Protein 2V0H (pdb70)

InterPro domains:
  IPR001451 Hexapeptide repeat [PF00132] (395-429)
  IPR005882 Bifunctional protein GlmU [MF_01631] (5-452)
  IPR005882 Bifunctional protein GlmU [TIGR01173] (7-455)
  IPR011004 Trimeric LpxA-like superfamily [SSF51161] (254-438)
  IPR018357 Hexapeptide transferase, conserved site [PS00101] (403-431)
  IPR025877 MobA-like NTP transferase [PF12804] (8-128)
  IPR029044 Nucleotide-diphospho-sugar transferases [G3DSA:3.90.550.10] (1-227)
  IPR029044 Nucleotide-diphospho-sugar transferases [SSF53448] (6-252)
  IPR038009 GlmU, C-terminal LbH domain [cd03353] (251-443)
  IPR050065 Bifunctional protein GlmU-like [PTHR43584] (7-427)
  IPR056729 Mannose-1-phosphate guanyltransferase, C-terminal domain [PF25087] (270-333)

Radius of gyration: 30.75 Å; Cα contacts (8 Å, |Δi|>4): 1190; chains: 1; bounding box: 64×53×94 Å

Nearest PDB structures (foldseek):
  4e1k-assembly1_A  TM=9.979E-01  e=1.467E-76  Haemophilus influenzae Rd KW20
  4fce-assembly1_A  TM=9.773E-01  e=7.954E-59  Yersinia pestis CO92
  8cu9-assembly1_A  TM=9.817E-01  e=4.457E-58  Klebsiella pneumoniae subsp. pneumoniae
  2oi6-assembly2_B  TM=9.330E-01  e=7.916E-58  Escherichia coli
  5vmk-assembly1_A  TM=9.535E-01  e=2.829E-53  Acinetobacter baumannii

Solvent-accessible surface area: 22304 Å² total; per-residue (Å²): 156,45,14,0,0,0,0,21,3,9,18,130,11,91,136,4,185,41,145,53,3,29,3,4,6,68,0,10,55,67,25,0,0,50,14,0,6,40,13,0,119,96,24,51,13,109,54,9,3,0,0,16,19,71,31,18,113,61,0,119,87,96,4,78,143,32,156,22,56,57,14,100,10,131,98,95,63,12,47,2,37,8,0,69,58,0,6,103,107,6,93,72,114,2,7,0,0,0,1,40,0,31,14,5,10,8,23,63,112,1,0,76,114,0,36,154,36,26,24,154,89,0,0,0,0,0,0,8,69,36,140,110,6,83,51,115,6,3,4,25,120,115,168,38,45,0,49,36,25,25,70,58,155,103,15,76,83,136,39,57,105,52,96,15,2,24,34,10,9,0,0,0,9,0,39,4,0,70,88,0,7,74,103,14,40,63,158,54,90,112,38,63,76,65,2,31,54,0,3,53,14,0,46,122,51,150,21,78,0,31,13,17,91,13,106,55,59,46,3,28,69,27,0,51,39,122,147,74,19,48,50,0,24,106,48,39,1,71,99,32,0,48,131,9,66,164,84,47,2,92,7,115,39,43,67,111,0,19,11,80,36,81,23,103,43,21,131,92,1,46,0,43,28,73,0,45,0,38,21,102,4,99,2,13,36,101,0,102,4,14,31,17,0,38,0,80,50,2,67,2,19,57,52,1,74,1,89,45,116,0,63,1,59,75,4,88,3,18,75,110,2,38,0,10,43,98,3,115,1,70,58,28,0,80,4,34,24,69,0,76,2,8,46,111,3,52,0,40,136,2,56,3,16,111,22,0,88,0,45,84,111,7,58,1,6,25,4,79,8,14,32,91,3,48,3,10,30,16,0,76,9,46,44,132,159,62,101,121,140,105,127,1,50,4,16,53,86,2,94,0,2,49,90,0,62,2,12,2,81,3,127,3,38,70,26,1,51,0,17,69,42,6,80,7,60,204,94,6,34,119,117,75,112,38,114,65,232,108,106,126,204,121,105,154,83,197,137,188,126,199

Structure (mmCIF, N/CA/C/O backbone):
data_2V0H
#
_entry.id   2V0H
#
_cell.length_a   108.459
_cell.length_b   108.459
_cell.length_c   327.154
_cell.angle_alpha   90.00
_cell.angle_beta   90.00
_cell.angle_gamma   120.00
#
_symmetry.space_group_name_H-M   'H 3 2'
#
loop_
_entity.id
_entity.type
_entity.pdbx_description
1 polymer 'BIFUNCTIONAL PROTEIN GLMU'
2 non-polymer DI(HYDROXYETHYL)ETHER
3 non-polymer 'SULFATE ION'
4 non-polymer 'COBALT (II) ION'
5 water water
#
loop_
_atom_site.group_PDB
_atom_site.id
_atom_site.type_symbol
_atom_site.label_atom_id
_atom_site.label_alt_id
_atom_site.label_comp_id
_atom_site.label_asym_id
_atom_site.label_entity_id
_atom_site.label_seq_id
_atom_site.pdbx_PDB_ins_code
_atom_site.Cartn_x
_atom_site.Cartn_y
_atom_site.Cartn_z
_atom_site.occupancy
_atom_site.B_iso_or_equiv
_atom_site.auth_seq_id
_atom_site.auth_comp_id
_atom_site.auth_asym_id
_atom_site.auth_atom_id
_atom_site.pdbx_PDB_model_num
ATOM 1 N N . LYS A 1 4 ? 84.551 61.782 39.753 1.00 30.98 4 LYS A N 1
ATOM 2 C CA . LYS A 1 4 ? 85.827 61.255 39.183 1.00 30.68 4 LYS A CA 1
ATOM 3 C C . LYS A 1 4 ? 85.580 60.338 37.984 1.00 30.01 4 LYS A C 1
ATOM 4 O O . LYS A 1 4 ? 84.457 59.881 37.749 1.00 30.42 4 LYS A O 1
ATOM 10 N N . ALA A 1 5 ? 86.641 60.080 37.225 1.00 28.88 5 ALA A N 1
ATOM 11 C CA . ALA A 1 5 ? 86.560 59.236 36.041 1.00 27.94 5 ALA A CA 1
ATOM 12 C C . ALA A 1 5 ? 86.215 57.794 36.414 1.00 26.95 5 ALA A C 1
ATOM 13 O O . ALA A 1 5 ? 86.176 57.434 37.589 1.00 26.77 5 ALA A O 1
ATOM 15 N N . LEU A 1 6 ? 85.957 56.985 35.395 1.00 25.81 6 LEU A N 1
ATOM 16 C CA . LEU A 1 6 ? 85.574 55.588 35.574 1.00 24.89 6 LEU A CA 1
ATOM 17 C C . LEU A 1 6 ? 86.132 54.755 34.431 1.00 23.87 6 LEU A C 1
ATOM 18 O O . LEU A 1 6 ? 86.132 55.187 33.285 1.00 23.78 6 LEU A O 1
ATOM 23 N N . SER A 1 7 ? 86.629 53.569 34.751 1.00 22.78 7 SER A N 1
ATOM 24 C CA . SER A 1 7 ? 86.903 52.555 33.745 1.00 21.80 7 SER A CA 1
ATOM 25 C C . SER A 1 7 ? 86.330 51.234 34.237 1.00 20.92 7 SER A C 1
ATOM 26 O O . SER A 1 7 ? 86.052 51.074 35.425 1.00 20.91 7 SER A O 1
ATOM 29 N N . ALA A 1 8 ? 86.131 50.304 33.315 1.00 19.78 8 ALA A N 1
ATOM 30 C CA . ALA A 1 8 ? 85.552 49.008 33.630 1.00 18.91 8 ALA A CA 1
ATOM 31 C C . ALA A 1 8 ? 86.527 47.897 33.282 1.00 18.29 8 ALA A C 1
ATOM 32 O O . ALA A 1 8 ? 87.365 48.051 32.401 1.00 17.87 8 ALA A O 1
ATOM 34 N N . VAL A 1 9 ? 86.427 46.789 34.008 1.00 17.66 9 VAL A N 1
ATOM 35 C CA . VAL A 1 9 ? 87.093 45.546 33.653 1.00 17.34 9 VAL A CA 1
ATOM 36 C C . VAL A 1 9 ? 86.002 44.499 33.424 1.00 16.93 9 VAL A C 1
ATOM 37 O O . VAL A 1 9 ? 85.123 44.341 34.262 1.00 17.03 9 VAL A O 1
ATOM 41 N N . ILE A 1 10 ? 86.048 43.802 32.293 1.00 16.59 10 ILE A N 1
ATOM 42 C CA . ILE A 1 10 ? 85.069 42.761 31.984 1.00 16.47 10 ILE A CA 1
ATOM 43 C C . ILE A 1 10 ? 85.770 41.412 31.879 1.00 16.32 10 ILE A C 1
ATOM 44 O O . ILE A 1 10 ? 86.666 41.236 31.058 1.00 15.86 10 ILE A O 1
ATOM 49 N N . LEU A 1 11 ? 85.352 40.468 32.718 1.00 16.60 11 LEU A N 1
ATOM 50 C CA . LEU A 1 11 ? 85.933 39.131 32.750 1.00 17.12 11 LEU A CA 1
ATOM 51 C C . LEU A 1 11 ? 85.254 38.265 31.695 1.00 16.98 11 LEU A C 1
ATOM 52 O O . LEU A 1 11 ? 84.052 38.022 31.765 1.00 16.77 11 LEU A O 1
ATOM 57 N N . ALA A 1 12 ? 86.029 37.786 30.728 1.00 16.76 12 ALA A N 1
ATOM 58 C CA . ALA A 1 12 ? 85.459 37.162 29.530 1.00 16.81 12 ALA A CA 1
ATOM 59 C C . ALA A 1 12 ? 86.316 36.036 28.945 1.00 16.93 12 ALA A C 1
ATOM 60 O O . ALA A 1 12 ? 86.224 35.740 27.755 1.00 16.80 12 ALA A O 1
ATOM 62 N N . ALA A 1 13 ? 87.112 35.383 29.791 1.00 17.22 13 ALA A N 1
ATOM 63 C CA . ALA A 1 13 ? 88.121 34.422 29.338 1.00 17.63 13 ALA A CA 1
ATOM 64 C C . ALA A 1 13 ? 87.657 32.958 29.315 1.00 17.98 13 ALA A C 1
ATOM 65 O O . ALA A 1 13 ? 88.389 32.089 28.844 1.00 17.68 13 ALA A O 1
ATOM 67 N N . GLY A 1 14 ? 86.454 32.687 29.815 1.00 18.34 14 GLY A N 1
ATOM 68 C CA . GLY A 1 14 ? 86.010 31.322 30.053 1.00 18.81 14 GLY A CA 1
ATOM 69 C C . GLY A 1 14 ? 85.721 30.504 28.806 1.00 19.21 14 GLY A C 1
ATOM 70 O O . GLY A 1 14 ? 85.285 31.038 27.788 1.00 19.18 14 GLY A O 1
ATOM 71 N N . LYS A 1 15 ? 85.959 29.199 28.906 1.00 19.72 15 LYS A N 1
ATOM 72 C CA . LYS A 1 15 ? 85.690 28.248 27.833 1.00 20.24 15 LYS A CA 1
ATOM 73 C C . LYS A 1 15 ? 84.193 27.974 27.673 1.00 19.93 15 LYS A C 1
ATOM 74 O O . LYS A 1 15 ? 83.720 27.718 26.567 1.00 20.05 15 LYS A O 1
ATOM 80 N N . GLY A 1 16 ? 83.455 28.012 28.778 1.00 19.75 16 GLY A N 1
ATOM 81 C CA . GLY A 1 16 ? 82.029 27.729 28.753 1.00 19.62 16 GLY A CA 1
ATOM 82 C C . GLY A 1 16 ? 81.752 26.302 28.312 1.00 19.62 16 GLY A C 1
ATOM 83 O O . GLY A 1 16 ? 80.989 26.068 27.375 1.00 19.58 16 GLY A O 1
ATOM 84 N N . THR A 1 17 ? 82.392 25.352 28.988 1.00 19.57 17 THR A N 1
ATOM 85 C CA . THR A 1 17 ? 82.319 23.935 28.635 1.00 19.84 17 THR A CA 1
ATOM 86 C C . THR A 1 17 ? 80.894 23.380 28.578 1.00 19.59 17 THR A C 1
ATOM 87 O O . THR A 1 17 ? 80.582 22.564 27.713 1.00 19.57 17 THR A O 1
ATOM 91 N N . ARG A 1 18 ? 80.044 23.818 29.501 1.00 19.66 18 ARG A N 1
ATOM 92 C CA . ARG A 1 18 ? 78.682 23.286 29.617 1.00 19.85 18 ARG A CA 1
ATOM 93 C C . ARG A 1 18 ? 77.703 23.889 28.597 1.00 19.28 18 ARG A C 1
ATOM 94 O O . ARG A 1 18 ? 76.515 23.567 28.612 1.00 18.90 18 ARG A O 1
ATOM 102 N N . MET A 1 19 ? 78.208 24.767 27.731 1.00 18.69 19 MET A N 1
ATOM 103 C CA . MET A 1 19 ? 77.491 25.207 26.530 1.00 18.56 19 MET A CA 1
ATOM 104 C C . MET A 1 19 ? 77.645 24.200 25.389 1.00 18.37 19 MET A C 1
ATOM 105 O O . MET A 1 19 ? 76.879 24.232 24.425 1.00 18.47 19 MET A O 1
ATOM 110 N N . TYR A 1 20 ? 78.659 23.338 25.489 1.00 18.40 20 TYR A N 1
ATOM 111 C CA . TYR A 1 20 ? 78.966 22.320 24.478 1.00 18.60 20 TYR A CA 1
ATOM 112 C C . TYR A 1 20 ? 79.037 22.932 23.083 1.00 18.51 20 TYR A C 1
ATOM 113 O O . TYR A 1 20 ? 78.323 22.539 22.158 1.00 18.58 20 TYR A O 1
ATOM 122 N N . SER A 1 21 ? 79.942 23.897 22.968 1.00 18.30 21 SER A N 1
ATOM 123 C CA . SER A 1 21 ? 80.056 24.769 21.812 1.00 18.19 21 SER A CA 1
ATOM 124 C C . SER A 1 21 ? 81.513 24.985 21.427 1.00 18.27 21 SER A C 1
ATOM 125 O O . SER A 1 21 ? 82.409 24.891 22.267 1.00 18.14 21 SER A O 1
ATOM 128 N N . ASP A 1 22 ? 81.736 25.286 20.154 1.00 18.49 22 ASP A N 1
ATOM 129 C CA . ASP A 1 22 ? 83.047 25.713 19.676 1.00 19.01 22 ASP A CA 1
ATOM 130 C C . ASP A 1 22 ? 83.308 27.186 19.997 1.00 19.21 22 ASP A C 1
ATOM 131 O O . ASP A 1 22 ? 84.444 27.643 19.894 1.00 19.59 22 ASP A O 1
ATOM 136 N N . LEU A 1 23 ? 82.262 27.928 20.361 1.00 19.31 23 LEU A N 1
ATOM 137 C CA . LEU A 1 23 ? 82.414 29.311 20.817 1.00 19.61 23 LEU A CA 1
ATOM 138 C C . LEU A 1 23 ? 82.853 29.360 22.278 1.00 19.54 23 LEU A C 1
ATOM 139 O O . LEU A 1 23 ? 82.512 28.471 23.063 1.00 19.69 23 LEU A O 1
ATOM 144 N N . PRO A 1 24 ? 83.587 30.408 22.654 1.00 19.47 24 PRO A N 1
ATOM 145 C CA . PRO A 1 24 ? 83.861 30.670 24.067 1.00 19.38 24 PRO A CA 1
ATOM 146 C C . PRO A 1 24 ? 82.595 31.170 24.762 1.00 19.12 24 PRO A C 1
ATOM 147 O O . PRO A 1 24 ? 81.654 31.596 24.090 1.00 18.93 24 PRO A O 1
ATOM 151 N N . LYS A 1 25 ? 82.596 31.121 26.088 1.00 18.99 25 LYS A N 1
ATOM 152 C CA . LYS A 1 25 ? 81.399 31.334 26.904 1.00 18.98 25 LYS A CA 1
ATOM 153 C C . LYS A 1 25 ? 80.614 32.611 26.593 1.00 18.49 25 LYS A C 1
ATOM 154 O O . LYS A 1 25 ? 79.388 32.578 26.494 1.00 18.44 25 LYS A O 1
ATOM 160 N N . VAL A 1 26 ? 81.310 33.732 26.436 1.00 17.73 26 VAL A N 1
ATOM 161 C CA . VAL A 1 26 ? 80.632 35.030 26.411 1.00 17.44 26 VAL A CA 1
ATOM 162 C C . VAL A 1 26 ? 80.166 35.494 25.026 1.00 17.32 26 VAL A C 1
ATOM 163 O O . VAL A 1 26 ? 79.564 36.561 24.912 1.00 17.13 26 VAL A O 1
ATOM 167 N N . LEU A 1 27 ? 80.440 34.710 23.985 1.00 17.33 27 LEU A N 1
ATOM 168 C CA . LEU A 1 27 ? 80.017 35.065 22.627 1.00 17.49 27 LEU A CA 1
ATOM 169 C C . LEU A 1 27 ? 78.600 34.593 22.283 1.00 17.51 27 LEU A C 1
ATOM 170 O O . LEU A 1 27 ? 78.027 35.039 21.286 1.00 17.42 27 LEU A O 1
ATOM 175 N N . HIS A 1 28 ? 78.035 33.707 23.101 1.00 17.41 28 HIS A N 1
ATOM 176 C CA . HIS A 1 28 ? 76.650 33.267 22.909 1.00 17.56 28 HIS A CA 1
ATOM 177 C C . HIS A 1 28 ? 75.725 34.467 23.032 1.00 17.35 28 HIS A C 1
ATOM 178 O O . HIS A 1 28 ? 75.928 35.319 23.889 1.00 17.15 28 HIS A O 1
ATOM 185 N N . THR A 1 29 ? 74.719 34.541 22.166 1.00 17.49 29 THR A N 1
ATOM 186 C CA . THR A 1 29 ? 73.920 35.755 22.042 1.00 17.56 29 THR A CA 1
ATOM 187 C C . THR A 1 29 ? 72.692 35.790 22.944 1.00 17.67 29 THR A C 1
ATOM 188 O O . THR A 1 29 ? 72.095 34.758 23.251 1.00 17.74 29 THR A O 1
ATOM 192 N N . ILE A 1 30 ? 72.361 37.001 23.379 1.00 17.83 30 ILE A N 1
ATOM 193 C CA . ILE A 1 30 ? 71.070 37.350 23.953 1.00 17.98 30 ILE A CA 1
ATOM 194 C C . ILE A 1 30 ? 70.509 38.465 23.077 1.00 17.90 30 ILE A C 1
ATOM 195 O O . ILE A 1 30 ? 71.178 39.470 22.856 1.00 17.81 30 ILE A O 1
ATOM 200 N N . ALA A 1 31 ? 69.291 38.285 22.573 1.00 17.92 31 ALA A N 1
ATOM 201 C CA . ALA A 1 31 ? 68.645 39.285 21.727 1.00 17.96 31 ALA A CA 1
ATOM 202 C C . ALA A 1 31 ? 69.521 39.655 20.519 1.00 18.12 31 ALA A C 1
ATOM 203 O O . ALA A 1 31 ? 69.613 40.826 20.138 1.00 18.20 31 ALA A O 1
ATOM 205 N N . GLY A 1 32 ? 70.164 38.646 19.931 1.00 18.22 32 GLY A N 1
ATOM 206 C CA . GLY A 1 32 ? 70.967 38.811 18.727 1.00 18.64 32 GLY A CA 1
ATOM 207 C C . GLY A 1 32 ? 72.375 39.351 18.933 1.00 18.83 32 GLY A C 1
ATOM 208 O O . GLY A 1 32 ? 73.115 39.542 17.966 1.00 19.03 32 GLY A O 1
ATOM 209 N N . LYS A 1 33 ? 72.754 39.568 20.189 1.00 19.10 33 LYS A N 1
ATOM 210 C CA . LYS A 1 33 ? 73.991 40.262 20.541 1.00 19.40 33 LYS A CA 1
ATOM 211 C C . LYS A 1 33 ? 74.773 39.410 21.548 1.00 18.76 33 LYS A C 1
ATOM 212 O O . LYS A 1 33 ? 74.197 38.980 22.538 1.00 18.68 33 LYS A O 1
ATOM 218 N N . PRO A 1 34 ? 76.065 39.165 21.320 1.00 18.10 34 PRO A N 1
ATOM 219 C CA . PRO A 1 34 ? 76.874 38.406 22.289 1.00 17.60 34 PRO A CA 1
ATOM 220 C C . PRO A 1 34 ? 76.708 38.933 23.712 1.00 17.15 34 PRO A C 1
ATOM 221 O O . PRO A 1 34 ? 76.611 40.143 23.892 1.00 16.58 34 PRO A O 1
ATOM 225 N N . MET A 1 35 ? 76.683 38.042 24.701 1.00 16.98 35 MET A N 1
ATOM 226 C CA . MET A 1 35 ? 76.519 38.443 26.097 1.00 17.02 35 MET A CA 1
ATOM 227 C C . MET A 1 35 ? 77.517 39.538 26.472 1.00 16.82 35 MET A C 1
ATOM 228 O O . MET A 1 35 ? 77.162 40.518 27.121 1.00 16.78 35 MET A O 1
ATOM 233 N N . VAL A 1 36 ? 78.768 39.365 26.061 1.00 16.81 36 VAL A N 1
ATOM 234 C CA . VAL A 1 36 ? 79.816 40.320 26.410 1.00 16.80 36 VAL A CA 1
ATOM 235 C C . VAL A 1 36 ? 79.571 41.697 25.784 1.00 16.83 36 VAL A C 1
ATOM 236 O O . VAL A 1 36 ? 79.945 42.713 26.362 1.00 16.72 36 VAL A O 1
ATOM 240 N N . LYS A 1 37 ? 78.941 41.727 24.613 1.00 16.91 37 LYS A N 1
ATOM 241 C CA . LYS A 1 37 ? 78.597 42.988 23.951 1.00 17.05 37 LYS A CA 1
ATOM 242 C C . LYS A 1 37 ? 77.567 43.787 24.757 1.00 16.88 37 LYS A C 1
ATOM 243 O O . LYS A 1 37 ? 77.640 45.010 24.812 1.00 16.74 37 LYS A O 1
ATOM 249 N N . HIS A 1 38 ? 76.612 43.103 25.387 1.00 16.80 38 HIS A N 1
ATOM 250 C CA . HIS A 1 38 ? 75.684 43.765 26.304 1.00 16.71 38 HIS A CA 1
ATOM 251 C C . HIS A 1 38 ? 76.438 44.479 27.424 1.00 16.77 38 HIS A C 1
ATOM 252 O O . HIS A 1 38 ? 76.131 45.619 27.756 1.00 16.37 38 HIS A O 1
ATOM 259 N N . VAL A 1 39 ? 77.429 43.797 27.991 1.00 16.76 39 VAL A N 1
ATOM 260 C CA . VAL A 1 39 ? 78.183 44.330 29.126 1.00 16.97 39 VAL A CA 1
ATOM 261 C C . VAL A 1 39 ? 79.075 45.497 28.688 1.00 17.29 39 VAL A C 1
ATOM 262 O O . VAL A 1 39 ? 79.163 46.500 29.391 1.00 17.38 39 VAL A O 1
ATOM 266 N N . ILE A 1 40 ? 79.719 45.368 27.530 1.00 17.82 40 ILE A N 1
ATOM 267 C CA . ILE A 1 40 ? 80.523 46.457 26.965 1.00 18.32 40 ILE A CA 1
ATOM 268 C C . ILE A 1 40 ? 79.657 47.705 26.780 1.00 18.91 40 ILE A C 1
ATOM 269 O O . ILE A 1 40 ? 80.046 48.802 27.178 1.00 18.85 40 ILE A O 1
ATOM 274 N N . ASP A 1 41 ? 78.483 47.531 26.179 1.00 19.54 41 ASP A N 1
ATOM 275 C CA . ASP A 1 41 ? 77.580 48.652 25.919 1.00 20.13 41 ASP A CA 1
ATOM 276 C C . ASP A 1 41 ? 77.153 49.334 27.211 1.00 20.32 41 ASP A C 1
ATOM 277 O O . ASP A 1 41 ? 77.127 50.560 27.287 1.00 20.39 41 ASP A O 1
ATOM 282 N N . THR A 1 42 ? 76.842 48.539 28.230 1.00 20.57 42 THR A N 1
ATOM 283 C CA . THR A 1 42 ? 76.436 49.074 29.522 1.00 20.93 42 THR A CA 1
ATOM 284 C C . THR A 1 42 ? 77.575 49.859 30.164 1.00 21.48 42 THR A C 1
ATOM 285 O O . THR A 1 42 ? 77.354 50.930 30.723 1.00 21.44 42 THR A O 1
ATOM 289 N N . ALA A 1 43 ? 78.790 49.329 30.067 1.00 21.93 43 ALA A N 1
ATOM 290 C CA . ALA A 1 43 ? 79.969 50.010 30.590 1.00 22.63 43 ALA A CA 1
ATOM 291 C C . ALA A 1 43 ? 80.178 51.352 29.889 1.00 23.42 43 ALA A C 1
ATOM 292 O O . ALA A 1 43 ? 80.548 52.331 30.529 1.00 23.36 43 ALA A O 1
ATOM 294 N N . HIS A 1 44 ? 79.918 51.394 28.583 1.00 24.36 44 HIS A N 1
ATOM 295 C CA . HIS A 1 44 ? 80.092 52.614 27.797 1.00 25.34 44 HIS A CA 1
ATOM 296 C C . HIS A 1 44 ? 79.055 53.680 28.151 1.00 25.91 44 HIS A C 1
ATOM 297 O O . HIS A 1 44 ? 79.397 54.854 28.274 1.00 26.06 44 HIS A O 1
ATOM 304 N N . GLN A 1 45 ? 77.795 53.282 28.319 1.00 26.52 45 GLN A N 1
ATOM 305 C CA . GLN A 1 45 ? 76.742 54.243 28.660 1.00 27.12 45 GLN A CA 1
ATOM 306 C C . GLN A 1 45 ? 76.861 54.716 30.116 1.00 27.07 45 GLN A C 1
ATOM 307 O O . GLN A 1 45 ? 76.332 55.766 30.481 1.00 26.97 45 GLN A O 1
ATOM 313 N N . LEU A 1 46 ? 77.592 53.951 30.927 1.00 27.05 46 LEU A N 1
ATOM 314 C CA . LEU A 1 46 ? 77.903 54.329 32.303 1.00 27.22 46 LEU A CA 1
ATOM 315 C C . LEU A 1 46 ? 78.931 55.466 32.344 1.00 27.09 46 LEU A C 1
ATOM 316 O O . LEU A 1 46 ? 79.053 56.166 33.350 1.00 27.53 46 LEU A O 1
ATOM 321 N N . GLY A 1 47 ? 79.673 55.626 31.251 1.00 26.88 47 GLY A N 1
ATOM 322 C CA . GLY A 1 47 ? 80.660 56.681 31.109 1.00 26.68 47 GLY A CA 1
ATOM 323 C C . GLY A 1 47 ? 82.095 56.196 31.242 1.00 26.35 47 GLY A C 1
ATOM 324 O O . GLY A 1 47 ? 82.980 56.982 31.572 1.00 26.67 47 GLY A O 1
ATOM 325 N N . SER A 1 48 ? 82.335 54.915 30.968 1.00 25.87 48 SER A N 1
ATOM 326 C CA . SER A 1 48 ? 83.669 54.332 31.109 1.00 25.41 48 SER A CA 1
ATOM 327 C C . SER A 1 48 ? 84.636 54.915 30.082 1.00 25.26 48 SER A C 1
ATOM 328 O O . SER A 1 48 ? 84.341 54.942 28.889 1.00 25.22 48 SER A O 1
ATOM 331 N N . GLU A 1 49 ? 85.788 55.379 30.558 1.00 24.95 49 GLU A N 1
ATOM 332 C CA . GLU A 1 49 ? 86.833 55.921 29.698 1.00 24.89 49 GLU A CA 1
ATOM 333 C C . GLU A 1 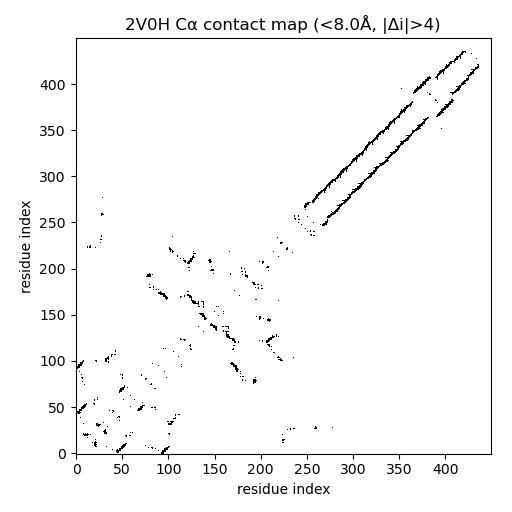49 ? 87.594 54.791 29.011 1.00 24.29 49 GLU A C 1
ATOM 334 O O . GLU A 1 49 ? 87.827 54.832 27.804 1.00 24.57 49 GLU A O 1
ATOM 340 N N . ASN A 1 50 ? 87.986 53.789 29.794 1.00 23.41 50 ASN A N 1
ATOM 341 C CA . ASN A 1 50 ? 88.580 52.567 29.266 1.00 22.73 50 ASN A CA 1
ATOM 342 C C . ASN A 1 50 ? 87.714 51.373 29.652 1.00 21.76 50 ASN A C 1
ATOM 343 O O . ASN A 1 50 ? 87.089 51.375 30.706 1.00 21.42 50 ASN A O 1
ATOM 348 N N . ILE A 1 51 ? 87.666 50.373 28.780 1.00 20.78 51 ILE A N 1
ATOM 349 C CA . ILE A 1 51 ? 87.039 49.093 29.092 1.00 20.24 51 ILE A CA 1
ATOM 350 C C . ILE A 1 51 ? 88.074 48.004 28.849 1.00 19.45 51 ILE A C 1
ATOM 351 O O . ILE A 1 51 ? 88.434 47.732 27.707 1.00 19.45 51 ILE A O 1
ATOM 356 N N . HIS A 1 52 ? 88.555 47.388 29.925 1.00 18.65 52 HIS A N 1
ATOM 357 C CA . HIS A 1 52 ? 89.573 46.352 29.832 1.00 18.25 52 HIS A CA 1
ATOM 358 C C . HIS A 1 52 ? 88.919 44.983 29.729 1.00 17.93 52 HIS A C 1
ATOM 359 O O . HIS A 1 52 ? 88.327 44.503 30.690 1.00 17.66 52 HIS A O 1
ATOM 366 N N . LEU A 1 53 ? 89.034 44.362 28.564 1.00 17.49 53 LEU A N 1
ATOM 367 C CA . LEU A 1 53 ? 88.421 43.063 28.310 1.00 17.36 53 LEU A CA 1
ATOM 368 C C . LEU A 1 53 ? 89.422 41.939 28.564 1.00 17.12 53 LEU A C 1
ATOM 369 O O . LEU A 1 53 ? 90.357 41.749 27.789 1.00 17.03 53 LEU A O 1
ATOM 374 N N . ILE A 1 54 ? 89.222 41.200 29.653 1.00 16.95 54 ILE A N 1
ATOM 375 C CA . ILE A 1 54 ? 90.055 40.040 29.962 1.00 17.11 54 ILE A CA 1
ATOM 376 C C . ILE A 1 54 ? 89.531 38.866 29.149 1.00 17.13 54 ILE A C 1
ATOM 377 O O . ILE A 1 54 ? 88.424 38.392 29.388 1.00 17.14 54 ILE A O 1
ATOM 382 N N . TYR A 1 55 ? 90.316 38.412 28.181 1.00 17.30 55 TYR A N 1
ATOM 383 C CA . TYR A 1 55 ? 89.910 37.304 27.321 1.00 17.39 55 TYR A CA 1
ATOM 384 C C . TYR A 1 55 ? 90.986 36.223 27.292 1.00 17.60 55 TYR A C 1
ATOM 385 O O . TYR A 1 55 ? 92.110 36.442 27.742 1.00 17.66 55 TYR A O 1
ATOM 394 N N . GLY A 1 56 ? 90.623 35.044 26.802 1.00 17.75 56 GLY A N 1
ATOM 395 C CA . GLY A 1 56 ? 91.538 33.919 26.762 1.00 18.12 56 GLY A CA 1
ATOM 396 C C . GLY A 1 56 ? 91.068 32.830 25.821 1.00 18.51 56 GLY A C 1
ATOM 397 O O . GLY A 1 56 ? 91.519 32.748 24.679 1.00 18.58 56 GLY A O 1
ATOM 398 N N . HIS A 1 57 ? 90.156 31.990 26.301 1.00 18.97 57 HIS A N 1
ATOM 399 C CA . HIS A 1 57 ? 89.623 30.904 25.479 1.00 19.34 57 HIS A CA 1
ATOM 400 C C . HIS A 1 57 ? 88.854 31.440 24.278 1.00 19.42 57 HIS A C 1
ATOM 401 O O . HIS A 1 57 ? 88.163 32.454 24.373 1.00 19.26 57 HIS A O 1
ATOM 408 N N . GLY A 1 58 ? 88.993 30.751 23.149 1.00 19.78 58 GLY A N 1
ATOM 409 C CA . GLY A 1 58 ? 88.395 31.179 21.898 1.00 20.01 58 GLY A CA 1
ATOM 410 C C . GLY A 1 58 ? 88.849 32.567 21.490 1.00 20.26 58 GLY A C 1
ATOM 411 O O . GLY A 1 58 ? 88.059 33.339 20.963 1.00 19.92 58 GLY A O 1
ATOM 412 N N . GLY A 1 59 ? 90.123 32.875 21.735 1.00 20.87 59 GLY A N 1
ATOM 41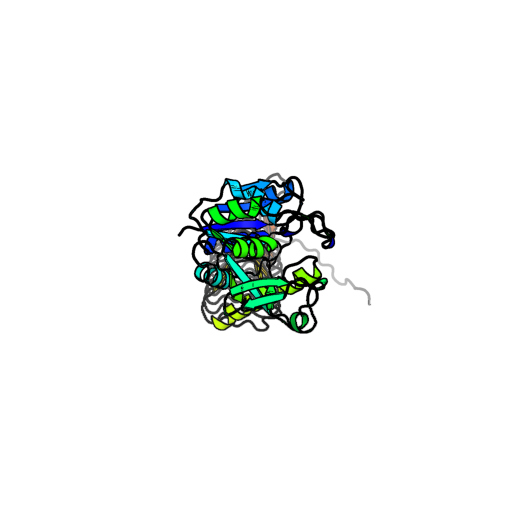3 C CA . GLY A 1 59 ? 90.670 34.203 21.507 1.00 21.18 59 GLY A CA 1
ATOM 414 C C . GLY A 1 59 ? 90.481 34.741 20.100 1.00 21.56 59 GLY A C 1
ATOM 415 O O . GLY A 1 59 ? 90.115 35.899 19.929 1.00 21.60 59 GLY A O 1
ATOM 416 N N . ASP A 1 60 ? 90.726 33.906 19.095 1.00 22.10 60 ASP A N 1
ATOM 417 C CA . ASP A 1 60 ? 90.582 34.323 17.701 1.00 22.65 60 ASP A CA 1
ATOM 418 C C . ASP A 1 60 ? 89.127 34.654 17.380 1.00 22.20 60 ASP A C 1
ATOM 419 O O . ASP A 1 60 ? 88.853 35.617 16.673 1.00 22.17 60 ASP A O 1
ATOM 424 N N . LEU A 1 61 ? 88.199 33.863 17.913 1.00 21.73 61 LEU A N 1
ATOM 425 C CA . LEU A 1 61 ? 86.772 34.114 17.723 1.00 21.53 61 LEU A CA 1
ATOM 426 C C . LEU A 1 61 ? 86.319 35.393 18.429 1.00 21.14 61 LEU A C 1
ATOM 427 O O . LEU A 1 61 ? 85.479 36.120 17.912 1.00 20.80 61 LEU A O 1
ATOM 432 N N . MET A 1 62 ? 86.878 35.666 19.605 1.00 21.01 62 MET A N 1
ATOM 433 C CA . MET A 1 62 ? 86.579 36.899 20.328 1.00 20.90 62 MET A CA 1
ATOM 434 C C . MET A 1 62 ? 87.000 38.103 19.491 1.00 21.31 62 MET A C 1
ATOM 435 O O . MET A 1 62 ? 86.266 39.075 19.375 1.00 21.13 62 MET A O 1
ATOM 440 N N . ARG A 1 63 ? 88.180 38.005 18.890 1.00 21.95 63 ARG A N 1
ATOM 441 C CA . ARG A 1 63 ? 88.763 39.099 18.121 1.00 22.71 63 ARG A CA 1
ATOM 442 C C . ARG A 1 63 ? 88.009 39.385 16.818 1.00 22.99 63 ARG A C 1
ATOM 443 O O . ARG A 1 63 ? 87.891 40.541 16.409 1.00 22.91 63 ARG A O 1
ATOM 451 N N . THR A 1 64 ? 87.498 38.337 16.177 1.00 23.34 64 THR A N 1
ATOM 452 C CA . THR A 1 64 ? 86.736 38.493 14.936 1.00 23.82 64 THR A CA 1
ATOM 453 C C . THR A 1 64 ? 85.314 38.982 15.217 1.00 23.77 64 THR A C 1
ATOM 454 O O . THR A 1 64 ? 84.789 39.828 14.494 1.00 24.05 64 THR A O 1
ATOM 458 N N . HIS A 1 65 ? 84.703 38.468 16.282 1.00 23.58 65 HIS A N 1
ATOM 459 C CA . HIS A 1 65 ? 83.314 38.792 16.611 1.00 23.60 65 HIS A CA 1
ATOM 460 C C . HIS A 1 65 ? 83.150 40.159 17.280 1.00 23.23 65 HIS A C 1
ATOM 461 O O . HIS A 1 65 ? 82.064 40.740 17.241 1.00 23.32 65 HIS A O 1
ATOM 468 N N . LEU A 1 66 ? 84.222 40.673 17.882 1.00 22.71 66 LEU A N 1
ATOM 469 C CA . LEU A 1 66 ? 84.174 41.940 18.614 1.00 22.40 66 LEU A CA 1
ATOM 470 C C . LEU A 1 66 ? 85.232 42.909 18.095 1.00 22.37 66 LEU A C 1
ATOM 471 O O . LEU A 1 66 ? 85.717 43.760 18.839 1.00 22.16 66 LEU A O 1
ATOM 476 N N . ALA A 1 67 ? 85.572 42.782 16.815 1.00 22.32 67 ALA A N 1
ATOM 477 C CA . ALA A 1 67 ? 86.679 43.531 16.222 1.00 22.37 67 ALA A CA 1
ATOM 478 C C . ALA A 1 67 ? 86.529 45.043 16.365 1.00 22.38 67 ALA A C 1
ATOM 479 O O . ALA A 1 67 ? 87.516 45.741 16.577 1.00 22.70 67 ALA A O 1
ATOM 481 N N . ASN A 1 68 ? 85.304 45.547 16.252 1.00 22.32 68 ASN A N 1
ATOM 482 C CA . ASN A 1 68 ? 85.061 46.989 16.306 1.00 22.46 68 ASN A CA 1
ATOM 483 C C . ASN A 1 68 ? 84.743 47.558 17.689 1.00 22.03 68 ASN A C 1
ATOM 484 O O . ASN A 1 68 ? 84.405 48.738 17.810 1.00 21.60 68 ASN A O 1
ATOM 489 N N . GLU A 1 69 ? 84.854 46.738 18.730 1.00 21.61 69 GLU A N 1
ATOM 490 C CA . GLU A 1 69 ? 84.555 47.195 20.081 1.00 21.46 69 GLU A CA 1
ATOM 491 C C . GLU A 1 69 ? 85.719 48.011 20.631 1.00 21.21 69 GLU A C 1
ATOM 492 O O . GLU A 1 69 ? 86.881 47.651 20.453 1.00 21.03 69 GLU A O 1
ATOM 498 N N . GLN A 1 70 ? 85.391 49.120 21.280 1.00 21.22 70 GLN A N 1
ATOM 499 C CA . GLN A 1 70 ? 86.392 50.006 21.854 1.00 21.46 70 GLN A CA 1
ATOM 500 C C . GLN A 1 70 ? 86.778 49.510 23.246 1.00 20.97 70 GLN A C 1
ATOM 501 O O . GLN A 1 70 ? 86.288 49.992 24.267 1.00 21.02 70 GLN A O 1
ATOM 507 N N . VAL A 1 71 ? 87.656 48.513 23.245 1.00 20.67 71 VAL A N 1
ATOM 508 C CA . VAL A 1 71 ? 88.152 47.883 24.463 1.00 20.43 71 VAL A CA 1
ATOM 509 C C . VAL A 1 71 ? 89.665 47.698 24.399 1.00 20.17 71 VAL A C 1
ATOM 510 O O . VAL A 1 71 ? 90.260 47.648 23.316 1.00 20.05 71 VAL A O 1
ATOM 514 N N . ASN A 1 72 ? 90.272 47.611 25.577 1.00 19.94 72 ASN A N 1
ATOM 515 C CA . ASN A 1 72 ? 91.659 47.217 25.747 1.00 19.89 72 ASN A CA 1
ATOM 516 C C . ASN A 1 72 ? 91.701 45.694 25.811 1.00 19.89 72 ASN A C 1
ATOM 517 O O . ASN A 1 72 ? 91.147 45.093 26.733 1.00 19.48 72 ASN A O 1
ATOM 522 N N . TRP A 1 73 ? 92.323 45.075 24.811 1.00 19.88 73 TRP A N 1
ATOM 523 C CA . TRP A 1 73 ? 92.410 43.619 24.720 1.00 20.12 73 TRP A CA 1
ATOM 524 C C . TRP A 1 73 ? 93.501 43.070 25.633 1.00 20.21 73 TRP A C 1
ATOM 525 O O . TRP A 1 73 ? 94.687 43.190 25.333 1.00 20.45 73 TRP A O 1
ATOM 536 N N . VAL A 1 74 ? 93.086 42.463 26.743 1.00 20.01 74 VAL A N 1
ATOM 537 C CA . VAL A 1 74 ? 94.006 41.928 27.745 1.00 19.97 74 VAL A CA 1
ATOM 538 C C . VAL A 1 74 ? 93.969 40.403 27.703 1.00 20.17 74 VAL A C 1
ATOM 539 O O . VAL A 1 74 ? 93.078 39.783 28.272 1.00 19.97 74 VAL A O 1
ATOM 543 N N . LEU A 1 75 ? 94.943 39.808 27.021 1.00 20.58 75 LEU A N 1
ATOM 544 C CA . LEU A 1 75 ? 94.979 38.365 26.807 1.00 21.08 75 LEU A CA 1
ATOM 545 C C . LEU A 1 75 ? 95.603 37.636 27.995 1.00 21.58 75 LEU A C 1
ATOM 546 O O . LEU A 1 75 ? 96.813 37.710 28.227 1.00 21.50 75 LEU A O 1
ATOM 551 N N . GLN A 1 76 ? 94.754 36.944 28.746 1.00 22.10 76 GLN A N 1
ATOM 552 C CA . GLN A 1 76 ? 95.160 36.155 29.901 1.00 22.67 76 GLN A CA 1
ATOM 553 C C . GLN A 1 76 ? 95.600 34.756 29.465 1.00 23.34 76 GLN A C 1
ATOM 554 O O . GLN A 1 76 ? 94.845 34.042 28.809 1.00 23.39 76 GLN A O 1
ATOM 560 N N . THR A 1 77 ? 96.818 34.367 29.842 1.00 24.07 77 THR A N 1
ATOM 561 C CA . THR A 1 77 ? 97.377 33.070 29.446 1.00 24.80 77 THR A CA 1
ATOM 562 C C . THR A 1 77 ? 96.857 31.913 30.301 1.00 25.05 77 THR A C 1
ATOM 563 O O . THR A 1 77 ? 96.782 30.786 29.824 1.00 25.17 77 THR A O 1
ATOM 567 N N . GLU A 1 78 ? 96.515 32.180 31.561 1.00 25.52 78 GLU A N 1
ATOM 568 C CA . GLU A 1 78 ? 95.919 31.150 32.419 1.00 25.84 78 GLU A CA 1
ATOM 569 C C . GLU A 1 78 ? 94.912 31.708 33.425 1.00 25.50 78 GLU A C 1
ATOM 570 O O . GLU A 1 78 ? 95.087 32.800 33.971 1.00 25.28 78 GLU A O 1
ATOM 576 N N . GLN A 1 79 ? 93.845 30.945 33.642 1.00 25.03 79 GLN A N 1
ATOM 577 C CA . GLN A 1 79 ? 92.810 31.297 34.602 1.00 24.84 79 GLN A CA 1
ATOM 578 C C . GLN A 1 79 ? 93.231 30.786 35.974 1.00 24.69 79 GLN A C 1
ATOM 579 O O . GLN A 1 79 ? 93.260 29.575 36.213 1.00 24.89 79 GLN A O 1
ATOM 585 N N . LEU A 1 80 ? 93.587 31.716 36.856 1.00 24.31 80 LEU A N 1
ATOM 586 C CA . LEU A 1 80 ? 94.011 31.398 38.216 1.00 24.05 80 LEU A CA 1
ATOM 587 C C . LEU A 1 80 ? 93.103 32.033 39.268 1.00 23.66 80 LEU A C 1
ATOM 588 O O . LEU A 1 80 ? 93.464 32.085 40.442 1.00 23.98 80 LEU A O 1
ATOM 593 N N . GLY A 1 81 ? 91.930 32.505 38.851 1.00 22.98 81 GLY A N 1
ATOM 594 C CA . GLY A 1 81 ? 90.966 33.117 39.752 1.00 22.46 81 GLY A CA 1
ATOM 595 C C . GLY A 1 81 ? 90.631 34.534 39.334 1.00 22.00 81 GLY A C 1
ATOM 596 O O . GLY A 1 81 ? 91.369 35.147 38.566 1.00 21.95 81 GLY A O 1
ATOM 597 N N . THR A 1 82 ? 89.523 35.057 39.850 1.00 21.42 82 THR A N 1
ATOM 598 C CA . THR A 1 82 ? 89.027 36.373 39.441 1.00 21.23 82 THR A CA 1
ATOM 599 C C . THR A 1 82 ? 89.967 37.520 39.813 1.00 20.86 82 THR A C 1
ATOM 600 O O . THR A 1 82 ? 90.070 38.491 39.071 1.00 20.59 82 THR A O 1
ATOM 604 N N . ALA A 1 83 ? 90.640 37.424 40.958 1.00 20.56 83 ALA A N 1
ATOM 605 C CA . ALA A 1 83 ? 91.610 38.450 41.351 1.00 20.47 83 ALA A CA 1
ATOM 606 C C . ALA A 1 83 ? 92.781 38.514 40.375 1.00 20.47 83 ALA A C 1
ATOM 607 O O . ALA A 1 83 ? 93.264 39.600 40.057 1.00 20.39 83 ALA A O 1
ATOM 609 N N . HIS A 1 84 ? 93.233 37.352 39.905 1.00 20.62 84 HIS A N 1
ATOM 610 C CA . HIS A 1 84 ? 94.299 37.287 38.907 1.00 20.83 84 HIS A CA 1
ATOM 611 C C . HIS A 1 84 ? 93.853 37.927 37.591 1.00 20.54 84 HIS A C 1
ATOM 612 O O . HIS A 1 84 ? 94.632 38.629 36.950 1.00 20.45 84 HIS A O 1
ATOM 619 N N . ALA A 1 85 ? 92.600 37.694 37.207 1.00 20.38 85 ALA A N 1
ATOM 620 C CA . ALA A 1 85 ? 92.044 38.249 35.972 1.00 20.08 85 ALA A CA 1
ATOM 621 C C . ALA A 1 85 ? 91.992 39.772 36.018 1.00 20.03 85 ALA A C 1
ATOM 622 O O . ALA A 1 85 ? 92.416 40.446 35.076 1.00 19.63 85 ALA A O 1
ATOM 624 N N . VAL A 1 86 ? 91.484 40.314 37.118 1.00 19.76 86 VAL A N 1
ATOM 625 C CA . VAL A 1 86 ? 91.397 41.761 37.275 1.00 19.90 86 VAL A CA 1
ATOM 626 C C . VAL A 1 86 ? 92.802 42.362 37.329 1.00 20.10 86 VAL A C 1
ATOM 627 O O . VAL A 1 86 ? 93.033 43.439 36.786 1.00 19.95 86 VAL A O 1
ATOM 631 N N . GLN A 1 87 ? 93.743 41.649 37.948 1.00 20.49 87 GLN A N 1
ATOM 632 C CA . GLN A 1 87 ? 95.114 42.140 38.076 1.00 20.94 87 GLN A CA 1
ATOM 633 C C . GLN A 1 87 ? 95.835 42.232 36.726 1.00 20.95 87 GLN A C 1
ATOM 634 O O . GLN A 1 87 ? 96.801 42.979 36.595 1.00 21.11 87 GLN A O 1
ATOM 640 N N . GLN A 1 88 ? 95.367 41.484 35.728 1.00 20.93 88 GLN A N 1
ATOM 641 C CA . GLN A 1 88 ? 95.914 41.583 34.371 1.00 21.00 88 GLN A CA 1
ATOM 642 C C . GLN A 1 88 ? 95.725 42.984 33.779 1.00 20.86 88 GLN A C 1
ATOM 643 O O . GLN A 1 88 ? 96.558 43.452 33.001 1.00 20.70 88 GLN A O 1
ATOM 649 N N . ALA A 1 89 ? 94.623 43.636 34.144 1.00 20.76 89 ALA A N 1
ATOM 650 C CA . ALA A 1 89 ? 94.325 44.999 33.695 1.00 20.85 89 ALA A CA 1
ATOM 651 C C . ALA A 1 89 ? 94.836 46.081 34.653 1.00 21.04 89 ALA A C 1
ATOM 652 O O . ALA A 1 89 ? 94.852 47.257 34.297 1.00 20.84 89 ALA A O 1
ATOM 654 N N . ALA A 1 90 ? 95.250 45.682 35.856 1.00 21.23 90 ALA A N 1
ATOM 655 C CA . ALA A 1 90 ? 95.633 46.624 36.916 1.00 21.52 90 ALA A CA 1
ATOM 656 C C . ALA A 1 90 ? 96.708 47.661 36.549 1.00 21.83 90 ALA A C 1
ATOM 657 O O . ALA A 1 90 ? 96.610 48.808 36.989 1.00 21.81 90 ALA A O 1
ATOM 659 N N . PRO A 1 91 ? 97.733 47.285 35.781 1.00 22.08 91 PRO A N 1
ATOM 660 C CA . PRO A 1 91 ? 98.757 48.254 35.356 1.00 22.36 91 PRO A CA 1
ATOM 661 C C . PRO A 1 91 ? 98.214 49.471 34.599 1.00 22.50 91 PRO A C 1
ATOM 662 O O . PRO A 1 91 ? 98.873 50.511 34.572 1.00 22.74 91 PRO A O 1
ATOM 666 N N . PHE A 1 92 ? 97.033 49.333 34.001 1.00 22.47 92 PHE A N 1
ATOM 667 C CA . PHE A 1 92 ? 96.409 50.393 33.220 1.00 22.64 92 PHE A CA 1
ATOM 668 C C . PHE A 1 92 ? 95.418 51.251 34.015 1.00 22.87 92 PHE A C 1
ATOM 669 O O . PHE A 1 92 ? 94.902 52.239 33.487 1.00 22.99 92 PHE A O 1
ATOM 677 N N . PHE A 1 93 ? 95.133 50.868 35.258 1.00 23.14 93 PHE A N 1
ATOM 678 C CA . PHE A 1 93 ? 94.242 51.646 36.118 1.00 23.44 93 PHE A CA 1
ATOM 679 C C . PHE A 1 93 ? 94.901 52.975 36.475 1.00 24.08 93 PHE A C 1
ATOM 680 O O . PHE A 1 93 ? 96.064 53.005 36.877 1.00 24.12 93 PHE A O 1
ATOM 688 N N . LYS A 1 94 ? 94.159 54.067 36.324 1.00 24.80 94 LYS A N 1
ATOM 689 C CA . LYS A 1 94 ? 94.571 55.354 36.875 1.00 25.46 94 LYS A CA 1
ATOM 690 C C . LYS A 1 94 ? 94.315 55.324 38.376 1.00 25.64 94 LYS A C 1
ATOM 691 O O . LYS A 1 94 ? 93.294 54.803 38.824 1.00 25.58 94 LYS A O 1
ATOM 697 N N . ASP A 1 95 ? 95.240 55.879 39.154 1.00 26.00 95 ASP A N 1
ATOM 698 C CA . ASP A 1 95 ? 95.132 55.851 40.611 1.00 26.31 95 ASP A CA 1
ATOM 699 C C . ASP A 1 95 ? 93.829 56.475 41.112 1.00 26.23 95 ASP A C 1
ATOM 700 O O . ASP A 1 95 ? 93.226 55.968 42.056 1.00 26.29 95 ASP A O 1
ATOM 705 N N . ASN A 1 96 ? 93.394 57.561 40.475 1.00 26.34 96 ASN A N 1
ATOM 706 C CA . ASN A 1 96 ? 92.247 58.329 40.957 1.00 26.47 96 ASN A CA 1
ATOM 707 C C . ASN A 1 96 ? 91.010 58.266 40.052 1.00 25.82 96 ASN A C 1
ATOM 708 O O . ASN A 1 96 ? 90.209 59.202 40.012 1.00 26.12 96 ASN A O 1
ATOM 713 N N . GLU A 1 97 ? 90.858 57.159 39.329 1.00 24.94 97 GLU A N 1
ATOM 714 C CA . GLU A 1 97 ? 89.591 56.829 38.683 1.00 24.10 97 GLU A CA 1
ATOM 715 C C . GLU A 1 97 ? 88.960 55.665 39.439 1.00 23.53 97 GLU A C 1
ATOM 716 O O . GLU A 1 97 ? 89.658 54.891 40.089 1.00 23.26 97 GLU A O 1
ATOM 722 N N . ASN A 1 98 ? 87.640 55.556 39.367 1.00 22.79 98 ASN A N 1
ATOM 723 C CA . ASN A 1 98 ? 86.946 54.376 39.862 1.00 22.39 98 ASN A CA 1
ATOM 724 C C . ASN A 1 98 ? 87.049 53.247 38.849 1.00 21.67 98 ASN A C 1
ATOM 725 O O . ASN A 1 98 ? 87.162 53.487 37.653 1.00 21.48 98 ASN A O 1
ATOM 730 N N . ILE A 1 99 ? 87.015 52.017 39.346 1.00 20.97 99 ILE A N 1
ATOM 731 C CA . ILE A 1 99 ? 87.034 50.829 38.506 1.00 20.41 99 ILE A CA 1
ATOM 732 C C . ILE A 1 99 ? 85.869 49.943 38.920 1.00 19.85 99 ILE A C 1
ATOM 733 O O . ILE A 1 99 ? 85.733 49.611 40.093 1.00 19.58 99 ILE A O 1
ATOM 738 N N . VAL A 1 100 ? 85.035 49.570 37.955 1.00 19.21 100 VAL A N 1
ATOM 739 C CA . VAL A 1 100 ? 83.940 48.635 38.189 1.00 18.67 100 VAL A CA 1
ATOM 740 C C . VAL A 1 100 ? 84.302 47.303 37.530 1.00 18.30 100 VAL A C 1
ATOM 741 O O . VAL A 1 100 ? 84.759 47.280 36.390 1.00 18.14 100 VAL A O 1
ATOM 745 N N . VAL A 1 101 ? 84.121 46.205 38.262 1.00 17.69 101 VAL A N 1
ATOM 746 C CA . VAL A 1 101 ? 84.405 44.869 37.749 1.00 17.65 101 VAL A CA 1
ATOM 747 C C . VAL A 1 101 ? 83.094 44.197 37.365 1.00 17.65 101 VAL A C 1
ATOM 748 O O . VAL A 1 101 ? 82.192 44.070 38.191 1.00 17.58 101 VAL A O 1
ATOM 752 N N . LEU A 1 102 ? 83.012 43.770 36.109 1.00 17.65 102 LEU A N 1
ATOM 753 C CA . LEU A 1 102 ? 81.816 43.152 35.547 1.00 17.86 102 LEU A CA 1
ATOM 754 C C . LEU A 1 102 ? 82.163 41.809 34.924 1.00 17.92 102 LEU A C 1
ATOM 755 O O . LEU A 1 102 ? 83.320 41.529 34.637 1.00 17.81 102 LEU A O 1
ATOM 760 N N . TYR A 1 103 ? 81.149 40.977 34.723 1.00 18.38 103 TYR A N 1
ATOM 761 C CA . TYR A 1 103 ? 81.340 39.640 34.172 1.00 18.70 103 TYR A CA 1
ATOM 762 C C . TYR A 1 103 ? 80.647 39.528 32.824 1.00 18.85 103 TYR A C 1
ATOM 763 O O . TYR A 1 103 ? 79.485 39.906 32.685 1.00 18.46 103 TYR A O 1
ATOM 772 N N . GLY A 1 104 ? 81.376 39.017 31.837 1.00 19.19 104 GLY A N 1
ATOM 773 C CA . GLY A 1 104 ? 80.896 38.924 30.469 1.00 19.75 104 GLY A CA 1
ATOM 774 C C . GLY A 1 104 ? 79.790 37.908 30.255 1.00 20.43 104 GLY A C 1
ATOM 775 O O . GLY A 1 104 ? 79.118 37.943 29.221 1.00 20.53 104 GLY A O 1
ATOM 776 N N . ASP A 1 105 ? 79.614 37.004 31.220 1.00 21.10 105 ASP A N 1
ATOM 777 C CA . ASP A 1 105 ? 78.527 36.016 31.195 1.00 22.16 105 ASP A CA 1
ATOM 778 C C . ASP A 1 105 ? 77.325 36.426 32.067 1.00 22.63 105 ASP A C 1
ATOM 779 O O . ASP A 1 105 ? 76.459 35.601 32.362 1.00 22.81 105 ASP A O 1
ATOM 784 N N . ALA A 1 106 ? 77.276 37.699 32.458 1.00 23.09 106 ALA A N 1
ATOM 785 C CA . ALA A 1 106 ? 76.150 38.272 33.203 1.00 23.62 106 ALA A CA 1
ATOM 786 C C . ALA A 1 106 ? 75.684 39.547 32.496 1.00 24.05 106 ALA A C 1
ATOM 787 O O . ALA A 1 106 ? 75.985 40.660 32.940 1.00 24.58 106 ALA A O 1
ATOM 789 N N . PRO A 1 107 ? 74.946 39.385 31.398 1.00 24.33 107 PRO A N 1
ATOM 790 C CA . PRO A 1 107 ? 74.660 40.487 30.469 1.00 24.53 107 PRO A CA 1
ATOM 791 C C . PRO A 1 107 ? 73.521 41.431 30.862 1.00 24.65 107 PRO A C 1
ATOM 792 O O . PRO A 1 107 ? 73.380 42.480 30.235 1.00 25.02 107 PRO A O 1
ATOM 796 N N . LEU A 1 108 ? 72.717 41.063 31.853 1.00 24.73 108 LEU A N 1
ATOM 797 C CA . LEU A 1 108 ? 71.519 41.825 32.203 1.00 24.89 108 LEU A CA 1
ATOM 798 C C . LEU A 1 108 ? 71.754 42.965 33.202 1.00 24.97 108 LEU A C 1
ATOM 799 O O . LEU A 1 108 ? 70.827 43.721 33.493 1.00 24.70 108 LEU A O 1
ATOM 804 N N . ILE A 1 109 ? 72.968 43.092 33.734 1.00 25.27 109 ILE A N 1
ATOM 805 C CA . ILE A 1 109 ? 73.264 44.171 34.679 1.00 25.60 109 ILE A CA 1
ATOM 806 C C . ILE A 1 109 ? 72.952 45.534 34.047 1.00 25.82 109 ILE A C 1
ATOM 807 O O . ILE A 1 109 ? 73.365 45.809 32.922 1.00 25.64 109 ILE A O 1
ATOM 812 N N . THR A 1 110 ? 72.216 46.371 34.774 1.00 26.33 110 THR A N 1
ATOM 813 C CA . THR A 1 110 ? 71.753 47.655 34.243 1.00 26.77 110 THR A CA 1
ATOM 814 C C . THR A 1 110 ? 72.659 48.809 34.649 1.00 27.21 110 THR A C 1
ATOM 815 O O . THR A 1 110 ? 73.304 48.775 35.697 1.00 26.83 110 THR A O 1
ATOM 819 N N . LYS A 1 111 ? 72.683 49.831 33.797 1.00 27.88 111 LYS A N 1
ATOM 820 C CA . LYS A 1 111 ? 73.376 51.087 34.067 1.00 28.49 111 LYS A CA 1
ATOM 821 C C . LYS A 1 111 ? 72.874 51.732 35.360 1.00 28.58 111 LYS A C 1
ATOM 822 O O . LYS A 1 111 ? 73.655 52.308 36.110 1.00 28.59 111 LYS A O 1
ATOM 828 N N . GLU A 1 112 ? 71.575 51.613 35.619 1.00 28.72 112 GLU A N 1
ATOM 829 C CA . GLU A 1 112 ? 70.946 52.259 36.771 1.00 28.92 112 GLU A CA 1
ATOM 830 C C . GLU A 1 112 ? 71.448 51.673 38.092 1.00 28.56 112 GLU A C 1
ATOM 831 O O . GLU A 1 112 ? 71.728 52.408 39.036 1.00 28.69 112 GLU A O 1
ATOM 837 N N . THR A 1 113 ? 71.561 50.350 38.151 1.00 28.11 113 THR A N 1
ATOM 838 C CA . THR A 1 113 ? 72.079 49.671 39.336 1.00 27.85 113 THR A CA 1
ATOM 839 C C . THR A 1 113 ? 73.558 49.984 39.550 1.00 27.77 113 THR A C 1
ATOM 840 O O . THR A 1 113 ? 73.996 50.172 40.684 1.00 27.60 113 THR A O 1
ATOM 844 N N . LEU A 1 114 ? 74.317 50.036 38.460 1.00 27.74 114 LEU A N 1
ATOM 845 C CA . LEU A 1 114 ? 75.753 50.291 38.533 1.00 27.90 114 LEU A CA 1
ATOM 846 C C . LEU A 1 114 ? 76.047 51.746 38.891 1.00 28.34 114 LEU A C 1
ATOM 847 O O . LEU A 1 114 ? 77.080 52.039 39.482 1.00 28.17 114 LEU A O 1
ATOM 852 N N . GLU A 1 115 ? 75.133 52.647 38.540 1.00 28.88 115 GLU A N 1
ATOM 853 C CA . GLU A 1 115 ? 75.246 54.056 38.921 1.00 29.50 115 GLU A CA 1
ATOM 854 C C . GLU A 1 115 ? 75.061 54.207 40.428 1.00 29.54 115 GLU A C 1
ATOM 855 O O . GLU A 1 115 ? 75.782 54.968 41.067 1.00 29.68 115 GLU A O 1
ATOM 861 N N . LYS A 1 116 ? 74.093 53.478 40.985 1.00 29.68 116 LYS A N 1
ATOM 862 C CA . LYS A 1 116 ? 73.862 53.456 42.432 1.00 29.97 116 LYS A CA 1
ATOM 863 C C . LYS A 1 116 ? 75.062 52.864 43.167 1.00 29.77 116 LYS A C 1
ATOM 864 O O . LYS A 1 116 ? 75.413 53.312 44.256 1.00 29.64 116 LYS A O 1
ATOM 870 N N . LEU A 1 117 ? 75.684 51.856 42.558 1.00 29.56 117 LEU A N 1
ATOM 871 C CA . LEU A 1 117 ? 76.836 51.180 43.144 1.00 29.51 117 LEU A CA 1
ATOM 872 C C . LEU A 1 117 ? 78.026 52.131 43.237 1.00 29.71 117 LEU A C 1
ATOM 873 O O . LEU A 1 117 ? 78.667 52.231 44.281 1.00 29.66 117 LEU A O 1
ATOM 878 N N . ILE A 1 118 ? 78.302 52.836 42.144 1.00 30.07 118 ILE A N 1
ATOM 879 C CA . ILE A 1 118 ? 79.424 53.773 42.076 1.00 30.56 118 ILE A CA 1
ATOM 880 C C . ILE A 1 118 ? 79.237 54.928 43.062 1.00 30.91 118 ILE A C 1
ATOM 881 O O . ILE A 1 118 ? 80.193 55.359 43.705 1.00 30.94 118 ILE A O 1
ATOM 886 N N . GLU A 1 119 ? 78.002 55.409 43.182 1.00 31.46 119 GLU A N 1
ATOM 887 C CA . GLU A 1 119 ? 77.681 56.548 44.045 1.00 31.92 119 GLU A CA 1
ATOM 888 C C . GLU A 1 119 ? 77.807 56.210 45.530 1.00 31.68 119 GLU A C 1
ATOM 889 O O . GLU A 1 119 ? 78.115 57.081 46.344 1.00 31.84 119 GLU A O 1
ATOM 895 N N . ALA A 1 120 ? 77.571 54.947 45.874 1.00 31.46 120 ALA A N 1
ATOM 896 C CA . ALA A 1 120 ? 77.629 54.488 47.260 1.00 31.29 120 ALA A CA 1
ATOM 897 C C . ALA A 1 120 ? 79.057 54.231 47.744 1.00 31.14 120 ALA A C 1
ATOM 898 O O . ALA A 1 120 ? 79.280 54.083 48.945 1.00 31.20 120 ALA A O 1
ATOM 900 N N . LYS A 1 121 ? 80.014 54.171 46.817 1.00 30.92 121 LYS A N 1
ATOM 901 C CA . LYS A 1 121 ? 81.406 53.874 47.154 1.00 30.76 121 LYS A CA 1
ATOM 902 C C . LYS A 1 121 ? 82.024 54.981 48.010 1.00 30.71 121 LYS A C 1
ATOM 903 O O . LYS A 1 121 ? 82.126 56.124 47.562 1.00 30.68 121 LYS A O 1
ATOM 909 N N . PRO A 1 122 ? 82.449 54.645 49.227 1.00 30.78 122 PRO A N 1
ATOM 910 C CA . PRO A 1 122 ? 83.119 55.621 50.092 1.00 30.92 122 PRO A CA 1
ATOM 911 C C . PRO A 1 122 ? 84.571 55.809 49.666 1.00 31.02 122 PRO A C 1
ATOM 912 O O . PRO A 1 122 ? 85.139 54.900 49.059 1.00 30.80 122 PRO A O 1
ATOM 916 N N . GLU A 1 123 ? 85.155 56.967 49.968 1.00 31.11 123 GLU A N 1
ATOM 917 C CA . GLU A 1 123 ? 86.542 57.246 49.589 1.00 31.13 123 GLU A CA 1
ATOM 918 C C . GLU A 1 123 ? 87.495 56.186 50.154 1.00 30.53 123 GLU A C 1
ATOM 919 O O . GLU A 1 123 ? 87.368 55.779 51.310 1.00 30.55 123 GLU A O 1
ATOM 925 N N . ASN A 1 124 ? 88.422 55.733 49.309 1.00 29.78 124 ASN A N 1
ATOM 926 C CA . ASN A 1 124 ? 89.382 54.671 49.637 1.00 29.16 124 ASN A CA 1
ATOM 927 C C . ASN A 1 124 ? 88.755 53.326 50.026 1.00 28.32 124 ASN A C 1
ATOM 928 O O . ASN A 1 124 ? 89.436 52.454 50.567 1.00 28.00 124 ASN A O 1
ATOM 933 N N . GLY A 1 125 ? 87.475 53.148 49.703 1.00 27.40 125 GLY A N 1
ATOM 934 C CA . GLY A 1 125 ? 86.723 51.968 50.091 1.00 26.68 125 GLY A CA 1
ATOM 935 C C . GLY A 1 125 ? 86.178 51.215 48.892 1.00 26.03 125 GLY A C 1
ATOM 936 O O . GLY A 1 125 ? 86.604 51.448 47.760 1.00 25.81 125 GLY A O 1
ATOM 937 N N . ILE A 1 126 ? 85.241 50.304 49.155 1.00 25.39 126 ILE A N 1
ATOM 938 C CA . ILE A 1 126 ? 84.620 49.477 48.122 1.00 24.93 126 ILE A CA 1
ATOM 939 C C . ILE A 1 126 ? 83.096 49.572 48.204 1.00 24.71 126 ILE A C 1
ATOM 940 O O . ILE A 1 126 ? 82.535 49.637 49.291 1.00 24.52 126 ILE A O 1
ATOM 945 N N . ALA A 1 127 ? 82.437 49.595 47.049 1.00 24.44 127 ALA A N 1
ATOM 946 C CA . ALA A 1 127 ? 80.998 49.378 46.965 1.00 24.23 127 ALA A CA 1
ATOM 947 C C . ALA A 1 127 ? 80.790 47.988 46.379 1.00 24.23 127 ALA A C 1
ATOM 948 O O . ALA A 1 127 ? 81.279 47.700 45.290 1.00 23.90 127 ALA A O 1
ATOM 950 N N . LEU A 1 128 ? 80.083 47.131 47.110 1.00 24.22 128 LEU A N 1
ATOM 951 C CA . LEU A 1 128 ? 79.861 45.747 46.712 1.00 24.50 128 LEU A CA 1
ATOM 952 C C . LEU A 1 128 ? 78.402 45.529 46.334 1.00 24.68 128 LEU A C 1
ATOM 953 O O . LEU A 1 128 ? 77.508 45.832 47.119 1.00 24.90 128 LEU A O 1
ATOM 958 N N . LEU A 1 129 ? 78.166 44.997 45.139 1.00 24.99 129 LEU A N 1
ATOM 959 C CA . LEU A 1 129 ? 76.818 44.649 44.698 1.00 25.26 129 LEU A CA 1
ATOM 960 C C . LEU A 1 129 ? 76.409 43.317 45.314 1.00 25.65 129 LEU A C 1
ATOM 961 O O . LEU A 1 129 ? 77.101 42.313 45.151 1.00 25.40 129 LEU A O 1
ATOM 966 N N . THR A 1 130 ? 75.288 43.322 46.030 1.00 26.34 130 THR A N 1
ATOM 967 C CA . THR A 1 130 ? 74.737 42.118 46.644 1.00 27.04 130 THR A CA 1
ATOM 968 C C . THR A 1 130 ? 73.361 41.816 46.066 1.00 27.84 130 THR A C 1
ATOM 969 O O . THR A 1 130 ? 72.801 42.618 45.323 1.00 27.81 130 THR A O 1
ATOM 973 N N . VAL A 1 131 ? 72.828 40.648 46.406 1.00 28.87 131 VAL A N 1
ATOM 974 C CA . VAL A 1 131 ? 71.495 40.250 45.971 1.00 29.73 131 VAL A CA 1
ATOM 975 C C . VAL A 1 131 ? 70.846 39.318 46.995 1.00 30.62 131 VAL A C 1
ATOM 976 O O . VAL A 1 131 ? 71.503 38.446 47.556 1.00 30.42 131 VAL A O 1
ATOM 980 N N . ASN A 1 132 ? 69.554 39.522 47.239 1.00 31.75 132 ASN A N 1
ATOM 981 C CA . ASN A 1 132 ? 68.794 38.671 48.146 1.00 32.73 132 ASN A CA 1
ATOM 982 C C . ASN A 1 132 ? 68.208 37.485 47.392 1.00 33.42 132 ASN A C 1
ATOM 983 O O . ASN A 1 132 ? 67.479 37.666 46.416 1.00 33.32 132 ASN A O 1
ATOM 988 N N . LEU A 1 133 ? 68.549 36.279 47.840 1.00 34.31 133 LEU A N 1
ATOM 989 C CA . LEU A 1 133 ? 67.998 35.043 47.296 1.00 35.13 133 LEU A CA 1
ATOM 990 C C . LEU A 1 133 ? 67.137 34.362 48.352 1.00 35.89 133 LEU A C 1
ATOM 991 O O . LEU A 1 133 ? 67.414 34.470 49.547 1.00 35.97 133 LEU A O 1
ATOM 996 N N . ASP A 1 134 ? 66.093 33.663 47.915 1.00 36.72 134 ASP A N 1
ATOM 997 C CA . ASP A 1 134 ? 65.248 32.909 48.842 1.00 37.36 134 ASP A CA 1
ATOM 998 C C . ASP A 1 134 ? 65.988 31.673 49.350 1.00 37.50 134 ASP A C 1
ATOM 999 O O . ASP A 1 134 ? 65.883 31.321 50.525 1.00 37.52 134 ASP A O 1
ATOM 1004 N N . ASN A 1 135 ? 66.727 31.023 48.452 1.00 37.77 135 ASN A N 1
ATOM 1005 C CA . ASN A 1 135 ? 67.641 29.945 48.813 1.00 37.98 135 ASN A CA 1
ATOM 1006 C C . ASN A 1 135 ? 69.086 30.363 48.505 1.00 37.94 135 ASN A C 1
ATOM 1007 O O . ASN A 1 135 ? 69.569 30.176 47.385 1.00 37.93 135 ASN A O 1
ATOM 1012 N N . PRO A 1 136 ? 69.774 30.927 49.498 1.00 37.94 136 PRO A N 1
ATOM 1013 C CA . PRO A 1 136 ? 71.149 31.406 49.317 1.00 37.88 136 PRO A CA 1
ATOM 1014 C C . PRO A 1 136 ? 72.219 30.323 49.512 1.00 37.90 136 PRO A C 1
ATOM 1015 O O . PRO A 1 136 ? 73.381 30.671 49.721 1.00 37.92 136 PRO A O 1
ATOM 1019 N N . THR A 1 137 ? 71.844 29.046 49.427 1.00 37.90 137 THR A N 1
ATOM 1020 C CA . THR A 1 137 ? 72.778 27.945 49.659 1.00 37.85 137 THR A CA 1
ATOM 1021 C C . THR A 1 137 ? 73.872 27.907 48.590 1.00 37.77 137 THR A C 1
ATOM 1022 O O . THR A 1 137 ? 73.577 27.882 47.394 1.00 37.75 137 THR A O 1
ATOM 1026 N N . GLY A 1 138 ? 75.130 27.906 49.033 1.00 37.59 138 GLY A N 1
ATOM 1027 C CA . GLY A 1 138 ? 76.280 27.838 48.144 1.00 37.44 138 GLY A CA 1
ATOM 1028 C C . GLY A 1 138 ? 77.015 29.157 47.961 1.00 37.30 138 GLY A C 1
ATOM 1029 O O . GLY A 1 138 ? 78.176 29.165 47.549 1.00 37.26 138 GLY A O 1
ATOM 1030 N N . TYR A 1 139 ? 76.346 30.266 48.273 1.00 37.09 139 TYR A N 1
ATOM 1031 C CA . TYR A 1 139 ? 76.884 31.606 48.040 1.00 37.05 139 TYR A CA 1
ATOM 1032 C C . TYR A 1 139 ? 77.371 32.252 49.336 1.00 36.77 139 TYR A C 1
ATOM 1033 O O . TYR A 1 139 ? 76.906 31.908 50.421 1.00 36.64 139 TYR A O 1
ATOM 1042 N N . GLY A 1 140 ? 78.317 33.182 49.215 1.00 36.43 140 GLY A N 1
ATOM 1043 C CA . GLY A 1 140 ? 78.864 33.890 50.360 1.00 36.23 140 GLY A CA 1
ATOM 1044 C C . GLY A 1 140 ? 77.878 34.871 50.969 1.00 36.12 140 GLY A C 1
ATOM 1045 O O . GLY A 1 140 ? 77.353 35.736 50.276 1.00 35.92 140 GLY A O 1
ATOM 1046 N N . ARG A 1 141 ? 77.632 34.737 52.268 1.00 35.96 141 ARG A N 1
ATOM 1047 C CA . ARG A 1 141 ? 76.675 35.581 52.978 1.00 36.00 141 ARG A CA 1
ATOM 1048 C C . ARG A 1 141 ? 77.302 36.918 53.355 1.00 36.19 141 ARG A C 1
ATOM 1049 O O . ARG A 1 141 ? 78.452 36.970 53.778 1.00 35.98 141 ARG A O 1
ATOM 1057 N N . ILE A 1 142 ? 76.530 37.991 53.220 1.00 36.49 142 ILE A N 1
ATOM 1058 C CA . ILE A 1 142 ? 76.984 39.327 53.585 1.00 36.88 142 ILE A CA 1
ATOM 1059 C C . ILE A 1 142 ? 76.720 39.557 55.070 1.00 37.42 142 ILE A C 1
ATOM 1060 O O . ILE A 1 142 ? 75.581 39.456 55.528 1.00 37.23 142 ILE A O 1
ATOM 1065 N N . ILE A 1 143 ? 77.785 39.856 55.810 1.00 38.13 143 ILE A N 1
ATOM 1066 C CA . ILE A 1 143 ? 77.697 40.156 57.232 1.00 38.81 143 ILE A CA 1
ATOM 1067 C C . ILE A 1 143 ? 77.829 41.661 57.400 1.00 39.56 143 ILE A C 1
ATOM 1068 O O . ILE A 1 143 ? 78.834 42.244 56.999 1.00 39.42 143 ILE A O 1
ATOM 1073 N N . ARG A 1 144 ? 76.812 42.279 57.990 1.00 40.47 144 ARG A N 1
ATOM 1074 C CA . ARG A 1 144 ? 76.791 43.719 58.197 1.00 41.34 144 ARG A CA 1
ATOM 1075 C C . ARG A 1 144 ? 76.854 44.038 59.685 1.00 41.92 144 ARG A C 1
ATOM 1076 O O . ARG A 1 144 ? 75.963 43.655 60.442 1.00 42.04 144 ARG A O 1
ATOM 1084 N N . GLU A 1 145 ? 77.924 44.716 60.098 1.00 42.69 145 GLU A N 1
ATOM 1085 C CA . GLU A 1 145 ? 78.032 45.273 61.445 1.00 43.24 145 GLU A CA 1
ATOM 1086 C C . GLU A 1 145 ? 77.814 46.778 61.330 1.00 43.56 145 GLU A C 1
ATOM 1087 O O . GLU A 1 145 ? 78.568 47.469 60.639 1.00 43.62 145 GLU A O 1
ATOM 1093 N N . ASN A 1 146 ? 76.789 47.272 62.027 1.00 43.94 146 ASN A N 1
ATOM 1094 C CA . ASN A 1 146 ? 76.159 48.565 61.715 1.00 44.16 146 ASN A CA 1
ATOM 1095 C C . ASN A 1 146 ? 75.584 48.905 60.330 1.00 44.02 146 ASN A C 1
ATOM 1096 O O . ASN A 1 146 ? 74.381 48.749 60.105 1.00 44.27 146 ASN A O 1
ATOM 1101 N N . GLY A 1 147 ? 76.439 49.361 59.413 1.00 43.67 147 GLY A N 1
ATOM 1102 C CA . GLY A 1 147 ? 76.037 49.600 58.034 1.00 43.27 147 GLY A CA 1
ATOM 1103 C C . GLY A 1 147 ? 77.107 49.299 56.995 1.00 42.82 147 GLY A C 1
ATOM 1104 O O . GLY A 1 147 ? 77.013 49.779 55.864 1.00 43.02 147 GLY A O 1
ATOM 1105 N N . ASN A 1 148 ? 78.116 48.509 57.367 1.00 42.18 148 ASN A N 1
ATOM 1106 C CA . ASN A 1 148 ? 79.215 48.154 56.463 1.00 41.57 148 ASN A CA 1
ATOM 1107 C C . ASN A 1 148 ? 79.442 46.645 56.404 1.00 40.75 148 ASN A C 1
ATOM 1108 O O . ASN A 1 148 ? 79.202 45.936 57.378 1.00 40.66 148 ASN A O 1
ATOM 1113 N N . VAL A 1 149 ? 79.914 46.167 55.255 1.00 39.69 149 VAL A N 1
ATOM 1114 C CA . VAL A 1 149 ? 80.247 44.758 55.070 1.00 38.80 149 VAL A CA 1
ATOM 1115 C C . VAL A 1 149 ? 81.593 44.454 55.723 1.00 38.08 149 VAL A C 1
ATOM 1116 O O . VAL A 1 149 ? 82.641 44.870 55.224 1.00 37.95 149 VAL A O 1
ATOM 1120 N N . VAL A 1 150 ? 81.553 43.738 56.844 1.00 37.16 150 VAL A N 1
ATOM 1121 C CA . VAL A 1 150 ? 82.762 43.339 57.566 1.00 36.55 150 VAL A CA 1
ATOM 1122 C C . VAL A 1 150 ? 83.281 41.963 57.144 1.00 35.86 150 VAL A C 1
ATOM 1123 O O . VAL A 1 150 ? 84.433 41.630 57.418 1.00 35.68 150 VAL A O 1
ATOM 1127 N N . ALA A 1 151 ? 82.434 41.165 56.495 1.00 35.07 151 ALA A N 1
ATOM 1128 C CA . ALA A 1 151 ? 82.838 39.836 56.035 1.00 34.55 151 ALA A CA 1
ATOM 1129 C C . ALA A 1 151 ? 81.894 39.238 54.990 1.00 34.13 151 ALA A C 1
ATOM 1130 O O . ALA A 1 151 ? 80.711 39.571 54.936 1.00 33.82 151 ALA A O 1
ATOM 1132 N N . ILE A 1 152 ? 82.447 38.355 54.164 1.00 33.68 152 ILE A N 1
ATOM 1133 C CA . ILE A 1 152 ? 81.675 37.504 53.270 1.00 33.53 152 ILE A CA 1
ATOM 1134 C C . ILE A 1 152 ? 81.961 36.068 53.695 1.00 33.56 152 ILE A C 1
ATOM 1135 O O . ILE A 1 152 ? 83.028 35.527 53.402 1.00 33.32 152 ILE A O 1
ATOM 1140 N N . VAL A 1 153 ? 81.011 35.466 54.406 1.00 33.71 153 VAL A N 1
ATOM 1141 C CA . VAL A 1 153 ? 81.181 34.129 54.960 1.00 33.90 153 VAL A CA 1
ATOM 1142 C C . VAL A 1 153 ? 80.628 33.092 53.991 1.00 34.19 153 VAL A C 1
ATOM 1143 O O . VAL A 1 153 ? 79.433 33.074 53.716 1.00 34.03 153 VAL A O 1
ATOM 1147 N N . GLU A 1 154 ? 81.500 32.224 53.486 1.00 34.65 154 GLU A N 1
ATOM 1148 C CA . GLU A 1 154 ? 81.097 31.193 52.534 1.00 35.15 154 GLU A CA 1
ATOM 1149 C C . GLU A 1 154 ? 80.214 30.138 53.214 1.00 35.50 154 GLU A C 1
ATOM 1150 O O . GLU A 1 154 ? 80.120 30.088 54.443 1.00 35.29 154 GLU A O 1
ATOM 1156 N N . GLN A 1 155 ? 79.572 29.310 52.394 1.00 35.98 155 GLN A N 1
ATOM 1157 C CA . GLN A 1 155 ? 78.618 28.294 52.848 1.00 36.46 155 GLN A CA 1
ATOM 1158 C C . GLN A 1 155 ? 79.150 27.417 53.984 1.00 36.76 155 GLN A C 1
ATOM 1159 O O . GLN A 1 155 ? 78.502 27.293 55.025 1.00 36.82 155 GLN A O 1
ATOM 1165 N N . LYS A 1 156 ? 80.327 26.825 53.791 1.00 37.21 156 LYS A N 1
ATOM 1166 C CA . LYS A 1 156 ? 80.826 25.806 54.731 1.00 37.60 156 LYS A CA 1
ATOM 1167 C C . LYS A 1 156 ? 81.462 26.380 56.005 1.00 37.62 156 LYS A C 1
ATOM 1168 O O . LYS A 1 156 ? 81.739 25.630 56.942 1.00 37.73 156 LYS A O 1
ATOM 1174 N N . ASP A 1 157 ? 81.683 27.693 56.038 1.00 37.63 157 ASP A N 1
ATOM 1175 C CA . ASP A 1 157 ? 82.186 28.377 57.235 1.00 37.73 157 ASP A CA 1
ATOM 1176 C C . ASP A 1 157 ? 81.066 28.939 58.116 1.00 37.81 157 ASP A C 1
ATOM 1177 O O . ASP A 1 157 ? 81.258 29.141 59.316 1.00 37.80 157 ASP A O 1
ATOM 1182 N N . ALA A 1 158 ? 79.902 29.194 57.524 1.00 37.90 158 ALA A N 1
ATOM 1183 C CA . ALA A 1 158 ? 78.819 29.882 58.221 1.00 38.05 158 ALA A CA 1
ATOM 1184 C C . ALA A 1 158 ? 78.228 29.039 59.351 1.00 38.22 158 ALA A C 1
ATOM 1185 O O . ALA A 1 158 ? 78.057 27.827 59.206 1.00 38.28 158 ALA A O 1
ATOM 1187 N N . ASN A 1 159 ? 77.931 29.691 60.474 1.00 38.45 159 ASN A N 1
ATOM 1188 C CA . ASN A 1 159 ? 77.191 29.058 61.565 1.00 38.68 159 ASN A CA 1
ATOM 1189 C C . ASN A 1 159 ? 75.696 29.023 61.229 1.00 38.89 159 ASN A C 1
ATOM 1190 O O . ASN A 1 159 ? 75.293 29.470 60.154 1.00 38.91 159 ASN A O 1
ATOM 1195 N N . ALA A 1 160 ? 74.883 28.492 62.139 1.00 39.11 160 ALA A N 1
ATOM 1196 C CA . ALA A 1 160 ? 73.459 28.269 61.881 1.00 39.33 160 ALA A CA 1
ATOM 1197 C C . ALA A 1 160 ? 72.695 29.532 61.481 1.00 39.41 160 ALA A C 1
ATOM 1198 O O . ALA A 1 160 ? 71.965 29.523 60.489 1.00 39.60 160 ALA A O 1
ATOM 1200 N N . GLU A 1 161 ? 72.861 30.609 62.247 1.00 39.48 161 GLU A N 1
ATOM 1201 C CA . GLU A 1 161 ? 72.121 31.850 62.000 1.00 39.62 161 GLU A CA 1
ATOM 1202 C C . GLU A 1 161 ? 72.617 32.603 60.757 1.00 39.31 161 GLU A C 1
ATOM 1203 O O . GLU A 1 161 ? 71.857 33.348 60.136 1.00 39.35 161 GLU A O 1
ATOM 1209 N N . GLN A 1 162 ? 73.882 32.397 60.398 1.00 38.96 162 GLN A N 1
ATOM 1210 C CA . GLN A 1 162 ? 74.479 33.051 59.233 1.00 38.56 162 GLN A CA 1
ATOM 1211 C C . GLN A 1 162 ? 73.983 32.432 57.929 1.00 38.40 162 GLN A C 1
ATOM 1212 O O . GLN A 1 162 ? 73.911 33.111 56.909 1.00 38.38 162 GLN A O 1
ATOM 1218 N N . LEU A 1 163 ? 73.637 31.147 57.966 1.00 38.17 163 LEU A N 1
ATOM 1219 C CA . LEU A 1 163 ? 73.083 30.466 56.797 1.00 38.03 163 LEU A CA 1
ATOM 1220 C C . LEU A 1 163 ? 71.680 30.983 56.453 1.00 37.64 163 LEU A C 1
ATOM 1221 O O . LEU A 1 163 ? 71.247 30.884 55.308 1.00 37.70 163 LEU A O 1
ATOM 1226 N N . ASN A 1 164 ? 70.981 31.539 57.442 1.00 37.22 164 ASN A N 1
ATOM 1227 C CA . ASN A 1 164 ? 69.666 32.145 57.214 1.00 36.86 164 ASN A CA 1
ATOM 1228 C C . ASN A 1 164 ? 69.721 33.535 56.571 1.00 36.23 164 ASN A C 1
ATOM 1229 O O . ASN A 1 164 ? 68.690 34.052 56.141 1.00 36.30 164 ASN A O 1
ATOM 1234 N N . ILE A 1 165 ? 70.908 34.143 56.518 1.00 35.43 165 ILE A N 1
ATOM 1235 C CA . ILE A 1 165 ? 71.089 35.413 55.809 1.00 34.73 165 ILE A CA 1
ATOM 1236 C C . ILE A 1 165 ? 70.838 35.192 54.318 1.00 34.01 165 ILE A C 1
ATOM 1237 O O . ILE A 1 165 ? 71.409 34.286 53.713 1.00 33.80 165 ILE A O 1
ATOM 1242 N N . LYS A 1 166 ? 69.974 36.024 53.743 1.00 33.21 166 LYS A N 1
ATOM 1243 C CA . LYS A 1 166 ? 69.559 35.895 52.348 1.00 32.64 166 LYS A CA 1
ATOM 1244 C C . LYS A 1 166 ? 70.439 36.716 51.407 1.00 31.84 166 LYS A C 1
ATOM 1245 O O . LYS A 1 166 ? 70.591 36.366 50.238 1.00 31.78 166 LYS A O 1
ATOM 1251 N N . GLU A 1 167 ? 71.008 37.804 51.919 1.00 30.83 167 GLU A N 1
ATOM 1252 C CA . GLU A 1 167 ? 71.875 38.669 51.125 1.00 30.06 167 GLU A CA 1
ATOM 1253 C C . GLU A 1 167 ? 73.192 37.958 50.832 1.00 29.23 167 GLU A C 1
ATOM 1254 O O . GLU A 1 167 ? 73.836 37.442 51.744 1.00 29.07 167 GLU A O 1
ATOM 1260 N N . VAL A 1 168 ? 73.587 37.933 49.560 1.00 28.24 168 VAL A N 1
ATOM 1261 C CA . VAL A 1 168 ? 74.805 37.242 49.142 1.00 27.38 168 VAL A CA 1
ATOM 1262 C C . VAL A 1 168 ? 75.668 38.086 48.203 1.00 26.60 168 VAL A C 1
ATOM 1263 O O . VAL A 1 168 ? 75.223 39.094 47.655 1.00 26.20 168 VAL A O 1
ATOM 1267 N N . ASN A 1 169 ? 76.906 37.640 48.024 1.00 25.61 169 ASN A N 1
ATOM 1268 C CA . ASN A 1 169 ? 77.897 38.335 47.211 1.00 25.01 169 ASN A CA 1
ATOM 1269 C C . ASN A 1 169 ? 77.707 37.999 45.736 1.00 24.57 169 ASN A C 1
ATOM 1270 O O . ASN A 1 169 ? 77.495 36.839 45.390 1.00 24.64 169 ASN A O 1
ATOM 1275 N N . THR A 1 170 ? 77.780 39.013 44.875 1.00 24.07 170 THR A N 1
ATOM 1276 C CA . THR A 1 170 ? 77.708 38.812 43.422 1.00 23.71 170 THR A CA 1
ATOM 1277 C C . THR A 1 170 ? 79.080 38.840 42.748 1.00 23.39 170 THR A C 1
ATOM 1278 O O . THR A 1 170 ? 79.218 38.385 41.617 1.00 23.53 170 THR A O 1
ATOM 1282 N N . GLY A 1 171 ? 80.078 39.411 43.421 1.00 23.06 171 GLY A N 1
ATOM 1283 C CA . GLY A 1 171 ? 81.412 39.554 42.854 1.00 22.72 171 GLY A CA 1
ATOM 1284 C C . GLY A 1 171 ? 81.614 40.854 42.087 1.00 22.42 171 GLY A C 1
ATOM 1285 O O . GLY A 1 171 ? 82.742 41.182 41.717 1.00 22.42 171 GLY A O 1
ATOM 1286 N N . VAL A 1 172 ? 80.528 41.583 41.838 1.00 21.95 172 VAL A N 1
ATOM 1287 C CA . VAL A 1 172 ? 80.587 42.881 41.172 1.00 21.69 172 VAL A CA 1
ATOM 1288 C C . VAL A 1 172 ? 80.902 43.944 42.214 1.00 21.54 172 VAL A C 1
ATOM 1289 O O . VAL A 1 172 ? 80.261 44.000 43.260 1.00 21.33 172 VAL A O 1
ATOM 1293 N N . MET A 1 173 ? 81.900 44.776 41.936 1.00 21.29 173 MET A N 1
ATOM 1294 C CA . MET A 1 173 ? 82.334 45.785 42.897 1.00 21.16 173 MET A CA 1
ATOM 1295 C C . MET A 1 173 ? 82.987 46.997 42.238 1.00 21.07 173 MET A C 1
ATOM 1296 O O . MET A 1 173 ? 83.401 46.942 41.081 1.00 20.77 173 MET A O 1
ATOM 1301 N N . VAL A 1 174 ? 83.064 48.088 42.998 1.00 20.93 174 VAL A N 1
ATOM 1302 C CA . VAL A 1 174 ? 83.703 49.324 42.566 1.00 21.04 174 VAL A CA 1
ATOM 1303 C C . VAL A 1 174 ? 84.695 49.791 43.630 1.00 21.14 174 VAL A C 1
ATOM 1304 O O . VAL A 1 174 ? 84.379 49.809 44.813 1.00 21.06 174 VAL A O 1
ATOM 1308 N N . SER A 1 175 ? 85.896 50.150 43.196 1.00 21.23 175 SER A N 1
ATOM 1309 C CA . SER A 1 175 ? 86.893 50.785 44.060 1.00 21.55 175 SER A CA 1
ATOM 1310 C C . SER A 1 175 ? 87.831 51.632 43.199 1.00 21.82 175 SER A C 1
ATOM 1311 O O . SER A 1 175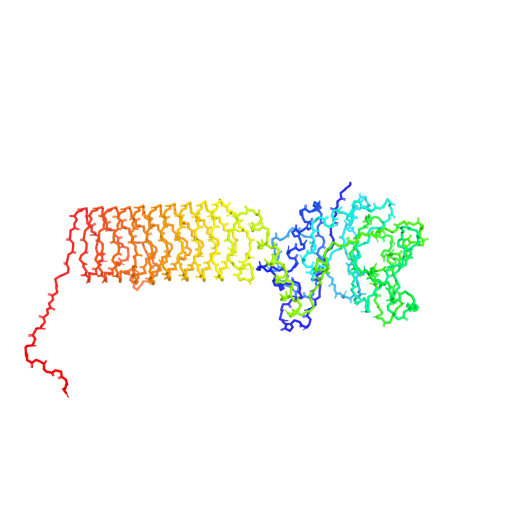 ? 87.850 51.487 41.982 1.00 21.96 175 SER A O 1
ATOM 1314 N N . ASP A 1 176 ? 88.608 52.514 43.821 1.00 22.09 176 ASP A N 1
ATOM 1315 C CA . ASP A 1 176 ? 89.538 53.354 43.065 1.00 22.32 176 ASP A CA 1
ATOM 1316 C C . ASP A 1 176 ? 90.734 52.530 42.580 1.00 22.23 176 ASP A C 1
ATOM 1317 O O . ASP A 1 176 ? 91.048 51.486 43.148 1.00 22.14 176 ASP A O 1
ATOM 1322 N N . GLY A 1 177 ? 91.390 53.006 41.527 1.00 22.19 177 GLY A N 1
ATOM 1323 C CA . GLY A 1 177 ? 92.445 52.260 40.866 1.00 22.23 177 GLY A CA 1
ATOM 1324 C C . GLY A 1 177 ? 93.638 51.967 41.755 1.00 22.28 177 GLY A C 1
ATOM 1325 O O . GLY A 1 177 ? 94.199 50.879 41.695 1.00 22.32 177 GLY A O 1
ATOM 1326 N N . ALA A 1 178 ? 94.021 52.932 42.586 1.00 22.40 178 ALA A N 1
ATOM 1327 C CA . ALA A 1 178 ? 95.152 52.754 43.494 1.00 22.42 178 ALA A CA 1
ATOM 1328 C C . ALA A 1 178 ? 94.858 51.675 44.537 1.00 22.37 178 ALA A C 1
ATOM 1329 O O . ALA A 1 178 ? 95.733 50.884 44.878 1.00 22.37 178 ALA A O 1
ATOM 1331 N N . SER A 1 179 ? 93.621 51.638 45.024 1.00 22.44 179 SER A N 1
ATOM 1332 C CA . SER A 1 179 ? 93.205 50.644 46.006 1.00 22.48 179 SER A CA 1
ATOM 1333 C C . SER A 1 179 ? 93.207 49.250 45.386 1.00 22.29 179 SER A C 1
ATOM 1334 O O . SER A 1 179 ? 93.607 48.288 46.031 1.00 22.03 179 SER A O 1
ATOM 1337 N N . PHE A 1 180 ? 92.769 49.149 44.133 1.00 22.17 180 PHE A N 1
ATOM 1338 C CA . PHE A 1 180 ? 92.788 47.871 43.421 1.00 22.16 180 PHE A CA 1
ATOM 1339 C C . PHE A 1 180 ? 94.217 47.354 43.266 1.00 22.32 180 PHE A C 1
ATOM 1340 O O . PHE A 1 180 ? 94.486 46.198 43.546 1.00 22.04 180 PHE A O 1
ATOM 1348 N N . LYS A 1 181 ? 95.132 48.217 42.836 1.00 22.84 181 LYS A N 1
ATOM 1349 C CA . LYS A 1 181 ? 96.535 47.830 42.669 1.00 23.42 181 LYS A CA 1
ATOM 1350 C C . LYS A 1 181 ? 97.136 47.310 43.980 1.00 23.53 181 LYS A C 1
ATOM 1351 O O . LYS A 1 181 ? 97.834 46.297 43.997 1.00 23.36 181 LYS A O 1
ATOM 1357 N N . LYS A 1 182 ? 96.833 48.006 45.073 1.00 23.90 182 LYS A N 1
ATOM 1358 C CA . LYS A 1 182 ? 97.349 47.675 46.403 1.00 24.07 182 LYS A CA 1
ATOM 1359 C C . LYS A 1 182 ? 96.842 46.315 46.883 1.00 23.92 182 LYS A C 1
ATOM 1360 O O . LYS A 1 182 ? 97.631 45.452 47.262 1.00 23.86 182 LYS A O 1
ATOM 1366 N N . TRP A 1 183 ? 95.524 46.134 46.853 1.00 23.70 183 TRP A N 1
ATOM 1367 C CA . TRP A 1 183 ? 94.881 44.950 47.424 1.00 23.61 183 TRP A CA 1
ATOM 1368 C C . TRP A 1 183 ? 95.030 43.697 46.565 1.00 23.43 183 TRP A C 1
ATOM 1369 O O . TRP A 1 183 ? 95.151 42.594 47.099 1.00 23.04 183 TRP A O 1
ATOM 1380 N N . LEU A 1 184 ? 95.014 43.851 45.244 1.00 23.44 184 LEU A N 1
ATOM 1381 C CA . LEU A 1 184 ? 95.180 42.702 44.348 1.00 23.54 184 LEU A CA 1
ATOM 1382 C C . LEU A 1 184 ? 96.539 42.030 44.557 1.00 23.83 184 LEU A C 1
ATOM 1383 O O . LEU A 1 184 ? 96.647 40.810 44.479 1.00 23.83 184 LEU A O 1
ATOM 1388 N N . ALA A 1 185 ? 97.566 42.829 44.839 1.00 24.35 185 ALA A N 1
ATOM 1389 C CA . ALA A 1 185 ? 98.907 42.306 45.112 1.00 24.76 185 ALA A CA 1
ATOM 1390 C C . ALA A 1 185 ? 98.997 41.535 46.436 1.00 25.14 185 ALA A C 1
ATOM 1391 O O . ALA A 1 185 ? 99.954 40.790 46.660 1.00 25.29 185 ALA A O 1
ATOM 1393 N N . ARG A 1 186 ? 98.008 41.723 47.307 1.00 25.43 186 ARG A N 1
ATOM 1394 C CA . ARG A 1 186 ? 97.957 41.041 48.599 1.00 25.73 186 ARG A CA 1
ATOM 1395 C C . ARG A 1 186 ? 96.975 39.863 48.649 1.00 25.60 186 ARG A C 1
ATOM 1396 O O . ARG A 1 186 ? 96.836 39.218 49.690 1.00 25.67 186 ARG A O 1
ATOM 1404 N N . VAL A 1 187 ? 96.300 39.568 47.540 1.00 25.29 187 VAL A N 1
ATOM 1405 C CA . VAL A 1 187 ? 95.428 38.396 47.486 1.00 25.22 187 VAL A CA 1
ATOM 1406 C C . VAL A 1 187 ? 96.276 37.135 47.330 1.00 25.38 187 VAL A C 1
ATOM 1407 O O . VAL A 1 187 ? 97.175 37.082 46.491 1.00 25.22 187 VAL A O 1
ATOM 1411 N N . GLY A 1 188 ? 95.991 36.135 48.160 1.00 25.65 188 GLY A N 1
ATOM 1412 C CA . GLY A 1 188 ? 96.644 34.841 48.086 1.00 25.94 188 GLY A CA 1
ATOM 1413 C C . GLY A 1 188 ? 95.711 33.782 47.533 1.00 26.31 188 GLY A C 1
ATOM 1414 O O . GLY A 1 188 ? 94.575 34.078 47.149 1.00 26.18 188 GLY A O 1
ATOM 1415 N N . ASN A 1 189 ? 96.190 32.542 47.504 1.00 26.64 189 ASN A N 1
ATOM 1416 C CA . ASN A 1 189 ? 95.425 31.425 46.952 1.00 27.06 189 ASN A CA 1
ATOM 1417 C C . ASN A 1 189 ? 95.309 30.247 47.92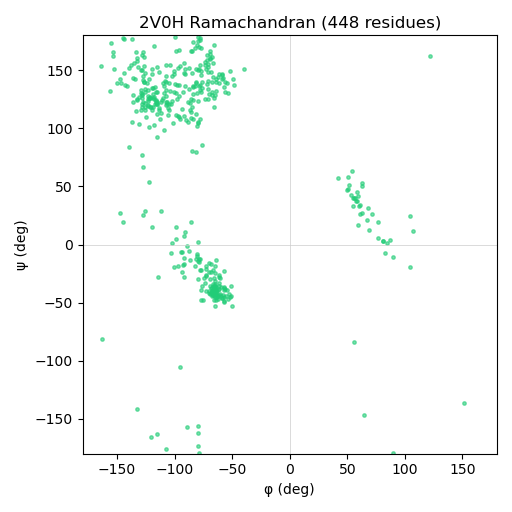2 1.00 27.25 189 ASN A C 1
ATOM 1418 O O . ASN A 1 189 ? 95.123 29.103 47.500 1.00 27.04 189 ASN A O 1
ATOM 1423 N N . ASN A 1 190 ? 95.414 30.533 49.218 1.00 27.42 190 ASN A N 1
ATOM 1424 C CA . ASN A 1 190 ? 95.317 29.499 50.243 1.00 27.63 190 ASN A CA 1
ATOM 1425 C C . ASN A 1 190 ? 93.861 29.160 50.555 1.00 27.85 190 ASN A C 1
ATOM 1426 O O . ASN A 1 190 ? 93.287 29.623 51.544 1.00 27.83 190 ASN A O 1
ATOM 1431 N N . ASN A 1 191 ? 93.278 28.348 49.680 1.00 28.25 191 ASN A N 1
ATOM 1432 C CA . ASN A 1 191 ? 91.907 27.863 49.822 1.00 28.57 191 ASN A CA 1
ATOM 1433 C C . ASN A 1 191 ? 91.754 26.538 49.070 1.00 28.86 191 ASN A C 1
ATOM 1434 O O . ASN A 1 191 ? 92.673 26.111 48.376 1.00 28.80 191 ASN A O 1
ATOM 1439 N N . ALA A 1 192 ? 90.602 25.889 49.202 1.00 29.44 192 ALA A N 1
ATOM 1440 C CA . ALA A 1 192 ? 90.407 24.544 48.651 1.00 29.84 192 ALA A CA 1
ATOM 1441 C C . ALA A 1 192 ? 90.558 24.470 47.127 1.00 30.22 192 ALA A C 1
ATOM 1442 O O . ALA A 1 192 ? 90.916 23.421 46.583 1.00 30.31 192 ALA A O 1
ATOM 1444 N N . GLN A 1 193 ? 90.297 25.584 46.447 1.00 30.55 193 GLN A N 1
ATOM 1445 C CA . GLN A 1 193 ? 90.359 25.645 44.989 1.00 30.77 193 GLN A CA 1
ATOM 1446 C C . GLN A 1 193 ? 91.739 26.071 44.478 1.00 30.54 193 GLN A C 1
ATO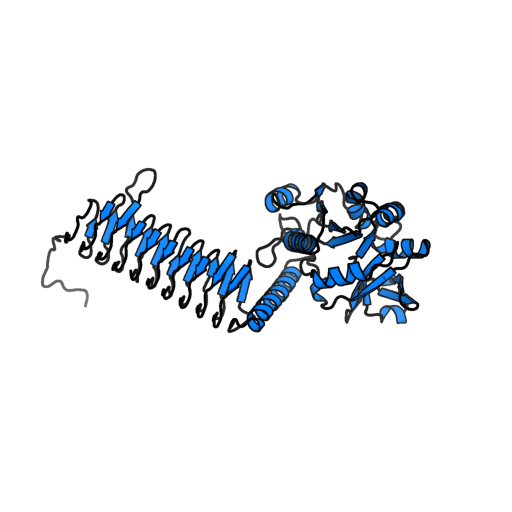M 1447 O O . GLN A 1 193 ? 92.053 25.881 43.303 1.00 30.71 193 GLN A O 1
ATOM 1453 N N . GLY A 1 194 ? 92.559 26.642 45.359 1.00 30.20 194 GLY A N 1
ATOM 1454 C CA . GLY A 1 194 ? 93.882 27.119 44.994 1.00 29.85 194 GLY A CA 1
ATOM 1455 C C . GLY A 1 194 ? 93.847 28.321 44.065 1.00 29.60 194 GLY A C 1
ATOM 1456 O O . GLY A 1 194 ? 94.748 28.496 43.245 1.00 29.48 194 GLY A O 1
ATOM 1457 N N . GLU A 1 195 ? 92.813 29.149 44.204 1.00 29.31 195 GLU A N 1
ATOM 1458 C CA . GLU A 1 195 ? 92.592 30.289 43.315 1.00 29.15 195 GLU A CA 1
ATOM 1459 C C . GLU A 1 195 ? 92.694 31.621 44.049 1.00 28.46 195 GLU A C 1
ATOM 1460 O O . GLU A 1 195 ? 92.432 31.706 45.251 1.00 28.20 195 GLU A O 1
ATOM 1466 N N . TYR A 1 196 ? 93.064 32.657 43.301 1.00 27.63 196 TYR A N 1
ATOM 1467 C CA . TYR A 1 196 ? 93.095 34.026 43.797 1.00 27.02 196 TYR A CA 1
ATOM 1468 C C . TYR A 1 196 ? 91.723 34.659 43.570 1.00 26.58 196 TYR A C 1
ATOM 1469 O O . TYR A 1 196 ? 91.372 34.996 42.441 1.00 26.15 196 TYR A O 1
ATOM 1478 N N . TYR A 1 197 ? 90.952 34.809 44.644 1.00 26.11 197 TYR A N 1
ATOM 1479 C CA . TYR A 1 197 ? 89.574 35.293 44.565 1.00 25.89 197 TYR A CA 1
ATOM 1480 C C . TYR A 1 197 ? 89.507 36.802 44.753 1.00 25.40 197 TYR A C 1
ATOM 1481 O O . TYR A 1 197 ? 90.079 37.344 45.700 1.00 25.10 197 TYR A O 1
ATOM 1490 N N . LEU A 1 198 ? 88.788 37.474 43.857 1.00 24.92 198 LEU A N 1
ATOM 1491 C CA . LEU A 1 198 ? 88.520 38.902 43.989 1.00 24.64 198 LEU A CA 1
ATOM 1492 C C . LEU A 1 198 ? 87.725 39.195 45.266 1.00 24.64 198 LEU A C 1
ATOM 1493 O O . LEU A 1 198 ? 87.832 40.279 45.828 1.00 24.50 198 LEU A O 1
ATOM 1498 N N . THR A 1 199 ? 86.938 38.217 45.711 1.00 24.71 199 THR A N 1
ATOM 1499 C CA . THR A 1 199 ? 86.158 38.310 46.948 1.00 24.99 199 THR A CA 1
ATOM 1500 C C . THR A 1 199 ? 86.987 38.746 48.157 1.00 24.76 199 THR A C 1
ATOM 1501 O O . THR A 1 199 ? 86.489 39.463 49.024 1.00 24.67 199 THR A O 1
ATOM 1505 N N . ASP A 1 200 ? 88.244 38.309 48.205 1.00 24.62 200 ASP A N 1
ATOM 1506 C CA . ASP A 1 200 ? 89.146 38.613 49.321 1.00 24.56 200 ASP A CA 1
ATOM 1507 C C . ASP A 1 200 ? 89.485 40.095 49.498 1.00 24.48 200 ASP A C 1
ATOM 1508 O O . ASP A 1 200 ? 90.030 40.477 50.532 1.00 24.18 200 ASP A O 1
ATOM 1513 N N . LEU A 1 201 ? 89.182 40.925 48.501 1.00 24.31 201 LEU A N 1
ATOM 1514 C CA . LEU A 1 201 ? 89.370 42.373 48.620 1.00 24.35 201 LEU A CA 1
ATOM 1515 C C . LEU A 1 201 ? 88.545 42.988 49.752 1.00 24.51 201 LEU A C 1
ATOM 1516 O O . LEU A 1 201 ? 88.937 44.006 50.312 1.00 24.37 201 LEU A O 1
ATOM 1521 N N . ILE A 1 202 ? 87.406 42.379 50.076 1.00 24.69 202 ILE A N 1
ATOM 1522 C CA . ILE A 1 202 ? 86.560 42.860 51.169 1.00 25.00 202 ILE A CA 1
ATOM 1523 C C . ILE A 1 202 ? 87.291 42.684 52.505 1.00 25.22 202 ILE A C 1
ATOM 1524 O O . ILE A 1 202 ? 87.290 43.589 53.340 1.00 25.35 202 ILE A O 1
ATOM 1529 N N . ALA A 1 203 ? 87.922 41.528 52.688 1.00 25.46 203 ALA A N 1
ATOM 1530 C CA . ALA A 1 203 ? 88.711 41.259 53.891 1.00 25.65 203 ALA A CA 1
ATOM 1531 C C . ALA A 1 203 ? 89.907 42.206 53.982 1.00 25.90 203 ALA A C 1
ATOM 1532 O O . ALA A 1 203 ? 90.192 42.749 55.048 1.00 25.92 203 ALA A O 1
ATOM 1534 N N . LEU A 1 204 ? 90.587 42.413 52.857 1.00 26.04 204 LEU A N 1
ATOM 1535 C CA . LEU A 1 204 ? 91.766 43.277 52.800 1.00 26.39 204 LEU A CA 1
ATOM 1536 C C . LEU A 1 204 ? 91.424 44.747 53.044 1.00 26.87 204 LEU A C 1
ATOM 1537 O O . LEU A 1 204 ? 92.217 45.483 53.632 1.00 27.10 204 LEU A O 1
ATOM 1542 N N . ALA A 1 205 ? 90.244 45.171 52.597 1.00 27.32 205 ALA A N 1
ATOM 1543 C CA . ALA A 1 205 ? 89.787 46.539 52.816 1.00 27.88 205 ALA A CA 1
ATOM 1544 C C . ALA A 1 205 ? 89.534 46.766 54.301 1.00 28.52 205 ALA A C 1
ATOM 1545 O O . ALA A 1 205 ? 89.932 47.786 54.851 1.00 28.58 205 ALA A O 1
ATOM 1547 N N . ASN A 1 206 ? 88.884 45.799 54.942 1.00 29.38 206 ASN A N 1
ATOM 1548 C CA . ASN A 1 206 ? 88.619 45.857 56.378 1.00 30.26 206 ASN A CA 1
ATOM 1549 C C . ASN A 1 206 ? 89.905 45.793 57.212 1.00 30.72 206 ASN A C 1
ATOM 1550 O O . ASN A 1 206 ? 89.955 46.338 58.313 1.00 30.98 206 ASN A O 1
ATOM 1555 N N . GLN A 1 207 ? 90.937 45.141 56.676 1.00 31.31 207 GLN A N 1
ATOM 1556 C CA . GLN A 1 207 ? 92.263 45.107 57.300 1.00 31.71 207 GLN A CA 1
ATOM 1557 C C . GLN A 1 207 ? 92.896 46.499 57.337 1.00 32.13 207 GLN A C 1
ATOM 1558 O O . GLN A 1 207 ? 93.625 46.833 58.272 1.00 32.17 207 GLN A O 1
ATOM 1564 N N . ASP A 1 208 ? 92.616 47.294 56.306 1.00 32.51 208 ASP A N 1
ATOM 1565 C CA . ASP A 1 208 ? 93.163 48.644 56.158 1.00 32.98 208 ASP A CA 1
ATOM 1566 C C . ASP A 1 208 ? 92.278 49.725 56.772 1.00 33.16 208 ASP A C 1
ATOM 1567 O O . ASP A 1 208 ? 92.518 50.914 56.559 1.00 33.39 208 ASP A O 1
ATOM 1572 N N . ASN A 1 209 ? 91.268 49.317 57.539 1.00 33.49 209 ASN A N 1
ATOM 1573 C CA . ASN A 1 209 ? 90.270 50.235 58.088 1.00 33.77 209 ASN A CA 1
ATOM 1574 C C . ASN A 1 209 ? 89.617 51.101 57.002 1.00 33.54 209 ASN A C 1
ATOM 1575 O O . ASN A 1 209 ? 89.405 52.305 57.174 1.00 33.67 209 ASN A O 1
ATOM 1580 N N . CYS A 1 210 ? 89.306 50.456 55.881 1.00 33.13 210 CYS A N 1
ATOM 1581 C CA . CYS A 1 210 ? 88.562 51.070 54.790 1.00 32.85 210 CYS A CA 1
ATOM 1582 C C . CYS A 1 210 ? 87.154 50.481 54.760 1.00 32.86 210 CYS A C 1
ATOM 1583 O O . CYS A 1 210 ? 86.955 49.299 55.044 1.00 33.01 210 CYS A O 1
ATOM 1586 N N . GLN A 1 211 ? 86.188 51.319 54.407 1.00 32.71 211 GLN A N 1
ATOM 1587 C CA . GLN A 1 211 ? 84.777 50.971 54.480 1.00 32.72 211 GLN A CA 1
ATOM 1588 C C . GLN A 1 211 ? 84.333 50.207 53.237 1.00 32.40 211 GLN A C 1
ATOM 1589 O O . GLN A 1 211 ? 84.699 50.571 52.124 1.00 31.99 211 GLN A O 1
ATOM 1595 N N . VAL A 1 212 ? 83.554 49.148 53.444 1.00 32.27 212 VAL A N 1
ATOM 1596 C CA . VAL A 1 212 ? 82.878 48.440 52.361 1.00 32.25 212 VAL A CA 1
ATOM 1597 C C . VAL A 1 212 ? 81.372 48.611 52.555 1.00 32.41 212 VAL A C 1
ATOM 1598 O O . VAL A 1 212 ? 80.840 48.241 53.596 1.00 32.38 212 VAL A O 1
ATOM 1602 N N . VAL A 1 213 ? 80.699 49.191 51.564 1.00 32.65 213 VAL A N 1
ATOM 1603 C CA . VAL A 1 213 ? 79.259 49.438 51.623 1.00 32.89 213 VAL A CA 1
ATOM 1604 C C . VAL A 1 213 ? 78.536 48.509 50.655 1.00 33.18 213 VAL A C 1
ATOM 1605 O O . VAL A 1 213 ? 78.972 48.338 49.522 1.00 33.08 213 VAL A O 1
ATOM 1609 N N . ALA A 1 214 ? 77.426 47.927 51.105 1.00 33.43 214 ALA A N 1
ATOM 1610 C CA . ALA A 1 214 ? 76.608 47.051 50.269 1.00 33.82 214 ALA A CA 1
ATOM 1611 C C . ALA A 1 214 ? 75.517 47.843 49.550 1.00 34.20 214 ALA A C 1
ATOM 1612 O O . ALA A 1 214 ? 74.867 48.705 50.142 1.00 34.23 214 ALA A O 1
ATOM 1614 N N . VAL A 1 215 ? 75.338 47.545 48.267 1.00 34.65 215 VAL A N 1
ATOM 1615 C CA . VAL A 1 215 ? 74.245 48.082 47.467 1.00 35.08 215 VAL A CA 1
ATOM 1616 C C . VAL A 1 215 ? 73.474 46.897 46.904 1.00 35.55 215 VAL A C 1
ATOM 1617 O O . VAL A 1 215 ? 74.034 46.081 46.180 1.00 35.25 215 VAL A O 1
ATOM 1621 N N . GLN A 1 216 ? 72.194 46.802 47.244 1.00 36.24 216 GLN A N 1
ATOM 1622 C CA . GLN A 1 216 ? 71.371 45.672 46.826 1.00 36.93 216 GLN A CA 1
ATOM 1623 C C . GLN A 1 216 ? 70.881 45.872 45.394 1.00 37.20 216 GLN A C 1
ATOM 1624 O O . GLN A 1 216 ? 70.501 46.979 45.005 1.00 37.31 216 GLN A O 1
ATOM 1630 N N . ALA A 1 217 ? 70.905 44.798 44.611 1.00 37.55 217 ALA A N 1
ATOM 1631 C CA . ALA A 1 217 ? 70.384 44.822 43.250 1.00 37.91 217 ALA A CA 1
ATOM 1632 C C . ALA A 1 217 ? 68.863 44.764 43.328 1.00 38.26 217 ALA A C 1
ATOM 1633 O O . ALA A 1 217 ? 68.309 44.119 44.219 1.00 38.32 217 ALA A O 1
ATOM 1635 N N . THR A 1 218 ? 68.196 45.434 42.393 1.00 38.73 218 THR A N 1
ATOM 1636 C CA . THR A 1 218 ? 66.733 45.550 42.428 1.00 39.06 218 THR A CA 1
ATOM 1637 C C . THR A 1 218 ? 66.100 44.232 41.989 1.00 38.98 218 THR A C 1
ATOM 1638 O O . THR A 1 218 ? 65.198 43.713 42.651 1.00 39.06 218 THR A O 1
ATOM 1642 N N . ASP A 1 219 ? 66.597 43.698 40.876 1.00 38.90 219 ASP A N 1
ATOM 1643 C CA . ASP A 1 219 ? 66.126 42.436 40.324 1.00 38.80 219 ASP A CA 1
ATOM 1644 C C . ASP A 1 219 ? 67.195 41.361 40.491 1.00 38.34 219 ASP A C 1
ATOM 1645 O O . ASP A 1 219 ? 68.381 41.627 40.295 1.00 38.46 219 ASP A O 1
ATOM 1650 N N . VAL A 1 220 ? 66.770 40.151 40.845 1.00 37.73 220 VAL A N 1
ATOM 1651 C CA . VAL A 1 220 ? 67.682 39.015 40.987 1.00 37.18 220 VAL A CA 1
ATOM 1652 C C . VAL A 1 220 ? 68.264 38.615 39.632 1.00 36.53 220 VAL A C 1
ATOM 1653 O O . VAL A 1 220 ? 69.445 38.278 39.530 1.00 36.42 220 VAL A O 1
ATOM 1657 N N . MET A 1 221 ? 67.428 38.657 38.595 1.00 35.65 221 MET A N 1
ATOM 1658 C CA . MET A 1 221 ? 67.844 38.278 37.244 1.00 35.05 221 MET A CA 1
ATOM 1659 C C . MET A 1 221 ? 68.909 39.211 36.675 1.00 34.29 221 MET A C 1
ATOM 1660 O O . MET A 1 221 ? 69.677 38.823 35.799 1.00 34.05 221 MET A O 1
ATOM 1665 N N . GLU A 1 222 ? 68.942 40.439 37.180 1.00 33.65 222 GLU A N 1
ATOM 1666 C CA . GLU A 1 222 ? 69.930 41.438 36.779 1.00 33.13 222 GLU A CA 1
ATOM 1667 C C . GLU A 1 222 ? 71.374 40.948 36.893 1.00 32.48 222 GLU A C 1
ATOM 1668 O O . GLU A 1 222 ? 72.193 41.199 36.007 1.00 32.36 222 GLU A O 1
ATOM 1674 N N . VAL A 1 223 ? 71.676 40.259 37.992 1.00 31.73 223 VAL A N 1
ATOM 1675 C CA . VAL A 1 223 ? 73.031 39.777 38.273 1.00 31.27 223 VAL A CA 1
ATOM 1676 C C . VAL A 1 223 ? 73.220 38.301 37.912 1.00 30.95 223 VAL A C 1
ATOM 1677 O O . VAL A 1 223 ? 74.279 37.724 38.161 1.00 31.03 223 VAL A O 1
ATOM 1681 N N . GLU A 1 224 ? 72.193 37.703 37.317 1.00 30.49 224 GLU A N 1
ATOM 1682 C CA . GLU A 1 224 ? 72.213 36.297 36.934 1.00 30.29 224 GLU A CA 1
ATOM 1683 C C . GLU A 1 224 ? 73.144 36.047 35.749 1.00 29.41 224 GLU A C 1
ATOM 1684 O O . GLU A 1 224 ? 73.107 36.774 34.758 1.00 29.53 224 GLU A O 1
ATOM 1690 N N . GLY A 1 225 ? 73.970 35.011 35.863 1.00 28.49 225 GLY A N 1
ATOM 1691 C CA . GLY A 1 225 ? 74.862 34.606 34.792 1.00 27.69 225 GLY A CA 1
ATOM 1692 C C . GLY A 1 225 ? 74.299 33.427 34.019 1.00 26.77 225 GLY A C 1
ATOM 1693 O O . GLY A 1 225 ? 73.219 32.924 34.340 1.00 26.75 225 GLY A O 1
ATOM 1694 N N . ALA A 1 226 ? 75.028 32.991 32.997 1.00 25.54 226 ALA A N 1
ATOM 1695 C CA . ALA A 1 226 ? 74.658 31.807 32.226 1.00 24.81 226 ALA A CA 1
ATOM 1696 C C . ALA A 1 226 ? 75.877 30.910 32.038 1.00 24.11 226 ALA A C 1
ATOM 1697 O O . ALA A 1 226 ? 76.838 31.302 31.380 1.00 23.90 226 ALA A O 1
ATOM 1699 N N . ASN A 1 227 ? 75.821 29.720 32.633 1.00 23.37 227 ASN A N 1
ATOM 1700 C CA . ASN A 1 227 ? 76.850 28.689 32.496 1.00 22.87 227 ASN A CA 1
ATOM 1701 C C . ASN A 1 227 ? 76.490 27.654 31.433 1.00 21.88 227 ASN A C 1
ATOM 1702 O O . ASN A 1 227 ? 77.349 26.918 30.954 1.00 21.58 227 ASN A O 1
ATOM 1707 N N . ASN A 1 228 ? 75.210 27.589 31.083 1.00 20.61 228 ASN A N 1
ATOM 1708 C CA . ASN A 1 228 ? 74.740 26.697 30.034 1.00 19.72 228 ASN A CA 1
ATOM 1709 C C . ASN A 1 228 ? 73.594 27.355 29.264 1.00 19.12 228 ASN A C 1
ATOM 1710 O O . ASN A 1 228 ? 73.170 28.456 29.599 1.00 18.99 228 ASN A O 1
ATOM 1715 N N . ARG A 1 229 ? 73.094 26.680 28.241 1.00 18.61 229 ARG A N 1
ATOM 1716 C CA . ARG A 1 229 ? 72.113 27.287 27.345 1.00 18.26 229 ARG A CA 1
ATOM 1717 C C . ARG A 1 229 ? 70.705 27.338 27.934 1.00 17.98 229 ARG A C 1
ATOM 1718 O O . ARG A 1 229 ? 69.882 28.137 27.490 1.00 17.58 229 ARG A O 1
ATOM 1726 N N . LEU A 1 230 ? 70.422 26.480 28.912 1.00 17.76 230 LEU A N 1
ATOM 1727 C CA . LEU A 1 230 ? 69.158 26.549 29.649 1.00 17.78 230 LEU A CA 1
ATOM 1728 C C . LEU A 1 230 ? 69.082 27.849 30.451 1.00 17.62 230 LEU A C 1
ATOM 1729 O O . LEU A 1 230 ? 68.064 28.538 30.445 1.00 17.29 230 LEU A O 1
ATOM 1734 N N . GLN A 1 231 ? 70.171 28.182 31.135 1.00 17.73 231 GLN A N 1
ATOM 1735 C CA . GLN A 1 231 ? 70.250 29.426 31.891 1.00 17.88 231 GLN A CA 1
ATOM 1736 C C . GLN A 1 231 ? 70.227 30.621 30.949 1.00 17.74 231 GLN A C 1
ATOM 1737 O O . GLN A 1 231 ? 69.624 31.645 31.261 1.00 17.72 231 GLN A O 1
ATOM 1743 N N . LEU A 1 232 ? 70.856 30.476 29.786 1.00 17.64 232 LEU A N 1
ATOM 1744 C CA . LEU A 1 232 ? 70.888 31.543 28.797 1.00 17.86 232 LEU A CA 1
ATOM 1745 C C . LEU A 1 232 ? 69.483 31.832 28.275 1.00 17.57 232 LEU A C 1
ATOM 1746 O O . LEU A 1 232 ? 69.110 32.986 28.112 1.00 17.31 232 LEU A O 1
ATOM 1751 N N . ALA A 1 233 ? 68.720 30.772 28.020 1.00 17.32 233 ALA A N 1
ATOM 1752 C CA . ALA A 1 233 ? 67.331 30.885 27.568 1.00 17.27 233 ALA A CA 1
ATOM 1753 C C . ALA A 1 233 ? 66.467 31.635 28.584 1.00 17.30 233 ALA A C 1
ATOM 1754 O O . ALA A 1 233 ? 65.573 32.393 28.206 1.00 17.08 233 ALA A O 1
ATOM 1756 N N . ALA A 1 234 ? 66.738 31.422 29.869 1.00 17.61 234 ALA A N 1
ATOM 1757 C CA . ALA A 1 234 ? 66.035 32.126 30.937 1.00 17.78 234 ALA A CA 1
ATOM 1758 C C . ALA A 1 234 ? 66.358 33.619 30.920 1.00 17.92 234 ALA A C 1
ATOM 1759 O O . ALA A 1 234 ? 65.473 34.449 31.127 1.00 17.79 234 ALA A O 1
ATOM 1761 N N . LEU A 1 235 ? 67.621 33.958 30.666 1.00 17.94 235 LEU A N 1
ATOM 1762 C CA . LEU A 1 235 ? 68.027 35.355 30.543 1.00 18.08 235 LEU A CA 1
ATOM 1763 C C . LEU A 1 235 ? 67.375 35.995 29.318 1.00 17.97 235 LEU A C 1
ATOM 1764 O O . LEU A 1 235 ? 66.941 37.140 29.381 1.00 17.76 235 LEU A O 1
ATOM 1769 N N . GLU A 1 236 ? 67.299 35.246 28.219 1.00 17.90 236 GLU A N 1
ATOM 1770 C CA . GLU A 1 236 ? 66.691 35.732 26.980 1.00 18.28 236 GLU A CA 1
ATOM 1771 C C . GLU A 1 236 ? 65.240 36.119 27.220 1.00 18.69 236 GLU A C 1
ATOM 1772 O O . GLU A 1 236 ? 64.794 37.176 26.793 1.00 18.30 236 GLU A O 1
ATOM 1778 N N . ARG A 1 237 ? 64.511 35.255 27.914 1.00 19.28 237 ARG A N 1
ATOM 1779 C CA . ARG A 1 237 ? 63.079 35.455 28.110 1.00 20.09 237 ARG A CA 1
ATOM 1780 C C . ARG A 1 237 ? 62.822 36.626 29.051 1.00 19.95 237 ARG A C 1
ATOM 1781 O O . ARG A 1 237 ? 61.916 37.423 28.814 1.00 19.89 237 ARG A O 1
ATOM 1789 N N . TYR A 1 238 ? 63.630 36.739 30.102 1.00 19.85 238 TYR A N 1
ATOM 1790 C CA . TYR A 1 238 ? 63.576 37.889 31.001 1.00 20.12 238 TYR A CA 1
ATOM 1791 C C . TYR A 1 238 ? 63.828 39.188 30.238 1.00 19.86 238 TYR A C 1
ATOM 1792 O O . TYR A 1 238 ? 63.107 40.172 30.415 1.00 19.77 238 TYR A O 1
ATOM 1801 N N . PHE A 1 239 ? 64.855 39.175 29.393 1.00 19.51 239 PHE A N 1
ATOM 1802 C CA . PHE A 1 239 ? 65.250 40.345 28.617 1.00 19.59 239 PHE A CA 1
ATOM 1803 C C . PHE A 1 239 ? 64.152 40.763 27.643 1.00 19.50 239 PHE A C 1
ATOM 1804 O O . PHE A 1 239 ? 63.825 41.946 27.546 1.00 19.50 239 PHE A O 1
ATOM 1812 N N . GLN A 1 240 ? 63.580 39.792 26.937 1.00 19.51 240 GLN A N 1
ATOM 1813 C CA . GLN A 1 240 ? 62.534 40.064 25.954 1.00 19.75 240 GLN A CA 1
ATOM 1814 C C . GLN A 1 240 ? 61.279 40.587 26.638 1.00 20.46 240 GLN A C 1
ATOM 1815 O O . GLN A 1 240 ? 60.600 41.458 26.106 1.00 20.17 240 GLN A O 1
ATOM 1821 N N . ASN A 1 241 ? 60.986 40.067 27.824 1.00 21.35 241 ASN A N 1
ATOM 1822 C CA . ASN A 1 241 ? 59.819 40.520 28.579 1.00 22.33 241 ASN A CA 1
ATOM 1823 C C . ASN A 1 241 ? 59.980 41.952 29.075 1.00 22.14 241 ASN A C 1
ATOM 1824 O O . ASN A 1 241 ? 59.017 42.718 29.079 1.00 22.24 241 ASN A O 1
ATOM 1829 N N . LYS A 1 242 ? 61.199 42.311 29.470 1.00 21.99 242 LYS A N 1
ATOM 1830 C CA . LYS A 1 242 ? 61.511 43.672 29.895 1.00 22.14 242 LYS A CA 1
ATOM 1831 C C . LYS A 1 242 ? 61.392 44.638 28.718 1.00 21.54 242 LYS A C 1
ATOM 1832 O O . LYS A 1 242 ? 60.859 45.733 28.868 1.00 21.54 242 LYS A O 1
ATOM 1838 N N . GLN A 1 243 ? 61.886 44.223 27.554 1.00 20.74 243 GLN A N 1
ATOM 1839 C CA . GLN A 1 243 ? 61.824 45.046 26.347 1.00 20.29 243 GLN A CA 1
ATOM 1840 C C . GLN A 1 243 ? 60.381 45.272 25.921 1.00 19.81 243 GLN A C 1
ATOM 1841 O O . GLN A 1 243 ? 59.995 46.389 25.586 1.00 19.57 243 GLN A O 1
ATOM 1847 N N . ALA A 1 244 ? 59.596 44.200 25.926 1.00 19.58 244 ALA A N 1
ATOM 1848 C CA . ALA A 1 244 ? 58.193 44.263 25.532 1.00 19.54 244 ALA A CA 1
ATOM 1849 C C . ALA A 1 244 ? 57.413 45.152 26.487 1.00 19.48 244 ALA A C 1
ATOM 1850 O O . ALA A 1 244 ? 56.582 45.943 26.058 1.00 19.46 244 ALA A O 1
ATOM 1852 N N . SER A 1 245 ? 57.698 45.029 27.780 1.00 19.47 245 SER A N 1
ATOM 1853 C CA . SER A 1 245 ? 57.010 45.816 28.807 1.00 19.68 245 SER A CA 1
ATOM 1854 C C . SER A 1 245 ? 57.305 47.306 28.662 1.00 19.45 245 SER A C 1
ATOM 1855 O O . SER A 1 245 ? 56.424 48.139 28.858 1.00 19.20 245 SER A O 1
ATOM 1858 N N . LYS A 1 246 ? 58.542 47.633 28.302 1.00 19.23 246 LYS A N 1
ATOM 1859 C CA . LYS A 1 246 ? 58.936 49.013 28.042 1.00 19.33 246 LYS A CA 1
ATOM 1860 C C . LYS A 1 246 ? 58.155 49.587 26.862 1.00 18.59 246 LYS A C 1
ATOM 1861 O O . LYS A 1 246 ? 57.681 50.718 26.920 1.00 18.37 246 LYS A O 1
ATOM 1867 N N . LEU A 1 247 ? 58.025 48.798 25.798 1.00 17.88 247 LEU A N 1
ATOM 1868 C CA . LEU A 1 247 ? 57.325 49.234 24.594 1.00 17.42 247 LEU A CA 1
ATOM 1869 C C . LEU A 1 247 ? 55.826 49.405 24.849 1.00 17.09 247 LEU A C 1
ATOM 1870 O O . LEU A 1 247 ? 55.220 50.363 24.369 1.00 16.88 247 LEU A O 1
ATOM 1875 N N . LEU A 1 248 ? 55.241 48.492 25.621 1.00 16.92 248 LEU A N 1
ATOM 1876 C CA . LEU A 1 248 ? 53.831 48.584 26.004 1.00 16.95 248 LEU A CA 1
ATOM 1877 C C . LEU A 1 248 ? 53.552 49.872 26.784 1.00 17.18 248 LEU A C 1
ATOM 1878 O O . LEU A 1 248 ? 52.569 50.563 26.521 1.00 16.87 248 LEU A O 1
ATOM 1883 N N . LEU A 1 249 ? 54.422 50.201 27.732 1.00 17.51 249 LEU A N 1
ATOM 1884 C CA . LEU A 1 249 ? 54.244 51.417 28.529 1.00 17.92 249 LEU A CA 1
ATOM 1885 C C . LEU A 1 249 ? 54.478 52.687 27.699 1.00 18.08 249 LEU A C 1
ATOM 1886 O O . LEU A 1 249 ? 53.964 53.751 28.044 1.00 18.22 249 LEU A O 1
ATOM 1891 N N . GLU A 1 250 ? 55.237 52.567 26.609 1.00 18.23 250 GLU A N 1
ATOM 1892 C CA . GLU A 1 250 ? 55.438 53.666 25.653 1.00 18.56 250 GLU A CA 1
ATOM 1893 C C . GLU A 1 250 ? 54.277 53.826 24.664 1.00 18.38 250 GLU A C 1
ATOM 1894 O O . GLU A 1 250 ? 54.253 54.780 23.888 1.00 18.76 250 GLU A O 1
ATOM 1900 N N . GLY A 1 251 ? 53.341 52.878 24.667 1.00 18.03 251 GLY A N 1
ATOM 1901 C CA . GLY A 1 251 ? 52.127 52.980 23.873 1.00 17.87 251 GLY A CA 1
ATOM 1902 C C . GLY A 1 251 ? 52.070 52.073 22.650 1.00 17.56 251 GLY A C 1
ATOM 1903 O O . GLY A 1 251 ? 51.195 52.239 21.804 1.00 17.59 251 GLY A O 1
ATOM 1904 N N . VAL A 1 252 ? 52.991 51.120 22.547 1.00 17.40 252 VAL A N 1
ATOM 1905 C CA . VAL A 1 252 ? 52.931 50.116 21.487 1.00 17.41 252 VAL A CA 1
ATOM 1906 C C . VAL A 1 252 ? 52.001 48.986 21.932 1.00 17.53 252 VAL A C 1
ATOM 1907 O O . VAL A 1 252 ? 52.188 48.417 23.005 1.00 17.08 252 VAL A O 1
ATOM 1911 N N . MET A 1 253 ? 50.983 48.681 21.127 1.00 18.09 253 MET A N 1
ATOM 1912 C CA . MET A 1 253 ? 50.111 47.539 21.403 1.00 18.68 253 MET A CA 1
ATOM 1913 C C . MET A 1 253 ? 50.792 46.254 20.951 1.00 18.80 253 MET A C 1
ATOM 1914 O O . MET A 1 253 ? 50.854 45.971 19.766 1.00 18.60 253 MET A O 1
ATOM 1919 N N . ILE A 1 254 ? 51.305 45.484 21.900 1.00 19.36 254 ILE A N 1
ATOM 1920 C CA . ILE A 1 254 ? 51.844 44.160 21.611 1.00 19.62 254 ILE A CA 1
ATOM 1921 C C . ILE A 1 254 ? 50.829 43.153 22.138 1.00 20.07 254 ILE A C 1
ATOM 1922 O O . ILE A 1 254 ? 50.627 43.050 23.348 1.00 20.30 254 ILE A O 1
ATOM 1927 N N . TYR A 1 255 ? 50.177 42.437 21.222 1.00 20.31 255 TYR A N 1
ATOM 1928 C CA . TYR A 1 255 ? 49.071 41.535 21.560 1.00 20.92 255 TYR A CA 1
ATOM 1929 C C . TYR A 1 255 ? 49.454 40.536 22.650 1.00 20.63 255 TYR A C 1
ATOM 1930 O O . TYR A 1 255 ? 48.697 40.331 23.598 1.00 20.84 255 TYR A O 1
ATOM 1939 N N . ASP A 1 256 ? 50.624 39.918 22.496 1.00 20.04 256 ASP A N 1
ATOM 1940 C CA . ASP A 1 256 ? 51.181 39.007 23.494 1.00 19.89 256 ASP A CA 1
ATOM 1941 C C . ASP A 1 256 ? 52.680 39.292 23.667 1.00 19.64 256 ASP A C 1
ATOM 1942 O O . ASP A 1 256 ? 53.473 38.927 22.800 1.00 19.39 256 ASP A O 1
ATOM 1947 N N . PRO A 1 257 ? 53.073 39.934 24.769 1.00 19.80 257 PRO A N 1
ATOM 1948 C CA . PRO A 1 257 ? 54.495 40.225 25.016 1.00 19.70 257 PRO A CA 1
ATOM 1949 C C . PRO A 1 257 ? 55.371 38.986 25.214 1.00 19.52 257 PRO A C 1
ATOM 1950 O O . PRO A 1 257 ? 56.588 39.104 25.095 1.00 19.88 257 PRO A O 1
ATOM 1954 N N . ALA A 1 258 ? 54.768 37.835 25.515 1.00 18.88 258 ALA A N 1
ATOM 1955 C CA . ALA A 1 258 ? 55.497 36.571 25.609 1.00 18.50 258 ALA A CA 1
ATOM 1956 C C . ALA A 1 258 ? 55.788 35.964 24.232 1.00 18.17 258 ALA A C 1
ATOM 1957 O O . ALA A 1 258 ? 56.575 35.021 24.121 1.00 18.20 258 ALA A O 1
ATOM 1959 N N . ARG A 1 259 ? 55.142 36.492 23.194 1.00 17.62 259 ARG A N 1
ATOM 1960 C CA . ARG A 1 259 ? 55.400 36.077 21.818 1.00 17.44 259 ARG A CA 1
ATOM 1961 C C . ARG A 1 259 ? 55.823 37.262 20.968 1.00 16.94 259 ARG A C 1
ATOM 1962 O O . ARG A 1 259 ? 55.259 37.539 19.918 1.00 16.99 259 ARG A O 1
ATOM 1970 N N . PHE A 1 260 ? 56.840 37.954 21.449 1.00 16.32 260 PHE A N 1
ATOM 1971 C CA . PHE A 1 260 ? 57.414 39.087 20.751 1.00 16.19 260 PHE A CA 1
ATOM 1972 C C . PHE A 1 260 ? 58.915 39.055 20.987 1.00 15.91 260 PHE A C 1
ATOM 1973 O O . PHE A 1 260 ? 59.361 38.793 22.101 1.00 16.01 260 PHE A O 1
ATOM 1981 N N . ASP A 1 261 ? 59.688 39.316 19.939 1.00 15.57 261 ASP A N 1
ATOM 1982 C CA . ASP A 1 261 ? 61.142 39.326 20.043 1.00 15.57 261 ASP A CA 1
ATOM 1983 C C . ASP A 1 261 ? 61.726 40.555 19.383 1.00 15.27 261 ASP A C 1
ATOM 1984 O O . ASP A 1 261 ? 61.442 40.827 18.225 1.00 15.23 261 ASP A O 1
ATOM 1989 N N . LEU A 1 262 ? 62.526 41.299 20.141 1.00 15.00 262 LEU A N 1
ATOM 1990 C CA . LEU A 1 262 ? 63.299 42.412 19.621 1.00 14.97 262 LEU A CA 1
ATOM 1991 C C . LEU A 1 262 ? 64.780 42.078 19.776 1.00 14.86 262 LEU A C 1
ATOM 1992 O O . LEU A 1 262 ? 65.253 41.806 20.880 1.00 14.34 262 LEU A O 1
ATOM 1997 N N . ARG A 1 263 ? 65.494 42.113 18.656 1.00 14.95 263 ARG A N 1
ATOM 1998 C CA . ARG A 1 263 ? 66.909 41.780 18.585 1.00 15.22 263 ARG A CA 1
ATOM 1999 C C . ARG A 1 263 ? 67.618 42.934 17.894 1.00 15.51 263 ARG A C 1
ATOM 2000 O O . ARG A 1 263 ? 68.111 42.802 16.776 1.00 15.15 263 ARG A O 1
ATOM 2008 N N . GLY A 1 264 ? 67.632 44.073 18.577 1.00 15.98 264 GLY A N 1
ATOM 2009 C CA . GLY A 1 264 ? 68.167 45.315 18.047 1.00 16.61 264 GLY A CA 1
ATOM 2010 C C . GLY A 1 264 ? 67.460 46.506 18.672 1.00 17.19 264 GLY A C 1
ATOM 2011 O O . GLY A 1 264 ? 67.238 46.530 19.884 1.00 17.30 264 GLY A O 1
ATOM 2012 N N . THR A 1 265 ? 67.109 47.494 17.851 1.00 17.92 265 THR A N 1
ATOM 2013 C CA . THR A 1 265 ? 66.405 48.685 18.326 1.00 18.71 265 THR A CA 1
ATOM 2014 C C . THR A 1 265 ? 65.113 48.926 17.549 1.00 18.96 265 THR A C 1
ATOM 2015 O O . THR A 1 265 ? 65.025 48.623 16.359 1.00 19.30 265 THR A O 1
ATOM 2019 N N . LEU A 1 266 ? 64.117 49.476 18.233 1.00 19.02 266 LEU A N 1
ATOM 2020 C CA . LEU A 1 266 ? 62.838 49.810 17.628 1.00 19.19 266 LEU A CA 1
ATOM 2021 C C . LEU A 1 266 ? 62.473 51.250 17.970 1.00 19.46 266 LEU A C 1
ATOM 2022 O O . LEU A 1 266 ? 62.293 51.578 19.144 1.00 19.95 266 LEU A O 1
ATOM 2027 N N . GLU A 1 267 ? 62.390 52.103 16.952 1.00 19.42 267 GLU A N 1
ATOM 2028 C CA . GLU A 1 267 ? 61.776 53.426 17.094 1.00 19.63 267 GLU A CA 1
ATOM 2029 C C . GLU A 1 267 ? 60.355 53.271 16.572 1.00 19.11 267 GLU A C 1
ATOM 2030 O O . GLU A 1 267 ? 60.134 52.615 15.561 1.00 18.73 267 GLU A O 1
ATOM 2040 N N . HIS A 1 268 ? 59.397 53.861 17.276 1.00 18.71 268 HIS A N 1
ATOM 2041 C CA . HIS A 1 268 ? 57.986 53.698 16.947 1.00 18.46 268 HIS A CA 1
ATOM 2042 C C . HIS A 1 268 ? 57.232 55.009 17.102 1.00 18.24 268 HIS A C 1
ATOM 2043 O O . HIS A 1 268 ? 57.596 55.859 17.929 1.00 18.14 268 HIS A O 1
ATOM 2050 N N . GLY A 1 269 ? 56.162 55.145 16.325 1.00 17.83 269 GLY A N 1
ATOM 2051 C CA . GLY A 1 269 ? 55.215 56.228 16.492 1.00 17.75 269 GLY A CA 1
ATOM 2052 C C . GLY A 1 269 ? 54.123 55.819 17.463 1.00 17.50 269 GLY A C 1
ATOM 2053 O O . GLY A 1 269 ? 54.314 54.924 18.292 1.00 17.47 269 GLY A O 1
ATOM 2054 N N . LYS A 1 270 ? 52.976 56.483 17.358 1.00 17.23 270 LYS A N 1
ATOM 2055 C CA . LYS A 1 270 ? 51.819 56.194 18.198 1.00 17.35 270 LYS A CA 1
ATOM 2056 C C . LYS A 1 270 ? 50.867 55.233 17.497 1.00 16.63 270 LYS A C 1
ATOM 2057 O O . LYS A 1 270 ? 50.832 55.173 16.275 1.00 16.39 270 LYS A O 1
ATOM 2063 N N . ASP A 1 271 ? 50.107 54.487 18.290 1.00 16.18 271 ASP A N 1
ATOM 2064 C CA . ASP A 1 271 ? 49.061 53.582 17.799 1.00 16.12 271 ASP A CA 1
ATOM 2065 C C . ASP A 1 271 ? 49.588 52.481 16.876 1.00 15.86 271 ASP A C 1
ATOM 2066 O O . ASP A 1 271 ? 48.901 52.045 15.955 1.00 15.88 271 ASP A O 1
ATOM 2071 N N . VAL A 1 272 ? 50.811 52.038 17.146 1.00 15.68 272 VAL A N 1
ATOM 2072 C CA . VAL A 1 272 ? 51.397 50.888 16.467 1.00 15.63 272 VAL A CA 1
ATOM 2073 C C . VAL A 1 272 ? 50.822 49.619 17.094 1.00 15.57 272 VAL A C 1
ATOM 2074 O O . VAL A 1 272 ? 50.699 49.535 18.312 1.00 15.51 272 VAL A O 1
ATOM 2078 N N . GLU A 1 273 ? 50.452 48.651 16.259 1.00 15.59 273 GLU A N 1
ATOM 2079 C CA . GLU A 1 273 ? 49.919 47.374 16.718 1.00 15.88 273 GLU A CA 1
ATOM 2080 C C . GLU A 1 273 ? 50.779 46.252 16.167 1.00 15.44 273 GLU A C 1
ATOM 2081 O O . GLU A 1 273 ? 51.028 46.197 14.968 1.00 15.59 273 GLU A O 1
ATOM 2087 N N . ILE A 1 274 ? 51.242 45.374 17.049 1.00 14.91 274 ILE A N 1
ATOM 2088 C CA . ILE A 1 274 ? 52.089 44.251 16.668 1.00 14.80 274 ILE A CA 1
ATOM 2089 C C . ILE A 1 274 ? 51.448 42.971 17.180 1.00 14.52 274 ILE A C 1
ATOM 2090 O O . ILE A 1 274 ? 51.334 42.767 18.389 1.00 14.54 274 ILE A O 1
ATOM 2095 N N . ASP A 1 275 ? 51.051 42.111 16.248 1.00 14.06 275 ASP A N 1
ATOM 2096 C CA . ASP A 1 275 ? 50.383 40.858 16.565 1.00 13.97 275 ASP A CA 1
ATOM 2097 C C . ASP A 1 275 ? 51.398 39.821 17.047 1.00 14.03 275 ASP A C 1
ATOM 2098 O O . ASP A 1 275 ? 52.604 40.077 17.084 1.00 13.75 275 ASP A O 1
ATOM 2103 N N . VAL A 1 276 ? 50.901 38.647 17.408 1.00 13.99 276 VAL A N 1
ATOM 2104 C CA . VAL A 1 276 ? 51.722 37.616 18.031 1.00 14.28 276 VAL A CA 1
ATOM 2105 C C . VAL A 1 276 ? 52.756 37.030 17.065 1.00 14.50 276 VAL A C 1
ATOM 2106 O O . VAL A 1 276 ? 52.530 36.963 15.859 1.00 14.32 276 VAL A O 1
ATOM 2110 N N . ASN A 1 277 ? 53.894 36.633 17.626 1.00 15.09 277 ASN A N 1
ATOM 2111 C CA . ASN A 1 277 ? 54.979 35.985 16.890 1.00 15.67 277 ASN A CA 1
ATOM 2112 C C . ASN A 1 277 ? 55.597 36.868 15.814 1.00 16.04 277 ASN A C 1
ATOM 2113 O O . ASN A 1 277 ? 55.751 36.464 14.662 1.00 17.66 277 ASN A O 1
ATOM 2118 N N . VAL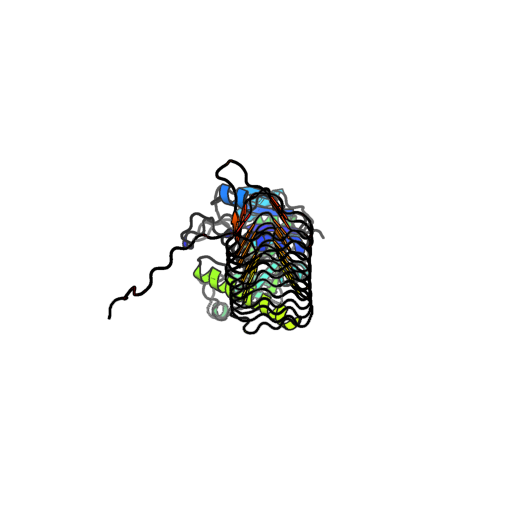 A 1 278 ? 55.955 38.082 16.206 1.00 15.55 278 VAL A N 1
ATOM 2119 C CA . VAL A 1 278 ? 56.702 38.983 15.344 1.00 15.25 278 VAL A CA 1
ATOM 2120 C C . VAL A 1 278 ? 58.127 39.085 15.876 1.00 15.12 278 VAL A C 1
ATOM 2121 O O . VAL A 1 278 ? 58.340 39.110 17.085 1.00 15.46 278 VAL A O 1
ATOM 2125 N N . ILE A 1 279 ? 59.095 39.116 14.962 1.00 15.02 279 ILE A N 1
ATOM 2126 C CA . ILE A 1 279 ? 60.500 39.300 15.300 1.00 14.99 279 ILE A CA 1
ATOM 2127 C C . ILE A 1 279 ? 60.994 40.583 14.642 1.00 15.06 279 ILE A C 1
ATOM 2128 O O . ILE A 1 279 ? 60.840 40.774 13.436 1.00 14.55 279 ILE A O 1
ATOM 2133 N N . ILE A 1 280 ? 61.573 41.458 15.454 1.00 15.40 280 ILE A N 1
ATOM 2134 C CA . ILE A 1 280 ? 62.150 42.715 15.003 1.00 15.83 280 ILE A CA 1
ATOM 2135 C C . ILE A 1 280 ? 63.657 42.589 15.196 1.00 15.96 280 ILE A C 1
ATOM 2136 O O . ILE A 1 280 ? 64.107 42.317 16.302 1.00 15.63 280 ILE A O 1
ATOM 2141 N N . GLU A 1 281 ? 64.426 42.766 14.123 1.00 16.13 281 GLU A N 1
ATOM 2142 C CA . GLU A 1 281 ? 65.876 42.569 14.148 1.00 16.53 281 GLU A CA 1
ATOM 2143 C C . GLU A 1 281 ? 66.599 43.778 13.569 1.00 16.27 281 GLU A C 1
ATOM 2144 O O . GLU A 1 281 ? 66.074 44.466 12.700 1.00 16.04 281 GLU A O 1
ATOM 2150 N N . GLY A 1 282 ? 67.809 44.034 14.055 1.00 16.28 282 GLY A N 1
ATOM 2151 C CA . GLY A 1 282 ? 68.577 45.184 13.619 1.00 16.52 282 GLY A CA 1
ATOM 2152 C C . GLY A 1 282 ? 67.897 46.479 14.018 1.00 16.88 282 GLY A C 1
ATOM 2153 O O . GLY A 1 282 ? 67.235 46.545 15.050 1.00 17.33 282 GLY A O 1
ATOM 2154 N N . ASN A 1 283 ? 68.049 47.503 13.188 1.00 17.28 283 ASN A N 1
ATOM 2155 C CA . ASN A 1 283 ? 67.457 48.807 13.443 1.00 17.55 283 ASN A CA 1
ATOM 2156 C C . ASN A 1 283 ? 66.163 48.972 12.652 1.00 17.23 283 ASN A C 1
ATOM 2157 O O . ASN A 1 283 ? 66.178 49.048 11.427 1.00 16.92 283 ASN A O 1
ATOM 2162 N N . VAL A 1 284 ? 65.042 49.013 13.365 1.00 16.97 284 VAL A N 1
ATOM 2163 C CA . VAL A 1 284 ? 63.733 49.128 12.740 1.00 16.91 284 VAL A CA 1
ATOM 2164 C C . VAL A 1 284 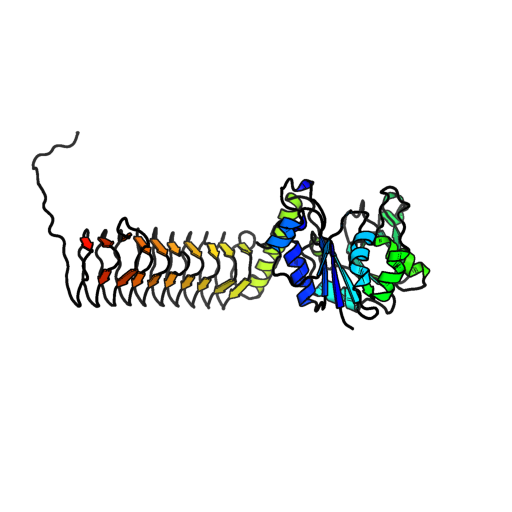? 63.035 50.398 13.218 1.00 17.11 284 VAL A C 1
ATOM 2165 O O . VAL A 1 284 ? 63.050 50.714 14.405 1.00 16.90 284 VAL A O 1
ATOM 2169 N N . LYS A 1 285 ? 62.445 51.123 12.273 1.00 17.44 285 LYS A N 1
ATOM 2170 C CA . LYS A 1 285 ? 61.670 52.322 12.553 1.00 17.94 285 LYS A CA 1
ATOM 2171 C C . LYS A 1 285 ? 60.262 52.119 12.009 1.00 17.66 285 LYS A C 1
ATOM 2172 O O . LYS A 1 285 ? 60.097 51.789 10.841 1.00 17.56 285 LYS A O 1
ATOM 2178 N N . LEU A 1 286 ? 59.260 52.302 12.865 1.00 17.53 286 LEU A N 1
ATOM 2179 C CA . LEU A 1 286 ? 57.856 52.208 12.476 1.00 17.61 286 LEU A CA 1
ATOM 2180 C C . LEU A 1 286 ? 57.168 53.550 12.716 1.00 17.73 286 LEU A C 1
ATOM 2181 O O . LEU A 1 286 ? 57.344 54.160 13.772 1.00 18.24 286 LEU A O 1
ATOM 2186 N N . GLY A 1 287 ? 56.381 53.998 11.743 1.00 17.59 287 GLY A N 1
ATOM 2187 C CA . GLY A 1 287 ? 55.651 55.248 11.855 1.00 17.62 287 GLY A CA 1
ATOM 2188 C C . GLY A 1 287 ? 54.385 55.086 12.678 1.00 17.42 287 GLY A C 1
ATOM 2189 O O . GLY A 1 287 ? 54.141 54.025 13.260 1.00 17.69 287 GLY A O 1
ATOM 2190 N N . ASP A 1 288 ? 53.582 56.146 12.728 1.00 17.07 288 ASP A N 1
ATOM 2191 C CA . ASP A 1 288 ? 52.288 56.121 13.404 1.00 16.82 288 ASP A CA 1
ATOM 2192 C C . ASP A 1 288 ? 51.326 55.145 12.728 1.00 16.34 288 ASP A C 1
ATOM 2193 O O . ASP A 1 288 ? 51.277 55.068 11.504 1.00 15.66 288 ASP A O 1
ATOM 2198 N N . ARG A 1 289 ? 50.565 54.413 13.539 1.00 16.00 289 ARG A N 1
ATOM 2199 C CA . ARG A 1 289 ? 49.459 53.577 13.079 1.00 16.17 289 ARG A CA 1
ATOM 2200 C C . ARG A 1 289 ? 49.902 52.443 12.155 1.00 16.00 289 ARG A C 1
ATOM 2201 O O . ARG A 1 289 ? 49.128 51.978 11.323 1.00 16.44 289 ARG A O 1
ATOM 2209 N N . VAL A 1 290 ? 51.144 51.994 12.313 1.00 15.73 290 VAL A N 1
ATOM 2210 C CA . VAL A 1 290 ? 51.608 50.810 11.603 1.00 15.47 290 VAL A CA 1
ATOM 2211 C C . VAL A 1 290 ? 51.020 49.581 12.288 1.00 15.33 290 VAL A C 1
ATOM 2212 O O . VAL A 1 290 ? 51.025 49.487 13.516 1.00 15.11 290 VAL A O 1
ATOM 2216 N N . LYS A 1 291 ? 50.502 48.655 11.486 1.00 15.15 291 LYS A N 1
ATOM 2217 C CA . LYS A 1 291 ? 49.974 47.390 11.980 1.00 15.39 291 LYS A CA 1
ATOM 2218 C C . LYS A 1 291 ? 50.798 46.261 11.382 1.00 14.96 291 LYS A C 1
ATOM 2219 O O . LYS A 1 291 ? 50.960 46.200 10.166 1.00 15.13 291 LYS A O 1
ATOM 2225 N N . ILE A 1 292 ? 51.319 45.385 12.236 1.00 14.49 292 ILE A N 1
ATOM 2226 C CA . ILE A 1 292 ? 52.103 44.231 11.811 1.00 14.32 292 ILE A CA 1
ATOM 2227 C C . ILE A 1 292 ? 51.338 42.971 12.190 1.00 14.06 292 ILE A C 1
ATOM 2228 O O . ILE A 1 292 ? 51.028 42.760 13.359 1.00 14.01 292 ILE A O 1
ATOM 2233 N N . GLY A 1 293 ? 51.042 42.140 11.197 1.00 13.93 293 GLY A N 1
ATOM 2234 C CA . GLY A 1 293 ? 50.291 40.920 11.402 1.00 13.88 293 GLY A CA 1
ATOM 2235 C C . GLY A 1 293 ? 51.155 39.809 11.959 1.00 13.65 293 GLY A C 1
ATOM 2236 O O . GLY A 1 293 ? 52.375 39.942 12.086 1.00 13.54 293 GLY A O 1
ATOM 2237 N N . THR A 1 294 ? 50.516 38.690 12.273 1.00 13.52 294 THR A N 1
ATOM 2238 C CA . THR A 1 294 ? 51.189 37.598 12.952 1.00 13.36 294 THR A CA 1
ATOM 2239 C C . THR A 1 294 ? 52.258 36.976 12.060 1.00 13.44 294 THR A C 1
ATOM 2240 O O . THR A 1 294 ? 52.104 36.910 10.846 1.00 12.84 294 THR A O 1
ATOM 2244 N N . GLY A 1 295 ? 53.358 36.563 12.671 1.00 13.49 295 GLY A N 1
ATOM 2245 C CA . GLY A 1 295 ? 54.391 35.824 11.969 1.00 13.77 295 GLY A CA 1
ATOM 2246 C C . GLY A 1 295 ? 55.421 36.638 11.208 1.00 14.08 295 GLY A C 1
ATOM 2247 O O . GLY A 1 295 ? 56.318 36.060 10.595 1.00 15.32 295 GLY A O 1
ATOM 2248 N N . CYS A 1 296 ? 55.334 37.962 11.250 1.00 13.74 296 CYS A N 1
ATOM 2249 C CA . CYS A 1 296 ? 56.212 38.786 10.428 1.00 13.45 296 CYS A CA 1
ATOM 2250 C C . CYS A 1 296 ? 57.616 38.878 11.012 1.00 13.35 296 CYS A C 1
ATOM 2251 O O . CYS A 1 296 ? 57.803 38.800 12.225 1.00 13.37 296 CYS A O 1
ATOM 2254 N N . VAL A 1 297 ? 58.593 39.028 10.124 1.00 13.31 297 VAL A N 1
ATOM 2255 C CA . VAL A 1 297 ? 59.984 39.249 10.494 1.00 13.59 297 VAL A CA 1
ATOM 2256 C C . VAL A 1 297 ? 60.441 40.517 9.782 1.00 13.81 297 VAL A C 1
ATOM 2257 O O . VAL A 1 297 ? 60.363 40.602 8.558 1.00 13.66 297 VAL A O 1
ATOM 2261 N N . LEU A 1 298 ? 60.887 41.502 10.556 1.00 13.91 298 LEU A N 1
ATOM 2262 C CA . LEU A 1 298 ? 61.368 42.773 10.028 1.00 14.34 298 LEU A CA 1
ATOM 2263 C C . LEU A 1 298 ? 62.803 42.961 10.496 1.00 14.28 298 LEU A C 1
ATOM 2264 O O . LEU A 1 298 ? 63.050 43.026 11.696 1.00 14.12 298 LEU A O 1
ATOM 2269 N N . LYS A 1 299 ? 63.741 43.039 9.557 1.00 14.44 299 LYS A N 1
ATOM 2270 C CA . LYS A 1 299 ? 65.153 43.245 9.875 1.00 14.84 299 LYS A CA 1
ATOM 2271 C C . LYS A 1 299 ? 65.686 44.452 9.113 1.00 14.84 299 LYS A C 1
ATOM 2272 O O . LYS A 1 299 ? 65.698 44.449 7.889 1.00 14.44 299 LYS A O 1
ATOM 2278 N N . ASN A 1 300 ? 66.131 45.476 9.839 1.00 14.98 300 ASN A N 1
ATOM 2279 C CA . ASN A 1 300 ? 66.704 46.674 9.230 1.00 15.37 300 ASN A CA 1
ATOM 2280 C C . ASN A 1 300 ? 65.761 47.291 8.201 1.00 15.43 300 ASN A C 1
ATOM 2281 O O . ASN A 1 300 ? 66.056 47.345 7.010 1.00 15.34 300 ASN A O 1
ATOM 2286 N N . VAL A 1 301 ? 64.608 47.743 8.678 1.00 15.84 301 VAL A N 1
ATOM 2287 C CA . VAL A 1 301 ? 63.597 48.329 7.806 1.00 15.96 301 VAL A CA 1
ATOM 2288 C C . VAL A 1 301 ? 63.089 49.655 8.355 1.00 16.08 301 VAL A C 1
ATOM 2289 O O . VAL A 1 301 ? 63.132 49.894 9.557 1.00 16.21 301 VAL A O 1
ATOM 2293 N N . VAL A 1 302 ? 62.629 50.514 7.452 1.00 16.05 302 VAL A N 1
ATOM 2294 C CA . VAL A 1 302 ? 61.913 51.732 7.806 1.00 16.18 302 VAL A CA 1
ATOM 2295 C C . VAL A 1 302 ? 60.516 51.624 7.201 1.00 15.99 302 VAL A C 1
ATOM 2296 O O . VAL A 1 302 ? 60.374 51.405 6.000 1.00 15.78 302 VAL A O 1
ATOM 2300 N N . ILE A 1 303 ? 59.498 51.777 8.041 1.00 15.79 303 ILE A N 1
ATOM 2301 C CA . ILE A 1 303 ? 58.103 51.648 7.639 1.00 15.76 303 ILE A CA 1
ATOM 2302 C C . ILE A 1 303 ? 57.387 52.955 7.954 1.00 15.82 303 ILE A C 1
ATOM 2303 O O . ILE A 1 303 ? 57.404 53.411 9.096 1.00 15.74 303 ILE A O 1
ATOM 2308 N N . GLY A 1 304 ? 56.736 53.534 6.950 1.00 15.83 304 GLY A N 1
ATOM 2309 C CA . GLY A 1 304 ? 56.077 54.821 7.092 1.00 16.00 304 GLY A CA 1
ATOM 2310 C C . GLY A 1 304 ? 54.744 54.738 7.811 1.00 16.09 304 GLY A C 1
ATOM 2311 O O . GLY A 1 304 ? 54.265 53.651 8.155 1.00 15.68 304 GLY A O 1
ATOM 2312 N N . ASN A 1 305 ? 54.137 55.902 8.033 1.00 16.17 305 ASN A N 1
ATOM 2313 C CA . ASN A 1 305 ? 52.847 55.988 8.713 1.00 16.39 305 ASN A CA 1
ATOM 2314 C C . ASN A 1 305 ? 51.781 55.187 7.973 1.00 16.08 305 ASN A C 1
ATOM 2315 O O . ASN A 1 305 ? 51.777 55.150 6.745 1.00 15.62 305 ASN A O 1
ATOM 2320 N N . ASP A 1 306 ? 50.891 54.547 8.726 1.00 15.78 306 ASP A N 1
ATOM 2321 C CA . ASP A 1 306 ? 49.664 53.948 8.186 1.00 16.03 306 ASP A CA 1
ATOM 2322 C C . ASP A 1 306 ? 49.890 52.751 7.267 1.00 16.02 306 ASP A C 1
ATOM 2323 O O . ASP A 1 306 ? 49.015 52.407 6.470 1.00 16.34 306 ASP A O 1
ATOM 2328 N N . VAL A 1 307 ? 51.051 52.115 7.389 1.00 15.73 307 VAL A N 1
ATOM 2329 C CA . VAL A 1 307 ? 51.344 50.900 6.638 1.00 15.61 307 VAL A CA 1
ATOM 2330 C C . VAL A 1 307 ? 50.768 49.702 7.381 1.00 15.79 307 VAL A C 1
ATOM 2331 O O . VAL A 1 307 ? 50.901 49.608 8.603 1.00 15.32 307 VAL A O 1
ATOM 2335 N N . GLU A 1 308 ? 50.123 48.796 6.652 1.00 16.15 308 GLU A N 1
ATOM 2336 C CA . GLU A 1 308 ? 49.736 47.510 7.215 1.00 16.64 308 GLU A CA 1
ATOM 2337 C C . GLU A 1 308 ? 50.576 46.426 6.561 1.00 16.37 308 GLU A C 1
ATOM 2338 O O . GLU A 1 308 ? 50.608 46.319 5.337 1.00 16.45 308 GLU A O 1
ATOM 2344 N N . ILE A 1 309 ? 51.267 45.646 7.386 1.00 15.91 309 ILE A N 1
ATOM 2345 C CA . ILE A 1 309 ? 51.972 44.452 6.945 1.00 15.64 309 ILE A CA 1
ATOM 2346 C C . ILE A 1 309 ? 51.145 43.268 7.415 1.00 15.34 309 ILE A C 1
ATOM 2347 O O . ILE A 1 309 ? 50.946 43.089 8.613 1.00 15.24 309 ILE A O 1
ATOM 2352 N N . LYS A 1 310 ? 50.651 42.478 6.467 1.00 14.96 310 LYS A N 1
ATOM 2353 C CA . LYS A 1 310 ? 49.757 41.362 6.755 1.00 14.90 310 LYS A CA 1
ATOM 2354 C C . LYS A 1 310 ? 50.595 40.123 7.086 1.00 14.18 310 LYS A C 1
ATOM 2355 O O . LYS A 1 310 ? 51.808 40.132 6.873 1.00 14.05 310 LYS A O 1
ATOM 2361 N N . PRO A 1 311 ? 49.973 39.085 7.647 1.00 13.64 311 PRO A N 1
ATOM 2362 C CA . PRO A 1 311 ? 50.718 37.949 8.212 1.00 13.39 311 PRO A CA 1
ATOM 2363 C C . PRO A 1 311 ? 51.772 37.280 7.322 1.00 13.15 311 PRO A C 1
ATOM 2364 O O . PRO A 1 311 ? 51.644 37.254 6.101 1.00 12.99 311 PRO A O 1
ATOM 2368 N N . TYR A 1 312 ? 52.811 36.752 7.966 1.00 13.39 312 TYR A N 1
ATOM 2369 C CA . TYR A 1 312 ? 53.831 35.928 7.317 1.00 13.53 312 TYR A CA 1
ATOM 2370 C C . TYR A 1 312 ? 54.521 36.667 6.177 1.00 13.53 312 TYR A C 1
ATOM 2371 O O . TYR A 1 312 ? 54.722 36.127 5.096 1.00 13.51 312 TYR A O 1
ATOM 2380 N N . SER A 1 313 ? 54.885 37.916 6.453 1.00 13.40 313 SER A N 1
ATOM 2381 C CA . SER A 1 313 ? 55.715 38.703 5.558 1.00 13.46 313 SER A CA 1
ATOM 2382 C C . SER A 1 313 ? 57.109 38.841 6.170 1.00 13.38 313 SER A C 1
ATOM 2383 O O . SER A 1 313 ? 57.242 39.022 7.378 1.00 13.02 313 SER A O 1
ATOM 2386 N N . VAL A 1 314 ? 58.131 38.740 5.327 1.00 13.22 314 VAL A N 1
ATOM 2387 C CA . VAL A 1 314 ? 59.527 38.808 5.750 1.00 13.64 314 VAL A CA 1
ATOM 2388 C C . VAL A 1 314 ? 60.212 39.928 4.976 1.00 13.74 314 VAL A C 1
ATOM 2389 O O . VAL A 1 314 ? 60.277 39.883 3.753 1.00 13.50 314 VAL A O 1
ATOM 2393 N N . LEU A 1 315 ? 60.716 40.925 5.702 1.00 13.85 315 LEU A N 1
ATOM 2394 C CA . LEU A 1 315 ? 61.291 42.131 5.121 1.00 14.37 315 LEU A CA 1
ATOM 2395 C C . LEU A 1 315 ? 62.700 42.341 5.665 1.00 14.51 315 LEU A C 1
ATOM 2396 O O . LEU A 1 315 ? 62.916 42.233 6.868 1.00 14.59 315 LEU A O 1
ATOM 2401 N N . GLU A 1 316 ? 63.650 42.648 4.788 1.00 14.82 316 GLU A N 1
ATOM 2402 C CA . GLU A 1 316 ? 65.017 42.956 5.213 1.00 15.26 316 GLU A CA 1
ATOM 2403 C C . GLU A 1 316 ? 65.616 44.090 4.389 1.00 15.37 316 GLU A C 1
ATOM 2404 O O . GLU A 1 316 ? 65.471 44.118 3.171 1.00 14.78 316 GLU A O 1
ATOM 2410 N N . ASP A 1 317 ? 66.298 45.017 5.066 1.00 15.97 317 ASP A N 1
ATOM 2411 C CA . ASP A 1 317 ? 67.042 46.090 4.405 1.00 16.61 317 ASP A CA 1
ATOM 2412 C C . ASP A 1 317 ? 66.164 46.809 3.388 1.00 16.34 317 ASP A C 1
ATOM 2413 O O . ASP A 1 317 ? 66.567 47.033 2.244 1.00 16.24 317 ASP A O 1
ATOM 2421 N N . SER A 1 318 ? 64.960 47.169 3.821 1.00 16.04 318 SER A N 1
ATOM 2422 C CA . SER A 1 318 ? 63.944 47.712 2.933 1.00 15.96 318 SER A CA 1
ATOM 2423 C C . SER A 1 318 ? 63.298 48.961 3.513 1.00 15.96 318 SER A C 1
ATOM 2424 O O . SER A 1 318 ? 63.334 49.188 4.718 1.00 16.06 318 SER A O 1
ATOM 2427 N N . ILE A 1 319 ? 62.721 49.769 2.634 1.00 16.10 319 ILE A N 1
ATOM 2428 C CA . ILE A 1 319 ? 61.986 50.966 3.021 1.00 16.66 319 ILE A CA 1
ATOM 2429 C C . ILE A 1 319 ? 60.584 50.872 2.431 1.00 16.45 319 ILE A C 1
ATOM 2430 O O . ILE A 1 319 ? 60.414 50.452 1.292 1.00 16.28 319 ILE A O 1
ATOM 2435 N N . VAL A 1 320 ? 59.585 51.269 3.213 1.00 16.38 320 VAL A N 1
ATOM 2436 C CA . VAL A 1 320 ? 58.188 51.196 2.802 1.00 16.39 320 VAL A CA 1
ATOM 2437 C C . VAL A 1 320 ? 57.517 52.531 3.113 1.00 16.62 320 VAL A C 1
ATOM 2438 O O . VAL A 1 320 ? 57.531 52.981 4.256 1.00 16.55 320 VAL A O 1
ATOM 2442 N N . GLY A 1 321 ? 56.926 53.148 2.094 1.00 16.74 321 GLY A N 1
ATOM 2443 C CA . GLY A 1 321 ? 56.342 54.473 2.218 1.00 17.14 321 GLY A CA 1
ATOM 2444 C C . GLY A 1 321 ? 54.980 54.446 2.880 1.00 17.44 321 GLY A C 1
ATOM 2445 O O . GLY A 1 321 ? 54.400 53.380 3.077 1.00 17.23 321 GLY A O 1
ATOM 2446 N N . GLU A 1 322 ? 54.463 55.626 3.214 1.00 17.75 322 GLU A N 1
ATOM 2447 C CA . GLU A 1 322 ? 53.211 55.735 3.959 1.00 18.18 322 GLU A CA 1
ATOM 2448 C C . GLU A 1 322 ? 52.020 55.149 3.200 1.00 17.76 322 GLU A C 1
ATOM 2449 O O . GLU A 1 322 ? 51.947 55.238 1.975 1.00 17.01 322 GLU A O 1
ATOM 2455 N N . LYS A 1 323 ? 51.109 54.529 3.947 1.00 17.40 323 LYS A N 1
ATOM 2456 C CA . LYS A 1 323 ? 49.850 53.992 3.426 1.00 17.69 323 LYS A CA 1
ATOM 2457 C C . LYS A 1 323 ? 50.023 52.785 2.496 1.00 17.33 323 LYS A C 1
ATOM 2458 O O . LYS A 1 323 ? 49.065 52.369 1.840 1.00 17.60 323 LYS A O 1
ATOM 2464 N N . ALA A 1 324 ? 51.224 52.208 2.462 1.00 16.80 324 ALA A N 1
ATOM 2465 C CA . ALA A 1 324 ? 51.460 50.993 1.689 1.00 16.27 324 ALA A CA 1
ATOM 2466 C C . ALA A 1 324 ? 50.780 49.804 2.365 1.00 16.01 324 ALA A C 1
ATOM 2467 O O . ALA A 1 324 ? 50.468 49.846 3.554 1.00 15.51 324 ALA A O 1
ATOM 2469 N N . ALA A 1 325 ? 50.530 48.762 1.579 1.00 15.74 325 ALA A N 1
ATOM 2470 C CA . ALA A 1 325 ? 49.953 47.516 2.066 1.00 15.61 325 ALA A CA 1
ATOM 2471 C C . ALA A 1 325 ? 50.844 46.381 1.587 1.00 15.46 325 ALA A C 1
ATOM 2472 O O . ALA A 1 325 ? 51.057 46.233 0.389 1.00 15.50 325 ALA A O 1
ATOM 2474 N N . ILE A 1 326 ? 51.376 45.604 2.526 1.00 15.10 326 ILE A N 1
ATOM 2475 C CA . ILE A 1 326 ? 52.272 44.489 2.231 1.00 15.02 326 ILE A CA 1
ATOM 2476 C C . ILE A 1 326 ? 51.689 43.211 2.807 1.00 14.50 326 ILE A C 1
ATOM 2477 O O . ILE A 1 326 ? 51.126 43.225 3.892 1.00 14.42 326 ILE A O 1
ATOM 2482 N N . GLY A 1 327 ? 51.838 42.104 2.091 1.00 13.98 327 GLY A N 1
ATOM 2483 C CA . GLY A 1 327 ? 51.434 40.807 2.600 1.00 13.84 327 GLY A CA 1
ATOM 2484 C C . GLY A 1 327 ? 49.999 40.439 2.271 1.00 13.73 327 GLY A C 1
ATOM 2485 O O . GLY A 1 327 ? 49.295 41.197 1.597 1.00 13.89 327 GLY A O 1
ATOM 2486 N N . PRO A 1 328 ? 49.555 39.269 2.725 1.00 13.26 328 PRO A N 1
ATOM 2487 C CA . PRO A 1 328 ? 50.379 38.316 3.483 1.00 12.95 328 PRO A CA 1
ATOM 2488 C C . PRO A 1 328 ? 51.333 37.550 2.572 1.00 12.78 328 PRO A C 1
ATOM 2489 O O . PRO A 1 328 ? 51.184 37.639 1.360 1.00 12.41 328 PRO A O 1
ATOM 2493 N N . PHE A 1 329 ? 52.292 36.825 3.143 1.00 12.57 329 PHE A N 1
ATOM 2494 C CA . PHE A 1 329 ? 53.239 36.018 2.371 1.00 12.74 329 PHE A CA 1
ATOM 2495 C C . PHE A 1 329 ? 54.048 36.849 1.372 1.00 12.67 329 PHE A C 1
ATOM 2496 O O . PHE A 1 329 ? 54.324 36.391 0.264 1.00 12.48 329 PHE A O 1
ATOM 2504 N N . SER A 1 330 ? 54.426 38.066 1.762 1.00 12.88 330 SER A N 1
ATOM 2505 C CA . SER A 1 330 ? 55.262 38.915 0.915 1.00 13.06 330 SER A CA 1
ATOM 2506 C C . SER A 1 330 ? 56.701 38.834 1.400 1.00 13.43 330 SER A C 1
ATOM 2507 O O . SER A 1 330 ? 56.957 38.695 2.594 1.00 13.06 330 SER A O 1
ATOM 2510 N N . ARG A 1 331 ? 57.640 38.929 0.470 1.00 13.78 331 ARG A N 1
ATOM 2511 C CA . ARG A 1 331 ? 59.041 38.938 0.828 1.00 14.65 331 ARG A CA 1
ATOM 2512 C C . ARG A 1 331 ? 59.756 40.119 0.200 1.00 14.42 331 ARG A C 1
ATOM 2513 O O . ARG A 1 331 ? 59.794 40.251 -1.017 1.00 14.20 331 ARG A O 1
ATOM 2521 N N . LEU A 1 332 ? 60.294 40.988 1.050 1.00 14.26 332 LEU A N 1
ATOM 2522 C CA . LEU A 1 332 ? 61.137 42.083 0.613 1.00 14.43 332 LEU A CA 1
ATOM 2523 C C . LEU A 1 332 ? 62.569 41.752 0.999 1.00 14.39 332 LEU A C 1
ATOM 2524 O O . LEU A 1 332 ? 62.879 41.542 2.168 1.00 14.11 332 LEU A O 1
ATOM 2529 N N . ARG A 1 333 ? 63.425 41.672 -0.010 1.00 14.67 333 ARG A N 1
ATOM 2530 C CA . ARG A 1 333 ? 64.835 41.379 0.167 1.00 14.93 333 ARG A CA 1
ATOM 2531 C C . ARG A 1 333 ? 65.603 42.694 0.125 1.00 14.98 333 ARG A C 1
ATOM 2532 O O . ARG A 1 333 ? 65.040 43.721 -0.262 1.00 14.70 333 ARG A O 1
ATOM 2540 N N . PRO A 1 334 ? 66.871 42.688 0.534 1.00 15.53 334 PRO A N 1
ATOM 2541 C CA . PRO A 1 334 ? 67.641 43.932 0.608 1.00 15.63 334 PRO A CA 1
ATOM 2542 C C . PRO A 1 334 ? 67.568 44.807 -0.646 1.00 15.66 334 PRO A C 1
ATOM 2543 O O . PRO A 1 334 ? 67.639 44.309 -1.771 1.00 15.67 334 PRO A O 1
ATOM 2547 N N . GLY A 1 335 ? 67.415 46.109 -0.428 1.00 15.62 335 GLY A N 1
ATOM 2548 C CA . GLY A 1 335 ? 67.303 47.080 -1.499 1.00 15.81 335 GLY A CA 1
ATOM 2549 C C . GLY A 1 335 ? 65.894 47.303 -2.025 1.00 15.76 335 GLY A C 1
ATOM 2550 O O . GLY A 1 335 ? 65.714 48.060 -2.978 1.00 16.00 335 GLY A O 1
ATOM 2551 N N . ALA A 1 336 ? 64.895 46.663 -1.419 1.00 15.76 336 ALA A N 1
ATOM 2552 C CA . ALA A 1 336 ? 63.504 46.911 -1.793 1.00 15.83 336 ALA A CA 1
ATOM 2553 C C . ALA A 1 336 ? 63.091 48.274 -1.244 1.00 16.04 336 ALA A C 1
ATOM 2554 O O . ALA A 1 336 ? 63.229 48.529 -0.046 1.00 15.89 336 ALA A O 1
ATOM 2556 N N . GLU A 1 337 ? 62.607 49.144 -2.126 1.00 16.22 337 GLU A N 1
ATOM 2557 C CA . GLU A 1 337 ? 62.156 50.484 -1.756 1.00 16.85 337 GLU A CA 1
ATOM 2558 C C . GLU A 1 337 ? 60.778 50.716 -2.354 1.00 16.76 337 GLU A C 1
ATOM 2559 O O . GLU A 1 337 ? 60.639 50.949 -3.553 1.00 16.73 337 GLU A O 1
ATOM 2565 N N . LEU A 1 338 ? 59.760 50.630 -1.508 1.00 16.54 338 LEU A N 1
ATOM 2566 C CA . LEU A 1 338 ? 58.382 50.792 -1.926 1.00 16.57 338 LEU A CA 1
ATOM 2567 C C . LEU A 1 338 ? 57.933 52.197 -1.573 1.00 16.31 338 LEU A C 1
ATOM 2568 O O . LEU A 1 338 ? 58.131 52.652 -0.448 1.00 16.10 338 LEU A O 1
ATOM 2573 N N . ALA A 1 339 ? 57.324 52.880 -2.534 1.00 15.99 339 ALA A N 1
ATOM 2574 C CA . ALA A 1 339 ? 56.847 54.240 -2.328 1.00 15.83 339 ALA A CA 1
ATOM 2575 C C . ALA A 1 339 ? 55.523 54.216 -1.576 1.00 15.76 339 ALA A C 1
ATOM 2576 O O . ALA A 1 339 ? 54.985 53.149 -1.262 1.00 15.38 339 ALA A O 1
ATOM 2578 N N . ALA A 1 340 ? 54.996 55.403 -1.297 1.00 15.72 340 ALA A N 1
ATOM 2579 C CA . ALA A 1 340 ? 53.700 55.539 -0.645 1.00 15.65 340 ALA A CA 1
ATOM 2580 C C . ALA A 1 340 ? 52.595 54.881 -1.462 1.00 15.61 340 ALA A C 1
ATOM 2581 O O . ALA A 1 340 ? 52.648 54.864 -2.689 1.00 15.61 340 ALA A O 1
ATOM 2583 N N . GLU A 1 341 ? 51.603 54.335 -0.766 1.00 15.71 341 GLU A N 1
ATOM 2584 C CA . GLU A 1 341 ? 50.381 53.815 -1.377 1.00 15.96 341 GLU A CA 1
ATOM 2585 C C . GLU A 1 341 ? 50.623 52.667 -2.370 1.00 15.72 341 GLU A C 1
ATOM 2586 O O . GLU A 1 341 ? 49.814 52.436 -3.266 1.00 15.71 341 GLU A O 1
ATOM 2592 N N . THR A 1 342 ? 51.724 51.936 -2.189 1.00 15.34 342 THR A N 1
ATOM 2593 C CA . THR A 1 342 ? 52.000 50.752 -3.001 1.00 15.00 342 THR A CA 1
ATOM 2594 C C . THR A 1 342 ? 51.297 49.538 -2.414 1.00 15.08 342 THR A C 1
ATOM 2595 O O . THR A 1 342 ? 50.822 49.574 -1.282 1.00 14.62 342 THR A O 1
ATOM 2599 N N . HIS A 1 343 ? 51.238 48.472 -3.204 1.00 15.24 343 HIS A N 1
ATOM 2600 C CA . HIS A 1 343 ? 50.579 47.227 -2.823 1.00 15.77 343 HIS A CA 1
ATOM 2601 C C . HIS A 1 343 ? 51.474 46.070 -3.239 1.00 15.16 343 HIS A C 1
ATOM 2602 O O . HIS A 1 343 ? 51.837 45.966 -4.399 1.00 15.31 343 HIS A O 1
ATOM 2609 N N . VAL A 1 344 ? 51.854 45.229 -2.287 1.00 14.69 344 VAL A N 1
ATOM 2610 C CA . VAL A 1 344 ? 52.617 44.015 -2.567 1.00 14.16 344 VAL A CA 1
ATOM 2611 C C . VAL A 1 344 ? 51.883 42.861 -1.897 1.00 13.75 344 VAL A C 1
ATOM 2612 O O . VAL A 1 344 ? 51.552 42.941 -0.714 1.00 13.75 344 VAL A O 1
ATOM 2616 N N . GLY A 1 345 ? 51.624 41.797 -2.655 1.00 13.30 345 GLY A N 1
ATOM 2617 C CA . GLY A 1 345 ? 50.705 40.752 -2.242 1.00 12.94 345 GLY A CA 1
ATOM 2618 C C . GLY A 1 345 ? 51.354 39.400 -2.032 1.00 12.69 345 GLY A C 1
ATOM 2619 O O . GLY A 1 345 ? 52.577 39.297 -1.908 1.00 12.70 345 GLY A O 1
ATOM 2620 N N . ASN A 1 346 ? 50.527 38.357 -1.993 1.00 12.11 346 ASN A N 1
ATOM 2621 C CA . ASN A 1 346 ? 51.008 37.033 -1.600 1.00 11.97 346 ASN A CA 1
ATOM 2622 C C . ASN A 1 346 ? 51.906 36.367 -2.634 1.00 11.63 346 ASN A C 1
ATOM 2623 O O . ASN A 1 346 ? 51.676 36.463 -3.846 1.00 11.29 346 ASN A O 1
ATOM 2628 N N . PHE A 1 347 ? 52.937 35.699 -2.123 1.00 11.42 347 PHE A N 1
ATOM 2629 C CA . PHE A 1 347 ? 53.893 34.969 -2.941 1.00 11.33 347 PHE A CA 1
ATOM 2630 C C . PHE A 1 347 ? 54.579 35.909 -3.937 1.00 11.41 347 PHE A C 1
ATOM 2631 O O . PHE A 1 347 ? 54.795 35.572 -5.097 1.00 11.29 347 PHE A O 1
ATOM 2639 N N . VAL A 1 348 ? 54.922 37.096 -3.449 1.00 11.68 348 VAL A N 1
ATOM 2640 C CA . VAL A 1 348 ? 55.659 38.079 -4.235 1.00 11.91 348 VAL A CA 1
ATOM 2641 C C . VAL A 1 348 ? 57.000 38.331 -3.559 1.00 11.99 348 VAL A C 1
ATOM 2642 O O . VAL A 1 348 ? 57.069 38.474 -2.337 1.00 11.83 348 VAL A O 1
ATOM 2646 N N . GLU A 1 349 ? 58.055 38.377 -4.369 1.00 12.26 349 GLU A N 1
ATOM 2647 C CA . GLU A 1 349 ? 59.424 38.598 -3.916 1.00 12.47 349 GLU A CA 1
ATOM 2648 C C . GLU A 1 349 ? 59.962 39.823 -4.643 1.00 12.77 349 GLU A C 1
ATOM 2649 O O . GLU A 1 349 ? 59.935 39.870 -5.868 1.00 12.35 349 GLU A O 1
ATOM 2655 N N . ILE A 1 350 ? 60.437 40.811 -3.888 1.00 13.31 350 ILE A N 1
ATOM 2656 C CA . ILE A 1 350 ? 61.010 42.024 -4.460 1.00 13.84 350 ILE A CA 1
ATOM 2657 C C . ILE A 1 350 ? 62.433 42.179 -3.920 1.00 14.21 350 ILE A C 1
ATOM 2658 O O . ILE A 1 350 ? 62.635 42.198 -2.711 1.00 13.94 350 ILE A O 1
ATOM 2663 N N . LYS A 1 351 ? 63.405 42.267 -4.824 1.00 14.76 351 LYS A N 1
ATOM 2664 C CA . LYS A 1 351 ? 64.824 42.343 -4.472 1.00 15.37 351 LYS A CA 1
ATOM 2665 C C . LYS A 1 351 ? 65.474 43.526 -5.180 1.00 15.36 351 LYS A C 1
ATOM 2666 O O . LYS A 1 351 ? 65.324 43.678 -6.386 1.00 15.20 351 LYS A O 1
ATOM 2672 N N . LYS A 1 352 ? 66.179 44.366 -4.426 1.00 15.59 352 LYS A N 1
ATOM 2673 C CA . LYS A 1 352 ? 66.964 45.464 -4.998 1.00 16.07 352 LYS A CA 1
ATOM 2674 C C . LYS A 1 352 ? 66.198 46.175 -6.117 1.00 15.65 352 LYS A C 1
ATOM 2675 O O . LYS A 1 352 ? 66.654 46.260 -7.258 1.00 15.33 352 LYS A O 1
ATOM 2681 N N . SER A 1 353 ? 65.012 46.666 -5.774 1.00 15.39 353 SER A N 1
ATOM 2682 C CA . SER A 1 353 ? 64.148 47.336 -6.736 1.00 15.21 353 SER A CA 1
ATOM 2683 C C . SER A 1 353 ? 63.407 48.492 -6.090 1.00 15.50 353 SER A C 1
ATOM 2684 O O . SER A 1 353 ? 63.090 48.441 -4.907 1.00 15.27 353 SER A O 1
ATOM 2687 N N . THR A 1 354 ? 63.138 49.534 -6.871 1.00 15.75 354 THR A N 1
ATOM 2688 C CA . THR A 1 354 ? 62.282 50.624 -6.426 1.00 16.17 354 THR A CA 1
ATOM 2689 C C . THR A 1 354 ? 60.923 50.483 -7.106 1.00 16.26 354 THR A C 1
ATOM 2690 O O . THR A 1 354 ? 60.846 50.133 -8.282 1.00 16.59 354 THR A O 1
ATOM 2694 N N . VAL A 1 355 ? 59.858 50.723 -6.346 1.00 16.01 355 VAL A N 1
ATOM 2695 C CA . VAL A 1 355 ? 58.491 50.632 -6.842 1.00 16.05 355 VAL A CA 1
ATOM 2696 C C . VAL A 1 355 ? 57.783 51.938 -6.505 1.00 15.96 355 VAL A C 1
ATOM 2697 O O . VAL A 1 355 ? 57.702 52.316 -5.344 1.00 15.70 355 VAL A O 1
ATOM 2701 N N . GLY A 1 356 ? 57.262 52.609 -7.528 1.00 16.01 356 GLY A N 1
ATOM 2702 C CA . GLY A 1 356 ? 56.745 53.957 -7.390 1.00 15.92 356 GLY A CA 1
ATOM 2703 C C . GLY A 1 356 ? 55.334 54.028 -6.845 1.00 15.71 356 GLY A C 1
ATOM 2704 O O . GLY A 1 356 ? 54.629 53.023 -6.754 1.00 15.34 356 GLY A O 1
ATOM 2705 N N . LYS A 1 357 ? 54.924 55.246 -6.507 1.00 15.76 357 LYS A N 1
ATOM 2706 C CA . LYS A 1 357 ? 53.678 55.505 -5.791 1.00 16.08 357 LYS A CA 1
ATOM 2707 C C . LYS A 1 357 ? 52.470 54.882 -6.474 1.00 15.73 357 LYS A C 1
ATOM 2708 O O . LYS A 1 357 ? 52.281 55.050 -7.673 1.00 15.62 357 LYS A O 1
ATOM 2714 N N . GLY A 1 358 ? 51.655 54.164 -5.705 1.00 15.61 358 GLY A N 1
ATOM 2715 C CA . GLY A 1 358 ? 50.397 53.635 -6.207 1.00 15.57 358 GLY A CA 1
ATOM 2716 C C . GLY A 1 358 ? 50.493 52.330 -6.979 1.00 15.43 358 GLY A C 1
ATOM 2717 O O . GLY A 1 358 ? 49.466 51.744 -7.313 1.00 15.62 358 GLY A O 1
ATOM 2718 N N . SER A 1 359 ? 51.708 51.865 -7.262 1.00 15.16 359 SER A N 1
ATOM 2719 C CA . SER A 1 359 ? 51.891 50.653 -8.060 1.00 14.98 359 SER A CA 1
ATOM 2720 C C . SER A 1 359 ? 51.512 49.415 -7.262 1.00 14.85 359 SER A C 1
ATOM 2721 O O . SER A 1 359 ? 51.631 49.400 -6.038 1.00 14.46 359 SER A O 1
ATOM 2724 N N . LYS A 1 360 ? 51.057 48.382 -7.962 1.00 14.85 360 LYS A N 1
ATOM 2725 C CA . LYS A 1 360 ? 50.680 4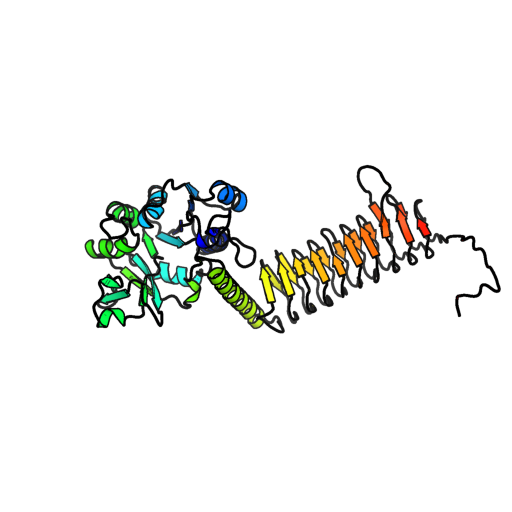7.133 -7.317 1.00 15.12 360 LYS A CA 1
ATOM 2726 C C . LYS A 1 360 ? 51.389 45.938 -7.946 1.00 14.58 360 LYS A C 1
ATOM 2727 O O . LYS A 1 360 ? 51.563 45.869 -9.160 1.00 13.97 360 LYS A O 1
ATOM 2733 N N . VAL A 1 361 ? 51.805 45.020 -7.079 1.00 14.22 361 VAL A N 1
ATOM 2734 C CA . VAL A 1 361 ? 52.466 43.771 -7.445 1.00 14.02 361 VAL A CA 1
ATOM 2735 C C . VAL A 1 361 ? 51.880 42.707 -6.514 1.00 13.94 361 VAL A C 1
ATOM 2736 O O . VAL A 1 361 ? 52.458 42.401 -5.477 1.00 14.20 361 VAL A O 1
ATOM 2740 N N . ASN A 1 362 ? 50.730 42.150 -6.885 1.00 14.14 362 ASN A N 1
ATOM 2741 C CA . ASN A 1 362 ? 49.866 41.451 -5.925 1.00 14.21 362 ASN A CA 1
ATOM 2742 C C . ASN A 1 362 ? 49.864 39.914 -5.928 1.00 13.90 362 ASN A C 1
ATOM 2743 O O . ASN A 1 362 ? 49.243 39.318 -5.053 1.00 13.56 362 ASN A O 1
ATOM 2748 N N . HIS A 1 363 ? 50.519 39.259 -6.887 1.00 13.59 363 HIS A N 1
ATOM 2749 C CA . HIS A 1 363 ? 50.543 37.781 -6.889 1.00 13.55 363 HIS A CA 1
ATOM 2750 C C . HIS A 1 363 ? 51.714 37.135 -7.617 1.00 13.13 363 HIS A C 1
ATOM 2751 O O . HIS A 1 363 ? 51.997 37.473 -8.758 1.00 13.25 363 HIS A O 1
ATOM 2758 N N . LEU A 1 364 ? 52.351 36.167 -6.957 1.00 12.66 364 LEU A N 1
ATOM 2759 C CA . LEU A 1 364 ? 53.142 35.138 -7.629 1.00 12.56 364 LEU A CA 1
ATOM 2760 C C . LEU A 1 364 ? 54.167 35.724 -8.601 1.00 12.43 364 LEU A C 1
ATOM 2761 O O . LEU A 1 364 ? 54.258 35.311 -9.753 1.00 12.63 364 LEU A O 1
ATOM 2766 N N . THR A 1 365 ? 54.949 36.676 -8.102 1.00 12.20 365 THR A N 1
ATOM 2767 C CA . THR A 1 365 ? 55.805 37.508 -8.934 1.00 12.42 365 THR A CA 1
ATOM 2768 C C . THR A 1 365 ? 57.196 37.673 -8.328 1.00 12.46 365 THR A C 1
ATOM 2769 O O . THR A 1 365 ? 57.342 37.736 -7.110 1.00 12.20 365 THR A O 1
ATOM 2773 N N . TYR A 1 366 ? 58.210 37.711 -9.190 1.00 12.45 366 TYR A N 1
ATOM 2774 C CA . TYR A 1 366 ? 59.562 38.100 -8.800 1.00 12.47 366 TYR A CA 1
ATOM 2775 C C . TYR A 1 366 ? 59.952 39.374 -9.536 1.00 12.48 366 TYR A C 1
ATOM 2776 O O . TYR A 1 366 ? 59.927 39.409 -10.765 1.00 12.04 366 TYR A O 1
ATOM 2785 N N . VAL A 1 367 ? 60.293 40.415 -8.781 1.00 12.46 367 VAL A N 1
ATOM 2786 C CA . VAL A 1 367 ? 60.852 41.645 -9.332 1.00 12.68 367 VAL A CA 1
ATOM 2787 C C . VAL A 1 367 ? 62.221 41.848 -8.702 1.00 12.97 367 VAL A C 1
ATOM 2788 O O . VAL A 1 367 ? 62.334 41.995 -7.489 1.00 12.69 367 VAL A O 1
ATOM 2792 N N . GLY A 1 368 ? 63.253 41.853 -9.537 1.00 13.32 368 GLY A N 1
ATOM 2793 C CA . GLY A 1 368 ? 64.626 41.975 -9.084 1.00 13.89 368 GLY A CA 1
ATOM 2794 C C . GLY A 1 368 ? 65.384 42.982 -9.925 1.00 14.29 368 GLY A C 1
ATOM 2795 O O . GLY A 1 368 ? 65.171 43.071 -11.137 1.00 14.46 368 GLY A O 1
ATOM 2796 N N . ASP A 1 369 ? 66.260 43.749 -9.283 1.00 14.94 369 ASP A N 1
ATOM 2797 C CA . ASP A 1 369 ? 67.126 44.700 -9.986 1.00 15.21 369 ASP A CA 1
ATOM 2798 C C . ASP A 1 369 ? 66.343 45.592 -10.944 1.00 15.44 369 ASP A C 1
ATOM 2799 O O . ASP A 1 369 ? 66.743 45.799 -12.092 1.00 15.38 369 ASP A O 1
ATOM 2804 N N . SER A 1 370 ? 65.230 46.127 -10.452 1.00 15.64 370 SER A N 1
ATOM 2805 C CA . SER A 1 370 ? 64.279 46.857 -11.278 1.00 16.06 370 SER A CA 1
ATOM 2806 C C . SER A 1 370 ? 63.963 48.240 -10.726 1.00 16.44 370 SER A C 1
ATOM 2807 O O . SER A 1 370 ? 64.077 48.487 -9.531 1.00 16.42 370 SER A O 1
ATOM 2810 N N . GLU A 1 371 ? 63.588 49.142 -11.625 1.00 17.01 371 GLU A N 1
ATOM 2811 C CA . GLU A 1 371 ? 62.956 50.399 -11.271 1.00 17.80 371 GLU A CA 1
ATOM 2812 C C . GLU A 1 371 ? 61.561 50.364 -11.875 1.00 17.61 371 GLU A C 1
ATOM 2813 O O . GLU A 1 371 ? 61.414 50.144 -13.072 1.00 18.46 371 GLU A O 1
ATOM 2819 N N . ILE A 1 372 ? 60.543 50.558 -11.049 1.00 17.10 372 ILE A N 1
ATOM 2820 C CA . ILE A 1 372 ? 59.158 50.593 -11.504 1.00 16.74 372 ILE A CA 1
ATOM 2821 C C . ILE A 1 372 ? 58.570 51.928 -11.081 1.00 16.45 372 ILE A C 1
ATOM 2822 O O . ILE A 1 372 ? 58.730 52.342 -9.938 1.00 16.19 372 ILE A O 1
ATOM 2827 N N . GLY A 1 373 ? 57.885 52.593 -12.005 1.00 16.53 373 GLY A N 1
ATOM 2828 C CA . GLY A 1 373 ? 57.359 53.925 -11.766 1.00 16.46 373 GLY A CA 1
ATOM 2829 C C . GLY A 1 373 ? 56.071 53.929 -10.970 1.00 16.48 373 GLY A C 1
ATOM 2830 O O . GLY A 1 373 ? 55.728 52.950 -10.303 1.00 16.39 373 GLY A O 1
ATOM 2831 N N . SER A 1 374 ? 55.357 55.050 -11.043 1.00 16.40 374 SER A N 1
ATOM 2832 C CA . SER A 1 374 ? 54.118 55.244 -10.302 1.00 16.50 374 SER A CA 1
ATOM 2833 C C . SER A 1 374 ? 52.920 54.667 -11.059 1.00 16.18 374 SER A C 1
ATOM 2834 O O . SER A 1 374 ? 52.899 54.652 -12.285 1.00 16.20 374 SER A O 1
ATOM 2837 N N . ASN A 1 375 ? 51.943 54.173 -10.304 1.00 16.18 375 ASN A N 1
ATOM 2838 C CA . ASN A 1 375 ? 50.664 53.711 -10.832 1.00 16.20 375 ASN A CA 1
ATOM 2839 C C . ASN A 1 375 ? 50.789 52.637 -11.917 1.00 15.97 375 ASN A C 1
ATOM 2840 O O . ASN A 1 375 ? 50.059 52.639 -12.905 1.00 16.12 375 ASN A O 1
ATOM 2845 N N . CYS A 1 376 ? 51.721 51.716 -11.706 1.00 15.47 376 CYS A N 1
ATOM 2846 C CA . CYS A 1 376 ? 51.878 50.558 -12.568 1.00 15.29 376 CYS A CA 1
ATOM 2847 C C . CYS A 1 376 ? 51.065 49.399 -12.025 1.00 15.04 376 CYS A C 1
ATOM 2848 O O . CYS A 1 376 ? 50.776 49.337 -10.833 1.00 15.17 376 CYS A O 1
ATOM 2851 N N . ASN A 1 377 ? 50.713 48.486 -12.920 1.00 14.93 377 ASN A N 1
ATOM 2852 C CA . ASN A 1 377 ? 49.964 47.279 -12.600 1.00 15.10 377 ASN A CA 1
ATOM 2853 C C . ASN A 1 377 ? 50.810 46.095 -13.055 1.00 14.74 377 ASN A C 1
ATOM 2854 O O . ASN A 1 377 ? 50.869 45.797 -14.242 1.00 14.46 377 ASN A O 1
ATOM 2859 N N . ILE A 1 378 ? 51.487 45.450 -12.110 1.00 14.50 378 ILE A N 1
ATOM 2860 C CA . ILE A 1 378 ? 52.326 44.290 -12.400 1.00 14.39 378 ILE A CA 1
ATOM 2861 C C . ILE A 1 378 ? 51.511 43.032 -12.138 1.00 14.20 378 ILE A C 1
ATOM 2862 O O . ILE A 1 378 ? 51.213 42.698 -10.991 1.00 14.38 378 ILE A O 1
ATOM 2867 N N . GLY A 1 379 ? 51.162 42.338 -13.214 1.00 13.81 379 GLY A N 1
ATOM 2868 C CA . GLY A 1 379 ? 50.228 41.233 -13.153 1.00 13.60 379 GLY A CA 1
ATOM 2869 C C . GLY A 1 379 ? 50.778 40.021 -12.436 1.00 13.34 379 GLY A C 1
ATOM 2870 O O . GLY A 1 379 ? 51.986 39.891 -12.227 1.00 12.66 379 GLY A O 1
ATOM 2871 N N . ALA A 1 380 ? 49.871 39.128 -12.058 1.00 13.12 380 ALA A N 1
ATOM 2872 C CA . ALA A 1 380 ? 50.234 37.856 -11.449 1.00 12.93 380 ALA A CA 1
ATOM 2873 C C . ALA A 1 380 ? 51.174 37.082 -12.359 1.00 12.87 380 ALA A C 1
ATOM 2874 O O . ALA A 1 380 ? 50.986 37.069 -13.566 1.00 12.69 380 ALA A O 1
ATOM 2876 N N . GLY A 1 381 ? 52.184 36.438 -11.782 1.00 12.66 381 GLY A N 1
ATOM 2877 C CA . GLY A 1 381 ? 53.071 35.577 -12.545 1.00 12.86 381 GLY A CA 1
ATOM 2878 C C . GLY A 1 381 ? 54.180 36.276 -13.307 1.00 12.98 381 GLY A C 1
ATOM 2879 O O . GLY A 1 381 ? 54.933 35.615 -14.021 1.00 12.99 381 GLY A O 1
ATOM 2880 N N . VAL A 1 382 ? 54.288 37.597 -13.171 1.00 13.02 382 VAL A N 1
ATOM 2881 C CA . VAL A 1 382 ? 55.335 38.352 -13.860 1.00 12.94 382 VAL A CA 1
ATOM 2882 C C . VAL A 1 382 ? 56.687 38.052 -13.216 1.00 13.06 382 VAL A C 1
ATOM 2883 O O . VAL A 1 382 ? 56.786 37.959 -12.003 1.00 12.65 382 VAL A O 1
ATOM 2887 N N . ILE A 1 383 ? 57.711 37.873 -14.044 1.00 13.22 383 ILE A N 1
ATOM 2888 C CA . ILE A 1 383 ? 59.057 37.559 -13.579 1.00 13.65 383 ILE A CA 1
ATOM 2889 C C . ILE A 1 383 ? 60.078 38.400 -14.340 1.00 13.98 383 ILE A C 1
ATOM 2890 O O . ILE A 1 383 ? 60.062 38.426 -15.569 1.00 13.58 383 ILE A O 1
ATOM 2895 N N . THR A 1 384 ? 60.962 39.073 -13.611 1.00 14.45 384 THR A N 1
ATOM 2896 C CA . THR A 1 384 ? 62.151 39.670 -14.211 1.00 14.98 384 THR A CA 1
ATOM 2897 C C . THR A 1 384 ? 63.255 38.621 -14.221 1.00 15.70 384 THR A C 1
ATOM 2898 O O . THR A 1 384 ? 63.489 37.941 -13.216 1.00 15.90 384 THR A O 1
ATOM 2902 N N . CYS A 1 385 ? 63.932 38.487 -15.354 1.00 16.42 385 CYS A N 1
ATOM 2903 C CA . CYS A 1 385 ? 64.986 37.495 -15.500 1.00 17.22 385 CYS A CA 1
ATOM 2904 C C . CYS A 1 385 ? 66.125 38.019 -16.369 1.00 17.59 385 CYS A C 1
ATOM 2905 O O . CYS A 1 385 ? 66.073 39.137 -16.881 1.00 17.30 385 CYS A O 1
ATOM 2908 N N . ASN A 1 386 ? 67.162 37.201 -16.506 1.00 18.33 386 ASN A N 1
ATOM 2909 C CA . ASN A 1 386 ? 68.352 37.556 -17.268 1.00 18.77 386 ASN A CA 1
ATOM 2910 C C . ASN A 1 386 ? 68.699 36.475 -18.275 1.00 19.04 386 ASN A C 1
ATOM 2911 O O . ASN A 1 386 ? 68.234 35.336 -18.178 1.00 19.10 386 ASN A O 1
ATOM 2916 N N . TYR A 1 387 ? 69.526 36.844 -19.244 1.00 19.29 387 TYR A N 1
ATOM 2917 C CA . TYR A 1 387 ? 70.152 35.874 -20.125 1.00 19.62 387 TYR A CA 1
ATOM 2918 C C . TYR A 1 387 ? 71.169 35.071 -19.329 1.00 20.14 387 TYR A C 1
ATOM 2919 O O . TYR A 1 387 ? 71.604 35.482 -18.249 1.00 19.58 387 TYR A O 1
ATOM 2928 N N . ASP A 1 388 ? 71.525 33.909 -19.862 1.00 20.94 388 ASP A N 1
ATOM 2929 C CA . ASP A 1 388 ? 72.602 33.107 -19.308 1.00 21.92 388 ASP A CA 1
ATOM 2930 C C . ASP A 1 388 ? 73.939 33.743 -19.704 1.00 22.83 388 ASP A C 1
ATOM 2931 O O . ASP A 1 388 ? 74.551 33.372 -20.707 1.00 23.77 388 ASP A O 1
ATOM 2936 N N . GLY A 1 389 ? 74.384 34.703 -18.906 1.00 23.97 389 GLY A N 1
ATOM 2937 C CA . GLY A 1 389 ? 75.583 35.469 -19.205 1.00 24.57 389 GLY A CA 1
ATOM 2938 C C . GLY A 1 389 ? 76.478 35.548 -17.990 1.00 25.07 389 GLY A C 1
ATOM 2939 O O . GLY A 1 389 ? 76.619 34.562 -17.267 1.00 25.41 389 GLY A O 1
ATOM 2940 N N . ALA A 1 390 ? 77.100 36.707 -17.787 1.00 25.47 390 ALA A N 1
ATOM 2941 C CA . ALA A 1 390 ? 77.903 36.973 -16.592 1.00 25.96 390 ALA A CA 1
ATOM 2942 C C . ALA A 1 390 ? 77.065 37.707 -15.536 1.00 26.27 390 ALA A C 1
ATOM 2943 O O . ALA A 1 390 ? 76.197 37.097 -14.906 1.00 26.61 390 ALA A O 1
ATOM 2945 N N . ASN A 1 391 ? 77.300 39.007 -15.348 1.00 26.51 391 ASN A N 1
ATOM 2946 C CA . ASN A 1 391 ? 76.518 39.790 -14.392 1.00 26.51 391 ASN A CA 1
ATOM 2947 C C . ASN A 1 391 ? 75.084 39.931 -14.856 1.00 26.24 391 ASN A C 1
ATOM 2948 O O . ASN A 1 391 ? 74.780 39.747 -16.037 1.00 26.19 391 ASN A O 1
ATOM 2953 N N . LYS A 1 392 ? 74.208 40.268 -13.914 1.00 25.88 392 LYS A N 1
ATOM 2954 C CA . LYS A 1 392 ? 72.804 40.489 -14.211 1.00 25.62 392 LYS A CA 1
ATOM 2955 C C . LYS A 1 392 ? 72.558 41.984 -14.417 1.00 24.86 392 LYS A C 1
ATOM 2956 O O . LYS A 1 392 ? 73.417 42.815 -14.099 1.00 25.08 392 LYS A O 1
ATOM 2962 N N . PHE A 1 393 ? 71.388 42.318 -14.950 1.00 23.42 393 PHE A N 1
ATOM 2963 C CA . PHE A 1 393 ? 71.124 43.665 -15.446 1.00 22.58 393 PHE A CA 1
ATOM 2964 C C . PHE A 1 393 ? 69.740 44.155 -15.029 1.00 21.62 393 PHE A C 1
ATOM 2965 O O . PHE A 1 393 ? 68.976 43.418 -14.408 1.00 21.08 393 PHE A O 1
ATOM 2973 N N . LYS A 1 394 ? 69.429 45.399 -15.381 1.00 20.82 394 LYS A N 1
ATOM 2974 C CA . LYS A 1 394 ? 68.283 46.100 -14.813 1.00 20.51 394 LYS A CA 1
ATOM 2975 C C . LYS A 1 394 ? 67.084 46.142 -15.753 1.00 19.71 394 LYS A C 1
ATOM 2976 O O . LYS A 1 394 ? 67.236 46.229 -16.972 1.00 19.29 394 LYS A O 1
ATOM 2982 N N . THR A 1 395 ? 65.896 46.071 -15.160 1.00 18.85 395 THR A N 1
ATOM 2983 C CA . THR A 1 395 ? 64.633 46.270 -15.858 1.00 18.42 395 THR A CA 1
ATOM 2984 C C . THR A 1 395 ? 64.099 47.622 -15.412 1.00 18.16 395 THR A C 1
ATOM 2985 O O . THR A 1 395 ? 63.927 47.846 -14.218 1.00 17.55 395 THR A O 1
ATOM 2989 N N . ILE A 1 396 ? 63.853 48.519 -16.364 1.00 17.69 396 ILE A N 1
ATOM 2990 C CA . ILE A 1 396 ? 63.341 49.850 -16.071 1.00 17.85 396 ILE A CA 1
ATOM 2991 C C . ILE A 1 396 ? 61.937 49.980 -16.638 1.00 17.55 396 ILE A C 1
ATOM 2992 O O . ILE A 1 396 ? 61.752 49.918 -17.845 1.00 17.71 396 ILE A O 1
ATOM 2997 N N . ILE A 1 397 ? 60.959 50.155 -15.756 1.00 17.16 397 ILE A N 1
ATOM 2998 C CA . ILE A 1 397 ? 59.567 50.357 -16.133 1.00 17.02 397 ILE A CA 1
ATOM 2999 C C . ILE A 1 397 ? 59.154 51.763 -15.697 1.00 16.84 397 ILE A C 1
ATOM 3000 O O . ILE A 1 397 ? 59.394 52.162 -14.555 1.00 16.55 397 ILE A O 1
ATOM 3005 N N . GLY A 1 398 ? 58.531 52.505 -16.607 1.00 16.80 398 GLY A N 1
ATOM 3006 C CA . GLY A 1 398 ? 58.124 53.874 -16.349 1.00 16.81 398 GLY A CA 1
ATOM 3007 C C . GLY A 1 398 ? 56.835 53.953 -15.555 1.00 16.78 398 GLY A C 1
ATOM 3008 O O . GLY A 1 398 ? 56.481 53.019 -14.842 1.00 16.82 398 GLY A O 1
ATOM 3009 N N . ASP A 1 399 ? 56.141 55.081 -15.681 1.00 16.50 399 ASP A N 1
ATOM 3010 C CA . ASP A 1 399 ? 54.884 55.330 -14.982 1.00 16.54 399 ASP A CA 1
ATOM 3011 C C . ASP A 1 399 ? 53.703 54.809 -15.796 1.00 16.03 399 ASP A C 1
ATOM 3012 O O . ASP A 1 399 ? 53.765 54.762 -17.017 1.00 15.76 399 ASP A O 1
ATOM 3017 N N . ASP A 1 400 ? 52.629 54.429 -15.109 1.00 15.80 400 ASP A N 1
ATOM 3018 C CA . ASP A 1 400 ? 51.361 54.065 -15.737 1.00 15.76 400 ASP A CA 1
ATOM 3019 C C . ASP A 1 400 ? 51.493 52.937 -16.760 1.00 15.41 400 ASP A C 1
ATOM 3020 O O . ASP A 1 400 ? 50.864 52.969 -17.816 1.00 15.35 400 ASP A O 1
ATOM 3025 N N . VAL A 1 401 ? 52.309 51.943 -16.430 1.00 14.86 401 VAL A N 1
ATOM 3026 C CA . VAL A 1 401 ? 52.507 50.775 -17.283 1.00 14.64 401 VAL A CA 1
ATOM 3027 C C . VAL A 1 401 ? 51.669 49.607 -16.772 1.00 14.56 401 VAL A C 1
ATOM 3028 O O . VAL A 1 401 ? 51.594 49.375 -15.571 1.00 14.62 401 VAL A O 1
ATOM 3032 N N . PHE A 1 402 ? 51.041 48.886 -17.698 1.00 14.36 402 PHE A N 1
ATOM 3033 C CA . PHE A 1 402 ? 50.317 47.657 -17.402 1.00 14.38 402 PHE A CA 1
ATOM 3034 C C . PHE A 1 402 ? 51.158 46.496 -17.922 1.00 14.23 402 PHE A C 1
ATOM 3035 O O . PHE A 1 402 ? 51.486 46.454 -19.103 1.00 14.29 402 PHE A O 1
ATOM 3043 N N . VAL A 1 403 ? 51.539 45.579 -17.037 1.00 13.99 403 VAL A N 1
ATOM 3044 C CA . VAL A 1 403 ? 52.224 44.358 -17.445 1.00 13.84 403 VAL A CA 1
ATOM 3045 C C . VAL A 1 403 ? 51.302 43.171 -17.204 1.00 13.66 403 VAL A C 1
ATOM 3046 O O . VAL A 1 403 ? 50.991 42.835 -16.060 1.00 13.51 403 VAL A O 1
ATOM 3050 N N . GLY A 1 404 ? 50.878 42.541 -18.293 1.00 13.78 404 GLY A N 1
ATOM 3051 C CA . GLY A 1 404 ? 49.926 41.449 -18.245 1.00 13.71 404 GLY A CA 1
ATOM 3052 C C . GLY A 1 404 ? 50.503 40.228 -17.560 1.00 13.83 404 GLY A C 1
ATOM 3053 O O . GLY A 1 404 ? 51.720 40.042 -17.513 1.00 13.72 404 GLY A O 1
ATOM 3054 N N . SER A 1 405 ? 49.612 39.391 -17.042 1.00 13.86 405 SER A N 1
ATOM 3055 C CA . SER A 1 405 ? 49.992 38.244 -16.225 1.00 14.08 405 SER A CA 1
ATOM 3056 C C . SER A 1 405 ? 50.915 37.261 -16.939 1.00 13.87 405 SER A C 1
ATOM 3057 O O . SER A 1 405 ? 50.813 37.068 -18.145 1.00 13.72 405 SER A O 1
ATOM 3060 N N . ASP A 1 406 ? 51.821 36.655 -16.173 1.00 13.67 406 ASP A N 1
ATOM 3061 C CA . ASP A 1 406 ? 52.714 35.610 -16.662 1.00 13.64 406 ASP A CA 1
ATOM 3062 C C . ASP A 1 406 ? 53.634 36.088 -17.787 1.00 13.97 406 ASP A C 1
ATOM 3063 O O . ASP A 1 406 ? 53.982 35.325 -18.686 1.00 14.67 406 ASP A O 1
ATOM 3068 N N . THR A 1 407 ? 54.032 37.353 -17.710 1.00 14.04 407 THR A N 1
ATOM 3069 C CA . THR A 1 407 ? 54.975 37.942 -18.650 1.00 14.13 407 THR A CA 1
ATOM 3070 C C . THR A 1 407 ? 56.375 37.885 -18.054 1.00 14.37 407 THR A C 1
ATOM 3071 O O . THR A 1 407 ? 56.554 38.150 -16.866 1.00 14.53 407 THR A O 1
ATOM 3075 N N . GLN A 1 408 ? 57.361 37.532 -18.873 1.00 14.59 408 GLN A N 1
ATOM 3076 C CA . GLN A 1 408 ? 58.760 37.614 -18.469 1.00 14.72 408 GLN A CA 1
ATOM 3077 C C . GLN A 1 408 ? 59.362 38.893 -19.023 1.00 14.77 408 GLN A C 1
ATOM 3078 O O . GLN A 1 408 ? 59.222 39.183 -20.206 1.00 15.11 408 GLN A O 1
ATOM 3084 N N . LEU A 1 409 ? 60.021 39.654 -18.159 1.00 14.79 409 LEU A N 1
ATOM 3085 C CA . LEU A 1 409 ? 60.759 40.844 -18.555 1.00 15.09 409 LEU A CA 1
ATOM 3086 C C . LEU A 1 409 ? 62.236 40.477 -18.521 1.00 15.08 409 LEU A C 1
ATOM 3087 O O . LEU A 1 409 ? 62.768 40.171 -17.461 1.00 15.05 409 LEU A O 1
ATOM 3092 N N . VAL A 1 410 ? 62.885 40.495 -19.683 1.00 15.19 410 VAL A N 1
ATOM 3093 C CA . VAL A 1 410 ? 64.251 39.996 -19.828 1.00 15.34 410 VAL A CA 1
ATOM 3094 C C . VAL A 1 410 ? 65.230 41.167 -19.864 1.00 15.44 410 VAL A C 1
ATOM 3095 O O . VAL A 1 410 ? 65.335 41.871 -20.869 1.00 15.36 410 VAL A O 1
ATOM 3099 N N . ALA A 1 411 ? 65.929 41.372 -18.752 1.00 15.66 411 ALA A N 1
ATOM 3100 C CA . ALA A 1 411 ? 66.876 42.474 -18.606 1.00 16.08 411 ALA A CA 1
ATOM 3101 C C . ALA A 1 411 ? 68.125 42.232 -19.459 1.00 16.41 411 ALA A C 1
ATOM 3102 O O . ALA A 1 411 ? 68.460 41.076 -19.730 1.00 16.57 411 ALA A O 1
ATOM 3104 N N . PRO A 1 412 ? 68.809 43.292 -19.897 1.00 16.63 412 PRO A N 1
ATOM 3105 C CA . PRO A 1 412 ? 68.394 44.686 -19.694 1.00 16.73 412 PRO A CA 1
ATOM 3106 C C . PRO A 1 412 ? 67.285 45.099 -20.660 1.00 16.79 412 PRO A C 1
ATOM 3107 O O . PRO A 1 412 ? 67.372 44.834 -21.860 1.00 16.63 412 PRO A O 1
ATOM 3111 N N . VAL A 1 413 ? 66.248 45.737 -20.132 1.00 16.93 413 VAL A N 1
ATOM 3112 C CA . VAL A 1 413 ? 65.139 46.200 -20.957 1.00 17.11 413 VAL A CA 1
ATOM 3113 C C . VAL A 1 413 ? 64.458 47.405 -20.316 1.00 17.26 413 VAL A C 1
ATOM 3114 O O . VAL A 1 413 ? 64.470 47.564 -19.096 1.00 17.05 413 VAL A O 1
ATOM 3118 N N . LYS A 1 414 ? 63.881 48.251 -21.163 1.00 17.63 414 LYS A N 1
ATOM 3119 C CA . LYS A 1 414 ? 63.216 49.473 -20.738 1.00 18.02 414 LYS A CA 1
ATOM 3120 C C . LYS A 1 414 ? 61.800 49.487 -21.293 1.00 17.80 414 LYS A C 1
ATOM 3121 O O . LYS A 1 414 ? 61.600 49.242 -22.478 1.00 17.72 414 LYS A O 1
ATOM 3127 N N . VAL A 1 415 ? 60.829 49.764 -20.430 1.00 17.63 415 VAL A N 1
ATOM 3128 C CA . VAL A 1 415 ? 59.430 49.904 -20.821 1.00 17.46 415 VAL A CA 1
ATOM 3129 C C . VAL A 1 415 ? 59.005 51.319 -20.456 1.00 17.36 415 VAL A C 1
ATOM 3130 O O . VAL A 1 415 ? 58.992 51.678 -19.287 1.00 17.64 415 VAL A O 1
ATOM 3134 N N . ALA A 1 416 ? 58.663 52.123 -21.458 1.00 17.08 416 ALA A N 1
ATOM 3135 C CA . ALA A 1 416 ? 58.420 53.549 -21.258 1.00 17.02 416 ALA A CA 1
ATOM 3136 C C . ALA A 1 416 ? 57.017 53.811 -20.712 1.00 16.99 416 ALA A C 1
ATOM 3137 O O . ALA A 1 416 ? 56.186 52.900 -20.643 1.00 16.80 416 ALA A O 1
ATOM 3139 N N . ASN A 1 417 ? 56.763 55.067 -20.341 1.00 16.91 417 ASN A N 1
ATOM 3140 C CA . ASN A 1 417 ? 55.504 55.467 -19.709 1.00 16.92 417 ASN A CA 1
ATOM 3141 C C . ASN A 1 417 ? 54.290 55.065 -20.539 1.00 16.63 417 ASN A C 1
ATOM 3142 O O . ASN A 1 417 ? 54.304 55.186 -21.762 1.00 16.44 417 ASN A O 1
ATOM 3147 N N . GLY A 1 418 ? 53.244 54.582 -19.874 1.00 16.25 418 GLY A N 1
ATOM 3148 C CA . GLY A 1 418 ? 51.967 54.350 -20.520 1.00 16.09 418 GLY A CA 1
ATOM 3149 C C . GLY A 1 418 ? 51.877 53.118 -21.396 1.00 15.84 418 GLY A C 1
ATOM 3150 O O . GLY A 1 418 ? 50.857 52.905 -22.047 1.00 16.06 418 GLY A O 1
ATOM 3151 N N . ALA A 1 419 ? 52.929 52.302 -21.415 1.00 15.61 419 ALA A N 1
ATOM 3152 C CA . ALA A 1 419 ? 52.948 51.096 -22.233 1.00 15.45 419 ALA A CA 1
ATOM 3153 C C . ALA A 1 419 ? 52.002 50.043 -21.659 1.00 15.32 419 ALA A C 1
ATOM 3154 O O . ALA A 1 419 ? 51.709 50.050 -20.467 1.00 15.11 419 ALA A O 1
ATOM 3156 N N . THR A 1 420 ? 51.538 49.152 -22.529 1.00 15.17 420 THR A N 1
ATOM 3157 C CA . THR A 1 420 ? 50.631 48.071 -22.175 1.00 15.32 420 THR A CA 1
ATOM 3158 C C . THR A 1 420 ? 51.162 46.762 -22.748 1.00 15.25 420 THR A C 1
ATOM 3159 O O . THR A 1 420 ? 51.439 46.675 -23.938 1.00 15.00 420 THR A O 1
ATOM 3163 N N . ILE A 1 421 ? 51.307 45.748 -21.900 1.00 15.23 421 ILE A N 1
ATOM 3164 C CA . ILE A 1 421 ? 51.855 44.463 -22.316 1.00 15.39 421 ILE A CA 1
ATOM 3165 C C . ILE A 1 421 ? 50.821 43.374 -22.029 1.00 15.44 421 ILE A C 1
ATOM 3166 O O . ILE A 1 421 ? 50.304 43.273 -20.915 1.00 15.46 421 ILE A O 1
ATOM 3171 N N . GLY A 1 422 ? 50.507 42.582 -23.047 1.00 15.16 422 GLY A N 1
ATOM 3172 C CA . GLY A 1 422 ? 49.553 41.499 -22.911 1.00 15.29 422 GLY A CA 1
ATOM 3173 C C . GLY A 1 422 ? 50.087 40.371 -22.051 1.00 15.23 422 GLY A C 1
ATOM 3174 O O . GLY A 1 422 ? 51.289 40.258 -21.826 1.00 15.93 422 GLY A O 1
ATOM 3175 N N . ALA A 1 423 ? 49.180 39.559 -21.528 1.00 15.14 423 ALA A N 1
ATOM 3176 C CA . ALA A 1 423 ? 49.548 38.366 -20.770 1.00 14.96 423 ALA A CA 1
ATOM 3177 C C . ALA A 1 423 ? 50.342 37.378 -21.621 1.00 14.93 423 ALA A C 1
ATOM 3178 O O . ALA A 1 423 ? 50.126 37.264 -22.833 1.00 14.89 423 ALA A O 1
ATOM 3180 N N . GLY A 1 424 ? 51.267 36.673 -20.974 1.00 14.72 424 GLY A N 1
ATOM 3181 C CA . GLY A 1 424 ? 51.998 35.587 -21.597 1.00 14.89 424 GLY A CA 1
ATOM 3182 C C . GLY A 1 424 ? 53.091 36.036 -22.544 1.00 15.08 424 GLY A C 1
ATOM 3183 O O . GLY A 1 424 ? 53.540 35.254 -23.380 1.00 15.18 424 GLY A O 1
ATOM 3184 N N . THR A 1 425 ? 53.527 37.286 -22.403 1.00 15.19 425 THR A N 1
ATOM 3185 C CA . THR A 1 425 ? 54.505 37.881 -23.309 1.00 15.64 425 THR A CA 1
ATOM 3186 C C . THR A 1 425 ? 55.922 37.666 -22.787 1.00 15.68 425 THR A C 1
ATOM 3187 O O . THR A 1 425 ? 56.131 37.535 -21.588 1.00 15.50 425 THR A O 1
ATOM 3191 N N . THR A 1 426 ? 56.876 37.592 -23.710 1.00 15.67 426 THR A N 1
ATOM 3192 C CA . THR A 1 426 ? 58.296 37.581 -23.396 1.00 16.00 426 THR A CA 1
ATOM 3193 C C . THR A 1 426 ? 58.869 38.886 -23.937 1.00 16.09 426 THR A C 1
ATOM 3194 O O . THR A 1 426 ? 58.965 39.063 -25.150 1.00 16.46 426 THR A O 1
ATOM 3198 N N . ILE A 1 427 ? 59.217 39.804 -23.041 1.00 16.44 427 ILE A N 1
ATOM 3199 C CA . ILE A 1 427 ? 59.722 41.124 -23.424 1.00 16.64 427 ILE A CA 1
ATOM 3200 C C . ILE A 1 427 ? 61.244 41.133 -23.385 1.00 16.89 427 ILE A C 1
ATOM 3201 O O . ILE A 1 427 ? 61.841 41.052 -22.315 1.00 16.35 427 ILE A O 1
ATOM 3206 N N . THR A 1 428 ? 61.864 41.219 -24.559 1.00 17.16 428 THR A N 1
ATOM 3207 C CA . THR A 1 428 ? 63.321 41.338 -24.672 1.00 17.52 428 THR A CA 1
ATOM 3208 C C . THR A 1 428 ? 63.759 42.683 -25.249 1.00 18.01 428 THR A C 1
ATOM 3209 O O . THR A 1 428 ? 64.864 43.147 -24.973 1.00 18.58 428 THR A O 1
ATOM 3213 N N . ARG A 1 429 ? 62.904 43.287 -26.067 1.00 18.50 429 ARG A N 1
ATOM 3214 C CA . ARG A 1 429 ? 63.195 44.564 -26.708 1.00 18.91 429 ARG A CA 1
ATOM 3215 C C . ARG A 1 429 ? 62.502 45.697 -25.963 1.00 18.65 429 ARG A C 1
ATOM 3216 O O . ARG A 1 429 ? 61.428 45.504 -25.388 1.00 18.35 429 ARG A O 1
ATOM 3224 N N . ASP A 1 430 ? 63.108 46.882 -25.984 1.00 18.34 430 ASP A N 1
ATOM 3225 C CA . ASP A 1 430 ? 62.536 48.046 -25.314 1.00 18.35 430 ASP A CA 1
ATOM 3226 C C . ASP A 1 430 ? 61.145 48.333 -25.868 1.00 18.19 430 ASP A C 1
ATOM 3227 O O . ASP A 1 430 ? 60.893 48.159 -27.065 1.00 18.09 430 ASP A O 1
ATOM 3232 N N . VAL A 1 431 ? 60.254 48.762 -24.979 1.00 18.06 431 VAL A N 1
ATOM 3233 C CA . VAL A 1 431 ? 58.882 49.117 -25.314 1.00 17.86 431 VAL A CA 1
ATOM 3234 C C . VAL A 1 431 ? 58.744 50.634 -25.195 1.00 17.98 431 VAL A C 1
ATOM 3235 O O . VAL A 1 431 ? 59.144 51.226 -24.193 1.00 17.70 431 VAL A O 1
ATOM 3239 N N . GLY A 1 432 ? 58.189 51.260 -26.226 1.00 18.48 432 GLY A N 1
ATOM 3240 C CA . GLY A 1 432 ? 58.090 52.705 -26.290 1.00 18.62 432 GLY A CA 1
ATOM 3241 C C . GLY A 1 432 ? 56.885 53.254 -25.558 1.00 19.02 432 GLY A C 1
ATOM 3242 O O . GLY A 1 432 ? 56.037 52.507 -25.071 1.00 18.65 432 GLY A O 1
ATOM 3243 N N . GLU A 1 433 ? 56.814 54.579 -25.489 1.00 19.41 433 GLU A N 1
ATOM 3244 C CA . GLU A 1 433 ? 55.728 55.263 -24.807 1.00 19.93 433 GLU A CA 1
ATOM 3245 C C . GLU A 1 433 ? 54.414 54.969 -25.524 1.00 19.74 433 GLU A C 1
ATOM 3246 O O . GLU A 1 433 ? 54.339 55.051 -26.750 1.00 19.38 433 GLU A O 1
ATOM 3252 N N . ASN A 1 434 ? 53.391 54.603 -24.751 1.00 19.65 434 ASN A N 1
ATOM 3253 C CA . ASN A 1 434 ? 52.079 54.236 -25.287 1.00 19.75 434 ASN A CA 1
ATOM 3254 C C . ASN A 1 434 ? 52.140 53.122 -26.339 1.00 19.60 434 ASN A C 1
ATOM 3255 O O . ASN A 1 434 ? 51.342 53.102 -27.277 1.00 19.68 434 ASN A O 1
ATOM 3260 N N . GLU A 1 435 ? 53.081 52.194 -26.186 1.00 19.07 435 GLU A N 1
ATOM 3261 C CA . GLU A 1 435 ? 53.153 51.043 -27.077 1.00 19.00 435 GLU A CA 1
ATOM 3262 C C . GLU A 1 435 ? 52.434 49.872 -26.425 1.00 18.60 435 GLU A C 1
ATOM 3263 O O . GLU A 1 435 ? 52.708 49.540 -25.275 1.00 18.15 435 GLU A O 1
ATOM 3269 N N . LEU A 1 436 ? 51.513 49.268 -27.169 1.00 18.40 436 LEU A N 1
ATOM 3270 C CA . LEU A 1 436 ? 50.832 48.047 -26.760 1.00 18.44 436 LEU A CA 1
ATOM 3271 C C . LEU A 1 436 ? 51.537 46.867 -27.423 1.00 18.64 436 LEU A C 1
ATOM 3272 O O . LEU A 1 436 ? 51.691 46.839 -28.641 1.00 18.40 436 LEU A O 1
ATOM 3277 N N . VAL A 1 437 ? 51.972 45.902 -26.618 1.00 18.74 437 VAL A N 1
ATOM 3278 C CA . VAL A 1 437 ? 52.636 44.706 -27.121 1.00 19.12 437 VAL A CA 1
ATOM 3279 C C . VAL A 1 437 ? 51.801 43.501 -26.730 1.00 19.79 437 VAL A C 1
ATOM 3280 O O . VAL A 1 437 ? 51.605 43.256 -25.552 1.00 19.69 437 VAL A O 1
ATOM 3284 N N . ILE A 1 438 ? 51.303 42.759 -27.713 1.00 20.56 438 ILE A N 1
ATOM 3285 C CA . ILE A 1 438 ? 50.522 41.554 -27.439 1.00 21.53 438 ILE A CA 1
ATOM 3286 C C . ILE A 1 438 ? 51.103 40.363 -28.184 1.00 22.03 438 ILE A C 1
ATOM 3287 O O . ILE A 1 438 ? 51.542 40.478 -29.325 1.00 22.04 438 ILE A O 1
ATOM 3292 N N . THR A 1 439 ? 51.120 39.217 -27.524 1.00 22.71 439 THR A N 1
ATOM 3293 C CA . THR A 1 439 ? 51.674 38.014 -28.116 1.00 23.47 439 THR A CA 1
ATOM 3294 C C . THR A 1 439 ? 50.647 37.384 -29.048 1.00 24.17 439 THR A C 1
ATOM 3295 O O . THR A 1 439 ? 49.484 37.241 -28.692 1.00 24.28 439 THR A O 1
ATOM 3299 N N . ARG A 1 440 ? 51.081 37.068 -30.265 1.00 25.21 440 ARG A N 1
ATOM 3300 C CA . ARG A 1 440 ? 50.275 36.317 -31.218 1.00 26.21 440 ARG A CA 1
ATOM 3301 C C . ARG A 1 440 ? 50.551 34.837 -31.019 1.00 26.41 440 ARG A C 1
ATOM 3302 O O . ARG A 1 440 ? 51.624 34.350 -31.358 1.00 26.95 440 ARG A O 1
ATOM 3310 N N . VAL A 1 441 ? 49.584 34.131 -30.445 1.00 26.62 441 VAL A N 1
ATOM 3311 C CA . VAL A 1 441 ? 49.722 32.701 -30.202 1.00 26.76 441 VAL A CA 1
ATOM 3312 C C . VAL A 1 441 ? 49.171 31.905 -31.376 1.00 26.63 441 VAL A C 1
ATOM 3313 O O . VAL A 1 441 ? 48.245 32.343 -32.069 1.00 26.54 441 VAL A O 1
ATOM 3317 N N . ALA A 1 442 ? 49.784 30.753 -31.618 1.00 26.58 442 ALA A N 1
ATOM 3318 C CA . ALA A 1 442 ? 49.255 29.766 -32.539 1.00 26.43 442 ALA A CA 1
ATOM 3319 C C . ALA A 1 442 ? 48.729 28.622 -31.685 1.00 26.22 442 ALA A C 1
ATOM 3320 O O . ALA A 1 442 ? 49.437 28.131 -30.808 1.00 26.23 442 ALA A O 1
ATOM 3322 N N . GLN A 1 443 ? 47.479 28.236 -31.917 1.00 25.93 443 GLN A N 1
ATOM 3323 C CA . GLN A 1 443 ? 46.859 27.121 -31.204 1.00 25.83 443 GLN A CA 1
ATOM 3324 C C . GLN A 1 443 ? 46.268 26.118 -32.180 1.00 25.86 443 GLN A C 1
ATOM 3325 O O . GLN A 1 443 ? 45.773 26.494 -33.245 1.00 25.91 443 GLN A O 1
ATOM 3331 N N . ARG A 1 444 ? 46.331 24.843 -31.812 1.00 25.72 444 ARG A N 1
ATOM 3332 C CA . ARG A 1 444 ? 45.613 23.792 -32.516 1.00 26.03 444 ARG A CA 1
ATOM 3333 C C . ARG A 1 444 ? 44.400 23.396 -31.684 1.00 25.48 444 ARG A C 1
ATOM 3334 O O . ARG A 1 444 ? 44.512 23.176 -30.481 1.00 24.90 444 ARG A O 1
ATOM 3342 N N . HIS A 1 445 ? 43.243 23.322 -32.332 1.00 25.06 445 HIS A N 1
ATOM 3343 C CA . HIS A 1 445 ? 41.995 22.989 -31.665 1.00 24.99 445 HIS A CA 1
ATOM 3344 C C . HIS A 1 445 ? 41.487 21.664 -32.216 1.00 24.69 445 HIS A C 1
ATOM 3345 O O . HIS A 1 445 ? 41.263 21.531 -33.419 1.00 24.94 445 HIS A O 1
ATOM 3352 N N . ILE A 1 446 ? 41.330 20.683 -31.333 1.00 24.17 446 ILE A N 1
ATOM 3353 C CA . ILE A 1 446 ? 40.881 19.348 -31.706 1.00 23.90 446 ILE A CA 1
ATOM 3354 C C . ILE A 1 446 ? 39.528 19.084 -31.057 1.00 23.60 446 ILE A C 1
ATOM 3355 O O . ILE A 1 446 ? 39.421 18.981 -29.837 1.00 23.10 446 ILE A O 1
ATOM 3360 N N . GLN A 1 447 ? 38.492 18.990 -31.880 1.00 23.36 447 GLN A N 1
ATOM 3361 C CA . GLN A 1 447 ? 37.144 18.725 -31.395 1.00 23.53 447 GLN A CA 1
ATOM 3362 C C . GLN A 1 447 ? 36.962 17.233 -31.145 1.00 23.24 447 GLN A C 1
ATOM 3363 O O . GLN A 1 447 ? 37.612 16.403 -31.786 1.00 23.40 447 GLN A O 1
ATOM 3369 N N . GLY A 1 448 ? 36.085 16.903 -30.203 1.00 22.84 448 GLY A N 1
ATOM 3370 C CA . GLY A 1 448 ? 35.758 15.522 -29.897 1.00 22.78 448 GLY A CA 1
ATOM 3371 C C . GLY A 1 448 ? 36.870 14.770 -29.189 1.00 22.61 448 GLY A C 1
ATOM 3372 O O . GLY A 1 448 ? 36.964 13.548 -29.305 1.00 22.58 448 GLY A O 1
ATOM 3373 N N . TRP A 1 449 ? 37.723 15.501 -28.475 1.00 22.18 449 TRP A N 1
ATOM 3374 C CA . TRP A 1 449 ? 38.745 14.898 -27.627 1.00 22.14 449 TRP A CA 1
ATOM 3375 C C . TRP A 1 449 ? 38.131 14.465 -26.295 1.00 22.54 449 TRP A C 1
ATOM 3376 O O . TRP A 1 449 ? 37.889 15.288 -25.412 1.00 22.17 449 TRP A O 1
ATOM 3387 N N . GLN A 1 450 ? 37.876 13.166 -26.169 1.00 23.19 450 GLN A N 1
ATOM 3388 C CA . GLN A 1 450 ? 37.253 12.597 -24.982 1.00 23.89 450 GLN A CA 1
ATOM 3389 C C . GLN A 1 450 ? 38.291 12.264 -23.913 1.00 24.10 450 GLN A C 1
ATOM 3390 O O . GLN A 1 450 ? 39.162 11.422 -24.125 1.00 23.64 450 GLN A O 1
ATOM 3396 N N . ARG A 1 451 ? 38.201 12.946 -22.774 1.00 24.57 451 ARG A N 1
ATOM 3397 C CA . ARG A 1 451 ? 38.978 12.590 -21.592 1.00 25.15 451 ARG A CA 1
ATOM 3398 C C . ARG A 1 451 ? 38.387 11.316 -20.985 1.00 26.05 451 ARG A C 1
ATOM 3399 O O . ARG A 1 451 ? 37.197 11.040 -21.161 1.00 26.59 451 ARG A O 1
ATOM 3407 N N . PRO A 1 452 ? 39.202 10.554 -20.260 1.00 27.31 452 PRO A N 1
ATOM 3408 C CA . PRO A 1 452 ? 38.721 9.376 -19.526 1.00 27.89 452 PRO A CA 1
ATOM 3409 C C . PRO A 1 452 ? 37.357 9.578 -18.865 1.00 28.77 452 PRO A C 1
ATOM 3413 N N . ILE A 1 453 ? 36.626 8.479 -18.721 1.00 29.63 453 ILE A N 1
ATOM 3414 C CA . ILE A 1 453 ? 35.217 8.533 -18.353 1.00 30.20 453 ILE A CA 1
ATOM 3415 C C . ILE A 1 453 ? 34.899 7.550 -17.224 1.00 30.39 453 ILE A C 1
ATOM 3416 O O . ILE A 1 453 ? 35.554 6.513 -17.078 1.00 30.98 453 ILE A O 1
#

Secondary structure (P-SEA, 3-state):
cbbbbbbbcccccccccccccccccccccccaaaaaaaaaaaacccbbbbbcccaaaaaaaaaccccccbbbbcccccaaaaaaaacccccccbbbbbbbcccccccaaaaaaaaaaccccbbbbbbbbbcccccbbbbbbccccccccccccccccccccccccccccccccaaaaaaaaaacccccccccccccaaaaaaaaacbbbbbbbbcccccccccccaaaaaaaaaaaaaaaaaaaaaacccccccccccccbbbbbccbbbbccbbbbccbbbbccbbbbccbbbbcccccccbbbbccbbbbcccccccbbbbccbbbbcccbbbccbbbbbccbbbcccccccccccccbbbbcccccccccccccbbbbbbccccbbbbbbbbcbbbbccbbbbcccbbbccbbbbcccccccccccccbbbbbbbbbbbbccccccc

Sequence (450 aa):
KALSAVILAAGKGTRMYSDLPKVLHTIAGKPMVKHVIDTAHQLGSENIHLIYGHGGDLMRTHLANEQVNWVLQTEQLGTAHAVQQAAPFFKDNENIVVLYGDAPLITKETLEKLIEAKPENGIALLTVNLDNPTGYGRIIRENGNVVAIVEQKDANAEQLNIKEVNTGVMVSDGASFKKWLARVGNNNAQGEYYLTDLIALANQDNCQVVAVQATDVMEVEGANNRLQLAALERYFQNKQASKLLLEGVMIYDPARFDLRGTLEHGKDVEIDVNVIIEGNVKLGDRVKIGTGCVLKNVVIGNDVEIKPYSVLEDSIVGEKAAIGPFSRLRPGAELAAETHVGNFVEIKKSTVGKGSKVNHLTYVGDSEIGSNCNIGAGVITCNYDGANKFKTIIGDDVFVGSDTQLVAPVKVANGATIGAGTTITRDVGENELVITRVAQRHIQGWQRPI

CATH classification: 3.90.550.10 (+1 more: 2.160.10.10)

Foldseek 3Di:
DAEAEEEEFAAQLVQQVDQARQQQDDFLQGGLLVLVLVQRVVLHHPAYAYEYEPPVVVCCVRCVPRRHHDQYDDDAQEDLVSVVSCLVVADQAYKYKYYYSQQNQAHSVLVNVQQVPADALAKRFEKEFDPQCAQFFAFDDDPFFGQDGHGRVRDDDVRNNRRIGGLLIMMGHSNLSNVVSVVFAQPDPVSGRYSRCSSNVCVVVVHTYGYRYDPDPSNSDGDSYVVSVVVNNQVVQLVVLVVVVVVAEAEPDSSQEGHRADEAEEHCEYEYGNEYEEHYEYYYANEYEEHNEYEYCEYEYACEYAYDCEYAYQEYAEANEYHDDCEYEERLEYEYHCEYEAHLEYEENEYAEANEYHHECEYHYQEYAYHNEYAAHQEYEEEDPDPDGAYEYHYYCEYAAHNEYEYPPEYEYDCEYEYHPYYHDYYHDHNHYHYDDDDDDDDPPDDDDD

Organism: Haemophilus influenzae (strain ATCC 51907 / DSM 11121 / KW20 / Rd) (NCBI:txid71421)

B-factor: mean 24.4, std 9.25, range [7.78, 58.95]